Protein AF-A0A1G4BSP3-F1 (afdb_monomer_lite)

InterPro domains:
  IPR000192 Aminotransferase class V domain [PF00266] (167-347)
  IPR006056 RidA family [TIGR00004] (12-130)
  IPR006175 YjgF/YER057c/UK114 family [PF01042] (16-131)
  IPR015421 Pyridoxal phosphate-dependent transferase, major domain [G3DSA:3.40.640.10] (140-400)
  IPR015424 Pyridoxal phosphate-dependent transferase [SSF53383] (133-501)
  IPR035959 RutC-like superfamily [G3DSA:3.30.1330.40] (10-131)
  IPR035959 RutC-like superfamily [SSF55298] (13-133)

Structure (mmCIF, N/CA/C/O backbone):
data_AF-A0A1G4BSP3-F1
#
_entry.id   AF-A0A1G4BSP3-F1
#
loop_
_atom_site.group_PDB
_atom_site.id
_atom_site.type_symbol
_atom_site.label_atom_id
_atom_site.label_alt_id
_atom_site.label_comp_id
_atom_site.label_asym_id
_atom_site.label_entity_id
_atom_site.label_seq_id
_atom_site.pdbx_PDB_ins_code
_atom_site.Cartn_x
_atom_site.Cartn_y
_atom_site.Cartn_z
_atom_site.occupancy
_atom_site.B_iso_or_equiv
_atom_site.auth_seq_id
_atom_site.auth_comp_id
_atom_site.auth_asym_id
_atom_site.auth_atom_id
_atom_site.pdbx_PDB_model_num
ATOM 1 N N . MET A 1 1 ? -30.339 3.180 -25.507 1.00 31.62 1 MET A N 1
ATOM 2 C CA . MET A 1 1 ? -29.549 4.124 -26.326 1.00 31.62 1 MET A CA 1
ATOM 3 C C . MET A 1 1 ? -28.110 4.012 -25.860 1.00 31.62 1 MET A C 1
ATOM 5 O O . MET A 1 1 ? -27.877 4.090 -24.665 1.00 31.62 1 MET A O 1
ATOM 9 N N . SER A 1 2 ? -27.196 3.690 -26.773 1.00 35.25 2 SER A N 1
ATOM 10 C CA . SER A 1 2 ? -25.768 3.478 -26.508 1.00 35.25 2 SER A CA 1
ATOM 11 C C . SER A 1 2 ? -25.107 4.800 -26.105 1.00 35.25 2 SER A C 1
ATOM 13 O O . SER A 1 2 ? -24.985 5.698 -26.933 1.00 35.25 2 SER A O 1
ATOM 15 N N . SER A 1 3 ? -24.715 4.939 -24.838 1.00 31.81 3 SER A N 1
ATOM 16 C CA . SER A 1 3 ? -23.840 6.019 -24.376 1.00 31.81 3 SER A CA 1
ATOM 17 C C . SER A 1 3 ? -22.397 5.524 -24.441 1.00 31.81 3 SER A C 1
ATOM 19 O O . SER A 1 3 ? -22.017 4.593 -23.731 1.00 31.81 3 SER A O 1
ATOM 21 N N . GLN A 1 4 ? -21.615 6.105 -25.348 1.00 25.50 4 GLN A N 1
ATOM 22 C CA . GLN A 1 4 ? -20.204 5.791 -25.549 1.00 25.50 4 GLN A CA 1
ATOM 23 C C . GLN A 1 4 ? -19.404 5.992 -24.256 1.00 25.50 4 GLN A C 1
ATOM 25 O O . GLN A 1 4 ? -19.393 7.077 -23.679 1.00 25.50 4 GLN A O 1
ATOM 30 N N . ILE A 1 5 ? -18.690 4.944 -23.849 1.00 29.88 5 ILE A N 1
ATOM 31 C CA . ILE A 1 5 ? -17.607 4.997 -22.868 1.00 29.88 5 ILE A CA 1
ATOM 32 C C . ILE A 1 5 ? -16.538 5.939 -23.433 1.00 29.88 5 ILE A C 1
ATOM 34 O O . ILE A 1 5 ? -15.794 5.569 -24.343 1.00 29.88 5 ILE A O 1
ATOM 38 N N . THR A 1 6 ? -16.444 7.170 -22.935 1.00 25.42 6 THR A N 1
ATOM 39 C CA . THR A 1 6 ? -15.288 8.019 -23.245 1.00 25.42 6 THR A CA 1
ATOM 40 C C . THR A 1 6 ? -14.100 7.575 -22.400 1.00 25.42 6 THR A C 1
ATOM 42 O O . THR A 1 6 ? -13.903 8.047 -21.283 1.00 25.42 6 THR A O 1
ATOM 45 N N . PHE A 1 7 ? -13.289 6.673 -22.954 1.00 32.94 7 PHE A N 1
ATOM 46 C CA . PHE A 1 7 ? -11.921 6.420 -22.506 1.00 32.94 7 PHE A CA 1
ATOM 47 C C . PHE A 1 7 ? -11.130 7.732 -22.615 1.00 32.94 7 PHE A C 1
ATOM 49 O O . PHE A 1 7 ? -10.755 8.143 -23.716 1.00 32.94 7 PHE A O 1
ATOM 56 N N . ARG A 1 8 ? -10.912 8.447 -21.506 1.00 39.94 8 ARG A N 1
ATOM 57 C CA . ARG A 1 8 ? -10.044 9.631 -21.535 1.00 39.94 8 ARG A CA 1
ATOM 58 C C . ARG A 1 8 ? -8.581 9.188 -21.615 1.00 39.94 8 ARG A C 1
ATOM 60 O O . ARG A 1 8 ? -8.177 8.205 -21.005 1.00 39.94 8 ARG A O 1
ATOM 67 N N . ARG A 1 9 ? -7.796 9.910 -22.418 1.00 48.62 9 ARG A N 1
ATOM 68 C CA . ARG A 1 9 ? -6.330 9.820 -22.424 1.00 48.62 9 ARG A CA 1
ATOM 69 C C . ARG A 1 9 ? -5.856 10.470 -21.121 1.00 48.62 9 ARG A C 1
ATOM 71 O O . ARG A 1 9 ? -6.012 11.679 -20.978 1.00 48.62 9 ARG A O 1
ATOM 78 N N . ASP A 1 10 ? -5.360 9.676 -20.173 1.00 54.16 10 ASP A N 1
ATOM 79 C CA . ASP A 1 10 ? -5.194 10.100 -18.772 1.00 54.16 10 ASP A CA 1
ATOM 80 C C . ASP A 1 10 ? -4.048 11.112 -18.567 1.00 54.16 10 ASP A C 1
ATOM 82 O O . ASP A 1 10 ? -4.076 11.868 -17.601 1.00 54.16 10 ASP A O 1
ATOM 86 N N . ALA A 1 11 ? -3.067 11.183 -19.478 1.00 66.56 11 ALA A N 1
ATOM 87 C CA . ALA A 1 11 ? -2.129 12.308 -19.606 1.00 66.56 11 ALA A CA 1
ATOM 88 C C . ALA A 1 11 ? -1.275 12.189 -20.880 1.00 66.56 11 ALA A C 1
ATOM 90 O O . ALA A 1 11 ? -0.820 11.093 -21.227 1.00 66.56 11 ALA A O 1
ATOM 91 N N . VAL A 1 12 ? -1.002 13.323 -21.533 1.00 83.56 12 VAL A N 1
ATOM 92 C CA . VAL A 1 12 ? 0.036 13.435 -22.571 1.00 83.56 12 VAL A CA 1
ATOM 93 C C . VAL A 1 12 ? 1.402 13.476 -21.893 1.00 83.56 12 VAL A C 1
ATOM 95 O O . VAL A 1 12 ? 1.604 14.257 -20.966 1.00 83.56 12 VAL A O 1
ATOM 98 N N . VAL A 1 13 ? 2.328 12.631 -22.340 1.00 85.62 13 VAL A N 1
ATOM 99 C CA . VAL A 1 13 ? 3.720 12.628 -21.879 1.00 85.62 13 VAL A CA 1
ATOM 100 C C . VAL A 1 13 ? 4.566 13.360 -22.909 1.00 85.62 13 VAL A C 1
ATOM 102 O O . VAL A 1 13 ? 4.458 13.094 -24.108 1.00 85.62 13 VAL A O 1
ATOM 105 N N . PHE A 1 14 ? 5.396 14.278 -22.424 1.00 93.19 14 PHE A N 1
ATOM 106 C CA . PHE A 1 14 ? 6.352 15.021 -23.228 1.00 93.19 14 PHE A CA 1
ATOM 107 C C . PHE A 1 14 ? 7.677 15.167 -22.476 1.00 93.19 14 PHE A C 1
ATOM 109 O O . PHE A 1 14 ? 7.691 15.450 -21.279 1.00 93.19 14 PHE A O 1
ATOM 116 N N . THR A 1 15 ? 8.785 15.014 -23.193 1.00 92.62 15 THR A N 1
ATOM 117 C CA . THR A 1 15 ? 10.140 15.303 -22.733 1.00 92.62 15 THR A CA 1
ATOM 118 C C . THR A 1 15 ? 10.965 15.892 -23.868 1.00 92.62 15 THR A C 1
ATOM 120 O O . THR A 1 15 ? 10.905 15.421 -25.004 1.00 92.62 15 THR A O 1
ATOM 123 N N . ALA A 1 16 ? 11.778 16.897 -23.543 1.00 93.06 16 ALA A N 1
ATOM 124 C CA . ALA A 1 16 ? 12.752 17.469 -24.471 1.00 93.06 16 ALA A CA 1
ATOM 125 C C . ALA A 1 16 ? 13.991 16.572 -24.662 1.00 93.06 16 ALA A C 1
ATOM 127 O O . ALA A 1 16 ? 14.776 16.799 -25.572 1.00 93.06 16 ALA A O 1
ATOM 128 N N . LYS A 1 17 ? 14.165 15.535 -23.827 1.00 91.75 17 LYS A N 1
ATOM 129 C CA . LYS A 1 17 ? 15.283 14.575 -23.918 1.00 91.75 17 LYS A CA 1
ATOM 130 C C . LYS A 1 17 ? 15.076 13.488 -24.986 1.00 91.75 17 LYS A C 1
ATOM 132 O O . LYS A 1 17 ? 15.841 12.533 -25.045 1.00 91.75 17 LYS A O 1
ATOM 137 N N . ALA A 1 18 ? 14.030 13.612 -25.796 1.00 95.25 18 ALA A N 1
ATOM 138 C CA . ALA A 1 18 ? 13.750 12.785 -26.962 1.00 95.25 18 ALA A CA 1
ATOM 139 C C . ALA A 1 18 ? 13.162 13.679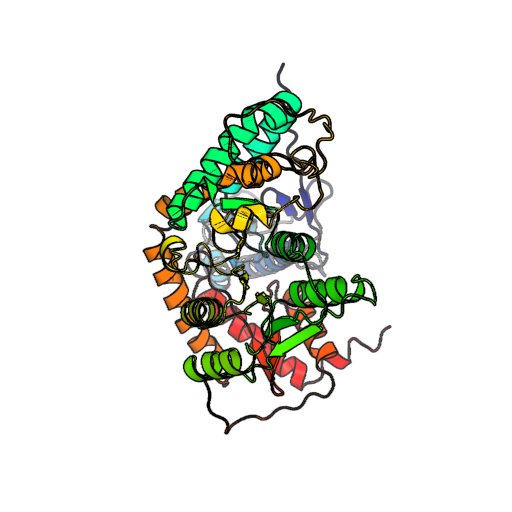 -28.071 1.00 95.25 18 ALA A C 1
ATOM 141 O O . ALA A 1 18 ? 12.626 14.745 -27.751 1.00 95.25 18 ALA A O 1
ATOM 142 N N . PRO A 1 19 ? 13.238 13.276 -29.355 1.00 93.62 19 PRO A N 1
ATOM 143 C CA . PRO A 1 19 ? 12.707 14.066 -30.459 1.00 93.62 19 PRO A CA 1
ATOM 144 C C . PRO A 1 19 ? 11.255 14.487 -30.222 1.00 93.62 19 PRO A C 1
ATOM 146 O O . PRO A 1 19 ? 10.412 13.684 -29.805 1.00 93.62 19 PRO A O 1
ATOM 149 N N . ALA A 1 20 ? 10.966 15.764 -30.472 1.00 90.25 20 ALA A N 1
ATOM 150 C CA . ALA A 1 20 ? 9.622 16.299 -30.321 1.00 90.25 20 ALA A CA 1
ATOM 151 C C . ALA A 1 20 ? 8.653 15.606 -31.300 1.00 90.25 20 ALA A C 1
ATOM 153 O O . ALA A 1 20 ? 9.023 15.340 -32.447 1.00 90.25 20 ALA A O 1
ATOM 154 N N . PRO A 1 21 ? 7.405 15.323 -30.885 1.00 90.69 21 PRO A N 1
ATOM 155 C CA . PRO A 1 21 ? 6.422 14.744 -31.786 1.00 90.69 21 PRO A CA 1
ATOM 156 C C . PRO A 1 21 ? 5.972 15.772 -32.833 1.00 90.69 21 PRO A C 1
ATOM 158 O O . PRO A 1 21 ? 5.990 16.981 -32.592 1.00 90.69 21 PRO A O 1
ATOM 161 N N . LEU A 1 22 ? 5.504 15.296 -33.988 1.00 86.62 22 LEU A N 1
ATOM 162 C CA . LEU A 1 22 ? 4.809 16.160 -34.944 1.00 86.62 22 LEU A CA 1
ATOM 163 C C . LEU A 1 22 ? 3.425 16.550 -34.393 1.00 86.62 22 LEU A C 1
ATOM 165 O O . LEU A 1 22 ? 2.841 15.773 -33.639 1.00 86.62 22 LEU A O 1
ATOM 169 N N . PRO A 1 23 ? 2.819 17.672 -34.833 1.00 86.75 23 PRO A N 1
ATOM 170 C CA . PRO A 1 23 ? 1.503 18.118 -34.347 1.00 86.75 23 PRO A CA 1
ATOM 171 C C . PRO A 1 23 ? 0.337 17.124 -34.528 1.00 86.75 23 PRO A C 1
ATOM 173 O O . PRO A 1 23 ? -0.760 17.367 -34.035 1.00 86.75 23 PRO A O 1
ATOM 176 N N . ILE A 1 24 ? 0.552 16.023 -35.251 1.00 89.75 24 ILE A N 1
ATOM 177 C CA . ILE A 1 24 ? -0.451 15.005 -35.584 1.00 89.75 24 ILE A CA 1
ATOM 178 C C . ILE A 1 24 ? -0.460 13.803 -34.620 1.00 89.75 24 ILE A C 1
ATOM 180 O O . ILE A 1 24 ? -1.374 12.983 -34.694 1.00 89.75 24 ILE A O 1
ATOM 184 N N . PHE A 1 25 ? 0.520 13.683 -33.716 1.00 91.12 25 PHE A N 1
ATOM 185 C CA . PHE A 1 25 ? 0.565 12.629 -32.694 1.00 91.12 25 PHE A CA 1
ATOM 186 C C . PHE A 1 25 ? 1.204 13.124 -31.388 1.00 91.12 25 PHE A C 1
ATOM 188 O O . PHE A 1 25 ? 1.858 14.157 -31.338 1.00 91.12 25 PHE A O 1
ATOM 195 N N . SER A 1 26 ? 0.996 12.392 -30.293 1.00 93.31 26 SER A N 1
ATOM 196 C CA . SER A 1 26 ? 1.657 12.660 -29.008 1.00 93.31 26 SER A CA 1
ATOM 197 C C . SER A 1 26 ? 2.945 11.851 -28.890 1.00 93.31 26 SER A C 1
ATOM 199 O O . SER A 1 26 ? 3.024 10.755 -29.436 1.00 93.31 26 SER A O 1
ATOM 201 N N . GLN A 1 27 ? 3.936 12.347 -28.147 1.00 94.69 27 GLN A N 1
ATOM 202 C CA . GLN A 1 27 ? 5.191 11.614 -27.928 1.00 94.69 27 GLN A CA 1
ATOM 203 C C . GLN A 1 27 ? 4.933 10.295 -27.179 1.00 94.69 27 GLN A C 1
ATOM 205 O O . GLN A 1 27 ? 5.383 9.233 -27.604 1.00 94.69 27 GLN A O 1
ATOM 210 N N . ALA A 1 28 ? 4.118 10.357 -26.123 1.00 95.50 28 ALA A N 1
ATOM 211 C CA . ALA A 1 28 ? 3.489 9.197 -25.505 1.00 95.50 28 ALA A CA 1
ATOM 212 C C . ALA A 1 28 ? 2.168 9.573 -24.812 1.00 95.50 28 ALA A C 1
ATOM 214 O O . ALA A 1 28 ? 1.910 10.741 -24.505 1.00 95.50 28 ALA A O 1
ATOM 215 N N . ILE A 1 29 ? 1.328 8.572 -24.552 1.00 89.88 29 ILE A N 1
ATOM 216 C CA . ILE A 1 29 ? 0.090 8.690 -23.771 1.00 89.88 29 ILE A CA 1
ATOM 217 C C . ILE A 1 29 ? 0.116 7.672 -22.634 1.00 89.88 29 ILE A C 1
ATOM 219 O O . ILE A 1 29 ? 0.429 6.501 -22.845 1.00 89.88 29 ILE A O 1
ATOM 223 N N . LYS A 1 30 ? -0.292 8.099 -21.437 1.00 83.00 30 LYS A N 1
ATOM 224 C CA . LYS A 1 30 ? -0.622 7.185 -20.337 1.00 83.00 30 LYS A CA 1
ATOM 225 C C . LYS A 1 30 ? -2.094 6.809 -20.409 1.00 83.00 30 LYS A C 1
ATOM 227 O O . LYS A 1 30 ? -2.953 7.688 -20.476 1.00 83.00 30 LYS A O 1
ATOM 232 N N . ALA A 1 31 ? -2.376 5.512 -20.379 1.00 69.44 31 ALA A N 1
ATOM 233 C CA . ALA A 1 31 ? -3.731 4.997 -20.240 1.00 69.44 31 ALA A CA 1
ATOM 234 C C . ALA A 1 31 ? -3.702 3.615 -19.578 1.00 69.44 31 ALA A C 1
ATOM 236 O O . ALA A 1 31 ? -2.968 2.725 -20.001 1.00 69.44 31 ALA A O 1
ATOM 237 N N . ASN A 1 32 ? -4.543 3.404 -18.563 1.00 61.53 32 ASN A N 1
ATOM 238 C CA . ASN A 1 32 ? -4.742 2.089 -17.937 1.00 61.53 32 ASN A CA 1
ATOM 239 C C . ASN A 1 32 ? -3.437 1.410 -17.445 1.00 61.53 32 ASN A C 1
ATOM 241 O O . ASN A 1 32 ? -3.210 0.231 -17.726 1.00 61.53 32 ASN A O 1
ATOM 245 N N . ASN A 1 33 ? -2.593 2.127 -16.691 1.00 67.81 33 ASN A N 1
ATOM 246 C CA . ASN A 1 33 ? -1.273 1.674 -16.195 1.00 67.81 33 ASN A CA 1
ATOM 247 C C . ASN A 1 33 ? -0.286 1.223 -17.285 1.00 67.81 33 ASN A C 1
ATOM 249 O O . ASN A 1 33 ? 0.715 0.583 -16.970 1.00 67.81 33 ASN A O 1
ATOM 253 N N . ILE A 1 34 ? -0.562 1.567 -18.542 1.00 79.12 34 ILE A N 1
ATOM 254 C CA . ILE A 1 34 ? 0.327 1.345 -19.672 1.00 79.12 34 ILE A CA 1
ATOM 255 C C . ILE A 1 34 ? 0.709 2.710 -20.246 1.00 79.12 34 ILE A C 1
ATOM 257 O O . ILE A 1 34 ? -0.125 3.612 -20.386 1.00 79.12 34 ILE A O 1
ATOM 261 N N . VAL A 1 35 ? 1.985 2.865 -20.562 1.00 87.94 35 VAL A N 1
ATOM 262 C CA . VAL A 1 35 ? 2.512 3.957 -21.372 1.00 87.94 35 VAL A CA 1
ATOM 263 C C . VAL A 1 35 ? 2.553 3.471 -22.810 1.00 87.94 35 VAL A C 1
ATOM 265 O O . VAL A 1 35 ? 3.171 2.448 -23.085 1.00 87.94 35 VAL A O 1
ATOM 268 N N . TYR A 1 36 ? 1.901 4.195 -23.711 1.00 93.94 36 TYR A N 1
ATOM 269 C CA . TYR A 1 36 ? 1.962 3.963 -25.150 1.00 93.94 36 TYR A CA 1
ATOM 270 C C . TYR A 1 36 ? 2.895 5.004 -25.752 1.00 93.94 36 TYR A C 1
ATOM 272 O O . TYR A 1 36 ? 2.581 6.197 -25.706 1.00 93.94 36 TYR A O 1
ATOM 280 N N . VAL A 1 37 ? 4.036 4.563 -26.275 1.00 96.81 37 VAL A N 1
ATOM 281 C CA . VAL A 1 37 ? 5.038 5.436 -26.894 1.00 96.81 37 VAL A CA 1
ATOM 282 C C . VAL A 1 37 ? 4.889 5.372 -28.405 1.00 96.81 37 VAL A C 1
ATOM 284 O O . VAL A 1 37 ? 4.824 4.278 -28.955 1.00 96.81 37 VAL A O 1
ATOM 287 N N . SER A 1 38 ? 4.828 6.530 -29.064 1.00 96.12 38 SER A N 1
ATOM 288 C CA . SER A 1 38 ? 4.745 6.603 -30.528 1.00 96.12 38 SER A CA 1
ATOM 289 C C . SER A 1 38 ? 6.040 6.129 -31.196 1.00 96.12 38 SER A C 1
ATOM 291 O O . SER A 1 38 ? 7.094 6.059 -30.559 1.00 96.12 38 SER A O 1
ATOM 293 N N . GLY A 1 39 ? 5.963 5.844 -32.497 1.00 95.81 39 GLY A N 1
ATOM 294 C CA . GLY A 1 39 ? 7.116 5.487 -33.320 1.00 95.81 39 GLY A CA 1
ATOM 295 C C . GLY A 1 39 ? 8.270 6.482 -33.183 1.00 95.81 39 GLY A C 1
ATOM 296 O O . GLY A 1 39 ? 8.093 7.700 -33.252 1.00 95.81 39 GLY A O 1
ATOM 297 N N . ASN A 1 40 ? 9.456 5.946 -32.918 1.00 95.94 40 ASN A N 1
ATOM 298 C CA . ASN A 1 40 ? 10.703 6.685 -32.819 1.00 95.94 40 ASN A CA 1
ATOM 299 C C . ASN A 1 40 ? 11.642 6.215 -33.924 1.00 95.94 40 ASN A C 1
ATOM 301 O O . ASN A 1 40 ? 11.932 5.025 -34.033 1.00 95.94 40 ASN A O 1
ATOM 305 N N . VAL A 1 41 ? 12.158 7.168 -34.695 1.00 95.88 41 VAL A N 1
ATOM 306 C CA . VAL A 1 41 ? 13.329 6.974 -35.557 1.00 95.88 41 VAL A CA 1
ATOM 307 C C . VAL A 1 41 ? 14.594 7.322 -34.772 1.00 95.88 41 VAL A C 1
ATOM 309 O O . VAL A 1 41 ? 14.524 8.045 -33.774 1.00 95.88 41 VAL A O 1
ATOM 312 N N . GLY A 1 42 ? 15.751 6.806 -35.196 1.00 95.12 42 GLY A N 1
ATOM 313 C CA . GLY A 1 42 ? 17.047 6.974 -34.519 1.00 95.12 42 GLY A CA 1
ATOM 314 C C . GLY A 1 42 ? 17.630 8.377 -34.619 1.00 95.12 42 GLY A C 1
ATOM 315 O O . GLY A 1 42 ? 18.753 8.544 -35.076 1.00 95.12 42 GLY A O 1
ATOM 316 N N . MET A 1 43 ? 16.843 9.377 -34.240 1.00 96.38 43 MET A N 1
ATOM 317 C CA . MET A 1 43 ? 17.151 10.794 -34.305 1.00 96.38 43 MET A CA 1
ATOM 318 C C . MET A 1 43 ? 17.663 11.288 -32.955 1.00 96.38 43 MET A C 1
ATOM 320 O O . MET A 1 43 ? 17.094 10.968 -31.909 1.00 96.38 43 MET A O 1
ATOM 324 N N . GLU A 1 44 ? 18.726 12.079 -32.976 1.00 94.56 44 GLU A N 1
ATOM 325 C CA . GLU A 1 44 ? 19.254 12.734 -31.784 1.00 94.56 44 GLU A CA 1
ATOM 326 C C . GLU A 1 44 ? 18.390 13.953 -31.412 1.00 94.56 44 GLU A C 1
ATOM 328 O O . GLU A 1 44 ? 18.112 14.784 -32.282 1.00 94.56 44 GLU A O 1
ATOM 333 N N . PRO A 1 45 ? 17.973 14.100 -30.140 1.00 91.81 45 PRO A N 1
ATOM 334 C CA . PRO A 1 45 ? 17.055 15.163 -29.724 1.00 91.81 45 PRO A CA 1
ATOM 335 C C . PRO A 1 45 ? 17.635 16.575 -29.891 1.00 91.81 45 PRO A C 1
ATOM 337 O O . PRO A 1 45 ? 16.902 17.482 -30.277 1.00 91.81 45 PRO A O 1
ATOM 340 N N . ASP A 1 46 ? 18.938 16.754 -29.658 1.00 88.88 46 ASP A N 1
ATOM 341 C CA . ASP A 1 46 ? 19.580 18.076 -29.694 1.00 88.88 46 ASP A CA 1
ATOM 342 C C . ASP A 1 46 ? 19.849 18.565 -31.123 1.00 88.88 46 ASP A C 1
ATOM 344 O O . ASP A 1 46 ? 19.782 19.762 -31.406 1.00 88.88 46 ASP A O 1
ATOM 348 N N . THR A 1 47 ? 20.172 17.646 -32.040 1.00 92.12 47 THR A N 1
ATOM 349 C CA . THR A 1 47 ? 20.579 17.988 -33.412 1.00 92.12 47 THR A CA 1
ATOM 350 C C . THR A 1 47 ? 19.462 17.802 -34.434 1.00 92.12 47 THR A C 1
ATOM 352 O O . THR A 1 47 ? 19.537 18.367 -35.527 1.00 92.12 47 THR A O 1
ATOM 355 N N . GLY A 1 48 ? 18.445 16.993 -34.117 1.00 90.56 48 GLY A N 1
ATOM 356 C CA . GLY A 1 48 ? 17.395 16.596 -35.054 1.00 90.56 48 GLY A CA 1
ATOM 357 C C . GLY A 1 48 ? 17.902 15.738 -36.219 1.00 90.56 48 GLY A C 1
ATOM 358 O O . GLY A 1 48 ? 17.198 15.578 -37.216 1.00 90.56 48 GLY A O 1
ATOM 359 N N . LYS A 1 49 ? 19.128 15.203 -36.137 1.00 95.81 49 LYS A N 1
ATOM 360 C CA . LYS A 1 49 ? 19.729 14.368 -37.186 1.00 95.81 49 LYS A CA 1
ATOM 361 C C . LYS A 1 49 ? 19.570 12.892 -36.861 1.00 95.81 49 LYS A C 1
ATOM 363 O O . LYS A 1 49 ? 19.619 12.495 -35.700 1.00 95.81 49 LYS A O 1
ATOM 368 N N . LEU A 1 50 ? 19.395 12.079 -37.902 1.00 97.19 50 LEU A N 1
ATOM 369 C CA . LEU A 1 50 ? 19.468 10.628 -37.771 1.00 97.19 50 LEU A CA 1
ATOM 370 C C . LEU A 1 50 ? 20.905 10.208 -37.462 1.00 97.19 50 LEU A C 1
ATOM 372 O O . LEU A 1 50 ? 21.843 10.699 -38.092 1.00 97.19 50 LEU A O 1
ATOM 376 N N . ALA A 1 51 ? 21.050 9.270 -36.533 1.00 96.38 51 ALA A N 1
ATOM 377 C CA . ALA A 1 51 ? 22.295 8.558 -36.318 1.00 96.38 51 ALA A CA 1
ATOM 378 C C . ALA A 1 51 ? 22.700 7.792 -37.593 1.00 96.38 51 ALA A C 1
ATOM 380 O O . ALA A 1 51 ? 21.852 7.403 -38.410 1.00 96.38 51 ALA A O 1
ATOM 381 N N . ASP A 1 52 ? 24.003 7.595 -37.774 1.00 95.50 52 ASP A N 1
ATOM 382 C CA . ASP A 1 52 ? 24.550 7.009 -38.996 1.00 95.50 52 ASP A CA 1
ATOM 383 C C . ASP A 1 52 ? 24.542 5.474 -38.946 1.00 95.50 52 ASP A C 1
ATOM 385 O O . ASP A 1 52 ? 25.152 4.860 -38.072 1.00 95.50 52 ASP A O 1
ATOM 389 N N . GLY A 1 53 ? 23.845 4.846 -39.893 1.00 95.44 53 GLY A N 1
ATOM 390 C CA . GLY A 1 53 ? 23.694 3.390 -39.956 1.00 95.44 53 GLY A CA 1
ATOM 391 C C . GLY A 1 53 ? 22.552 2.814 -39.105 1.00 95.44 53 GLY A C 1
ATOM 392 O O . GLY A 1 53 ? 21.976 3.469 -38.237 1.00 95.44 53 GLY A O 1
ATOM 393 N N . LEU A 1 54 ? 22.199 1.556 -39.381 1.00 96.25 54 LEU A N 1
ATOM 394 C CA . LEU A 1 54 ? 21.055 0.874 -38.767 1.00 96.25 54 LEU A CA 1
ATOM 395 C C . LEU A 1 54 ? 21.290 0.588 -37.276 1.00 96.25 54 LEU A C 1
ATOM 397 O O . LEU A 1 54 ? 20.407 0.862 -36.457 1.00 96.25 54 LEU A O 1
ATOM 401 N N . ALA A 1 55 ? 22.472 0.082 -36.913 1.00 95.25 55 ALA A N 1
ATOM 402 C CA . ALA A 1 55 ? 22.833 -0.156 -35.515 1.00 95.25 55 ALA A CA 1
ATOM 403 C C . ALA A 1 55 ? 22.766 1.127 -34.669 1.00 95.25 55 ALA A C 1
ATOM 405 O O . ALA A 1 55 ? 22.091 1.156 -33.640 1.00 95.25 55 ALA A O 1
ATOM 406 N N . ALA A 1 56 ? 23.391 2.219 -35.128 1.00 96.44 56 ALA A N 1
ATOM 407 C CA . ALA A 1 56 ? 23.413 3.475 -34.378 1.00 96.44 56 ALA A CA 1
ATOM 408 C C . ALA A 1 56 ? 22.010 4.081 -34.233 1.00 96.44 56 ALA A C 1
ATOM 410 O O . ALA A 1 56 ? 21.655 4.567 -33.157 1.00 96.44 56 ALA A O 1
ATOM 411 N N . GLN A 1 57 ? 21.181 3.994 -35.282 1.00 98.00 57 GLN A N 1
ATOM 412 C CA . GLN A 1 57 ? 19.777 4.398 -35.199 1.00 98.00 57 GLN A CA 1
ATOM 413 C C . GLN A 1 57 ? 19.010 3.562 -34.180 1.00 98.00 57 GLN A C 1
ATOM 415 O O . GLN A 1 57 ? 18.281 4.129 -33.372 1.00 98.00 57 GLN A O 1
ATOM 420 N N . THR A 1 58 ? 19.210 2.243 -34.159 1.00 97.56 58 THR A N 1
ATOM 421 C CA . THR A 1 58 ? 18.580 1.346 -33.179 1.00 97.56 58 THR A CA 1
ATOM 422 C C . THR A 1 58 ? 18.946 1.742 -31.749 1.00 97.56 58 THR A C 1
ATOM 424 O O . THR A 1 58 ? 18.065 1.947 -30.915 1.00 97.56 58 THR A O 1
ATOM 427 N N . THR A 1 59 ? 20.235 1.943 -31.468 1.00 95.94 59 THR A N 1
ATOM 428 C CA . THR A 1 59 ? 20.700 2.395 -30.150 1.00 95.94 59 THR A CA 1
ATOM 429 C C . THR A 1 59 ? 20.112 3.756 -29.772 1.00 95.94 59 THR A C 1
ATOM 431 O O . THR A 1 59 ? 19.700 3.956 -28.627 1.00 95.94 59 THR A O 1
ATOM 434 N N . GLN A 1 60 ? 20.035 4.697 -30.717 1.00 97.44 60 GLN A N 1
ATOM 435 C CA . GLN A 1 60 ? 19.454 6.014 -30.457 1.00 97.44 60 GLN A CA 1
ATOM 436 C C . GLN A 1 60 ? 17.942 5.940 -30.198 1.00 97.44 60 GLN A C 1
ATOM 438 O O . GLN A 1 60 ? 17.451 6.626 -29.303 1.00 97.44 60 GLN A O 1
ATOM 443 N N . ILE A 1 61 ? 17.207 5.075 -30.906 1.00 97.88 61 ILE A N 1
ATOM 444 C CA . ILE A 1 61 ? 15.783 4.822 -30.639 1.00 97.88 61 ILE A CA 1
ATOM 445 C C . ILE A 1 61 ? 15.594 4.336 -29.208 1.00 97.88 61 ILE A C 1
ATOM 447 O O . ILE A 1 61 ? 14.755 4.872 -28.494 1.00 97.88 61 ILE A O 1
ATOM 451 N N . LEU A 1 62 ? 16.384 3.361 -28.763 1.00 96.31 62 LEU A N 1
ATOM 452 C CA . LEU A 1 62 ? 16.255 2.794 -27.420 1.00 96.31 62 LEU A CA 1
ATOM 453 C C . LEU A 1 62 ? 16.538 3.839 -26.331 1.00 96.31 62 LEU A C 1
ATOM 455 O O . LEU A 1 62 ? 15.807 3.901 -25.343 1.00 96.31 62 LEU A O 1
ATOM 459 N N . LYS A 1 63 ? 17.510 4.737 -26.551 1.00 96.12 63 LYS A N 1
ATOM 460 C CA . LYS A 1 63 ? 17.735 5.914 -25.691 1.00 96.12 63 LYS A CA 1
ATOM 461 C C . LYS A 1 63 ? 16.519 6.843 -25.656 1.00 96.12 63 LYS A C 1
ATOM 463 O O . LYS A 1 63 ? 16.098 7.251 -24.575 1.00 96.12 63 LYS A O 1
ATOM 468 N N . ASN A 1 64 ? 15.936 7.149 -26.816 1.00 97.19 64 ASN A N 1
ATOM 469 C CA . ASN A 1 64 ? 14.762 8.018 -26.922 1.00 97.19 64 ASN A CA 1
ATOM 470 C C . ASN A 1 64 ? 13.536 7.396 -26.234 1.00 97.19 64 ASN A C 1
ATOM 472 O O . ASN A 1 64 ? 12.882 8.059 -25.431 1.00 97.19 64 ASN A O 1
ATOM 476 N N . LEU A 1 65 ? 13.255 6.112 -26.486 1.00 96.50 65 LEU A N 1
ATOM 477 C CA . LEU A 1 65 ? 12.193 5.360 -25.814 1.00 96.50 65 LEU A CA 1
ATOM 478 C C . LEU A 1 65 ? 12.413 5.354 -24.301 1.00 96.50 65 LEU A C 1
ATOM 480 O O . LEU A 1 65 ? 11.481 5.642 -23.555 1.00 96.50 65 LEU A O 1
ATOM 484 N N . GLY A 1 66 ? 13.646 5.114 -23.848 1.00 93.31 66 GLY A N 1
ATOM 485 C CA . GLY A 1 66 ? 14.020 5.213 -22.441 1.00 93.31 66 GLY A CA 1
ATOM 486 C C . GLY A 1 66 ? 13.704 6.585 -21.849 1.00 93.31 66 GLY A C 1
ATOM 487 O O . GLY A 1 66 ? 13.042 6.657 -20.820 1.00 93.31 66 GLY A O 1
ATOM 488 N N . ALA A 1 67 ? 14.081 7.675 -22.523 1.00 93.44 67 ALA A N 1
ATOM 489 C CA . ALA A 1 67 ? 13.795 9.036 -22.070 1.00 93.44 67 ALA A CA 1
ATOM 490 C C . ALA A 1 67 ? 12.286 9.352 -22.012 1.00 93.44 67 ALA A C 1
ATOM 492 O O . ALA A 1 67 ? 11.832 10.023 -21.082 1.00 93.44 67 ALA A O 1
ATOM 493 N N . ILE A 1 68 ? 11.498 8.862 -22.974 1.00 95.38 68 ILE A N 1
ATOM 494 C CA . ILE A 1 68 ? 10.040 9.059 -23.005 1.00 95.38 68 ILE A CA 1
ATOM 495 C C . ILE A 1 68 ? 9.354 8.240 -21.906 1.00 95.38 68 ILE A C 1
ATOM 497 O O . ILE A 1 68 ? 8.511 8.766 -21.179 1.00 95.38 68 ILE A O 1
ATOM 501 N N . LEU A 1 69 ? 9.724 6.967 -21.755 1.00 89.62 69 LEU A N 1
ATOM 502 C CA . LEU A 1 69 ? 9.209 6.090 -20.701 1.00 89.62 69 LEU A CA 1
ATOM 503 C C . LEU A 1 69 ? 9.570 6.614 -19.314 1.00 89.62 69 LEU A C 1
ATOM 505 O O . LEU A 1 69 ? 8.725 6.611 -18.421 1.00 89.62 69 LEU A O 1
ATOM 509 N N . PHE A 1 70 ? 10.780 7.141 -19.161 1.00 79.88 70 PHE A N 1
ATOM 510 C CA . PHE A 1 70 ? 11.224 7.817 -17.952 1.00 79.88 70 PHE A CA 1
ATOM 511 C C . PHE A 1 70 ? 10.331 9.014 -17.614 1.00 79.88 70 PHE A C 1
ATOM 513 O O . PHE A 1 70 ? 9.786 9.090 -16.517 1.00 79.88 70 PHE A O 1
ATOM 520 N N . ALA A 1 71 ? 10.077 9.902 -18.582 1.00 82.25 71 ALA A N 1
ATOM 521 C CA . ALA A 1 71 ? 9.161 11.031 -18.401 1.00 82.25 71 ALA A CA 1
ATOM 522 C C . ALA A 1 71 ? 7.709 10.596 -18.125 1.00 82.25 71 ALA A C 1
ATOM 524 O O . ALA A 1 71 ? 6.915 11.355 -17.565 1.00 82.25 71 ALA A O 1
ATOM 525 N N . ALA A 1 72 ? 7.346 9.367 -18.499 1.00 75.50 72 ALA A N 1
ATOM 526 C CA . ALA A 1 72 ? 6.050 8.787 -18.191 1.00 75.50 72 ALA A CA 1
ATOM 527 C C . ALA A 1 72 ? 5.954 8.209 -16.765 1.00 75.50 72 ALA A C 1
ATOM 529 O O . ALA A 1 72 ? 4.831 7.975 -16.319 1.00 75.50 72 ALA A O 1
ATOM 530 N N . GLY A 1 73 ? 7.061 8.007 -16.041 1.00 68.44 73 GLY A N 1
ATOM 531 C CA . GLY A 1 73 ? 7.098 7.271 -14.766 1.00 68.44 73 GLY A CA 1
ATOM 532 C C . GLY A 1 73 ? 7.207 5.747 -14.941 1.00 68.44 73 GLY A C 1
ATOM 533 O O . GLY A 1 73 ? 6.695 4.974 -14.129 1.00 68.44 73 GLY A O 1
ATOM 534 N N . SER A 1 74 ? 7.807 5.312 -16.050 1.00 82.88 74 SER A N 1
ATOM 535 C CA . SER A 1 74 ? 8.070 3.921 -16.429 1.00 82.88 74 SER A CA 1
ATOM 536 C C . SER A 1 74 ? 9.566 3.743 -16.751 1.00 82.88 74 SER A C 1
ATOM 538 O O . SER A 1 74 ? 10.385 4.594 -16.413 1.00 82.88 74 SER A O 1
ATOM 540 N N . GLY A 1 75 ? 9.946 2.640 -17.392 1.00 85.19 75 GLY A N 1
ATOM 541 C CA . GLY A 1 75 ? 11.321 2.371 -17.807 1.00 85.19 75 GLY A CA 1
ATOM 542 C C . GLY A 1 75 ? 11.396 1.251 -18.841 1.00 85.19 75 GLY A C 1
ATOM 543 O O . GLY A 1 75 ? 10.417 0.538 -19.057 1.00 85.19 75 GLY A O 1
ATOM 544 N N . LEU A 1 76 ? 12.563 1.089 -19.474 1.00 88.06 76 LEU A N 1
ATOM 545 C CA . LEU A 1 76 ? 12.781 0.064 -20.506 1.00 88.06 76 LEU A CA 1
ATOM 546 C C . LEU A 1 76 ? 12.577 -1.361 -19.970 1.00 88.06 76 LEU A C 1
ATOM 548 O O . LEU A 1 76 ? 11.965 -2.170 -20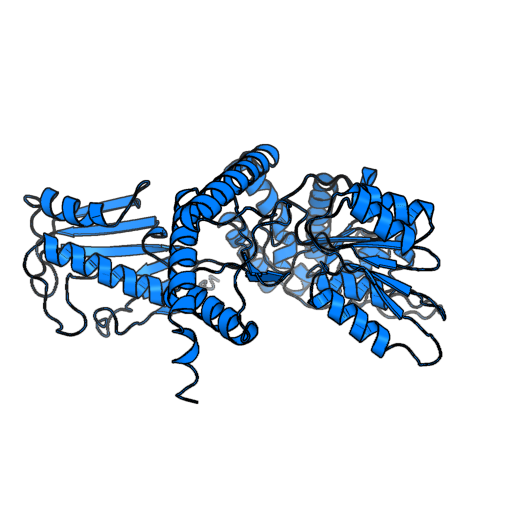.656 1.00 88.06 76 LEU A O 1
ATOM 552 N N . GLY A 1 77 ? 12.959 -1.636 -18.717 1.00 84.25 77 GLY A N 1
ATOM 553 C CA . GLY A 1 77 ? 12.691 -2.928 -18.062 1.00 84.25 77 GLY A CA 1
ATOM 554 C C . GLY A 1 77 ? 11.203 -3.222 -17.833 1.00 84.25 77 GLY A C 1
ATOM 555 O O . GLY A 1 77 ? 10.816 -4.354 -17.588 1.00 84.25 77 GLY A O 1
ATOM 556 N N . LYS A 1 78 ? 10.331 -2.214 -17.957 1.00 82.19 78 LYS A N 1
ATOM 557 C CA . LYS A 1 78 ? 8.873 -2.371 -17.844 1.00 82.19 78 LYS A CA 1
ATOM 558 C C . LYS A 1 78 ? 8.192 -2.468 -19.204 1.00 82.19 78 LYS A C 1
ATOM 560 O O . LYS A 1 78 ? 6.959 -2.460 -19.255 1.00 82.19 78 LYS A O 1
ATOM 565 N N . VAL A 1 79 ? 8.959 -2.502 -20.296 1.00 91.81 79 VAL A N 1
ATOM 566 C CA . VAL A 1 79 ? 8.428 -2.646 -21.651 1.00 91.81 79 VAL A CA 1
ATOM 567 C C . VAL A 1 79 ? 7.899 -4.059 -21.819 1.00 91.81 79 VAL A C 1
ATOM 569 O O . VAL A 1 79 ? 8.623 -5.037 -21.711 1.00 91.81 79 VAL A O 1
ATOM 572 N N . ILE A 1 80 ? 6.612 -4.162 -22.113 1.00 91.19 80 ILE A N 1
ATOM 573 C CA . ILE A 1 80 ? 5.929 -5.442 -22.303 1.00 91.19 80 ILE A CA 1
ATOM 574 C C . ILE A 1 80 ? 5.807 -5.810 -23.779 1.00 91.19 80 ILE A C 1
ATOM 576 O O . ILE A 1 80 ? 5.646 -6.983 -24.102 1.00 91.19 80 ILE A O 1
ATOM 580 N N . LYS A 1 81 ? 5.882 -4.823 -24.684 1.00 96.00 81 LYS A N 1
ATOM 581 C CA . LYS A 1 81 ? 5.767 -5.025 -26.132 1.00 96.00 81 LYS A CA 1
ATOM 582 C C . LYS A 1 81 ? 6.603 -4.021 -26.916 1.00 96.00 81 LYS A C 1
ATOM 584 O O . LYS A 1 81 ? 6.561 -2.830 -26.607 1.00 96.00 81 LYS A O 1
ATOM 589 N N . VAL A 1 82 ? 7.244 -4.495 -27.987 1.00 97.38 82 VAL A N 1
ATOM 590 C CA . VAL A 1 82 ? 7.911 -3.660 -28.998 1.00 97.38 82 VAL A CA 1
ATOM 591 C C . VAL A 1 82 ? 7.441 -4.033 -30.406 1.00 97.38 82 VAL A C 1
ATOM 593 O O . VAL A 1 82 ? 7.401 -5.210 -30.769 1.00 97.38 82 VAL A O 1
ATOM 596 N N . ASN A 1 83 ? 7.121 -3.032 -31.224 1.00 97.94 83 ASN A N 1
ATOM 597 C CA . ASN A 1 83 ? 6.994 -3.205 -32.671 1.00 97.94 83 ASN A CA 1
ATOM 598 C C . ASN A 1 83 ? 8.204 -2.560 -33.352 1.00 97.94 83 ASN A C 1
ATOM 600 O O . ASN A 1 83 ? 8.569 -1.433 -33.022 1.00 97.94 83 ASN A O 1
ATOM 604 N N . VAL A 1 84 ? 8.810 -3.282 -34.293 1.00 97.75 84 VAL A N 1
ATOM 605 C CA . VAL A 1 84 ? 10.001 -2.863 -35.035 1.00 97.75 84 VAL A CA 1
ATOM 606 C C . VAL A 1 84 ? 9.696 -2.844 -36.529 1.00 97.75 84 VAL A C 1
ATOM 608 O O . VAL A 1 84 ? 9.165 -3.810 -37.082 1.00 97.75 84 VAL A O 1
ATOM 611 N N . PHE A 1 85 ? 10.080 -1.759 -37.190 1.00 98.19 85 PHE A N 1
ATOM 612 C CA . PHE A 1 85 ? 9.966 -1.588 -38.632 1.00 98.19 85 PHE A CA 1
ATOM 613 C C . PHE A 1 85 ? 11.357 -1.329 -39.202 1.00 98.19 85 PHE A C 1
ATOM 615 O O . PHE A 1 85 ? 12.048 -0.432 -38.728 1.00 98.19 85 PHE A O 1
ATOM 622 N N . VAL A 1 86 ? 11.776 -2.103 -40.203 1.00 97.81 86 VAL A N 1
ATOM 623 C CA . VAL A 1 86 ? 13.076 -1.943 -40.881 1.00 97.81 86 VAL A CA 1
ATOM 624 C C . VAL A 1 86 ? 12.885 -1.783 -42.384 1.00 97.81 86 VAL A C 1
ATOM 626 O O . VAL A 1 86 ? 11.933 -2.319 -42.946 1.00 97.81 86 VAL A O 1
ATOM 629 N N . THR A 1 87 ? 13.781 -1.073 -43.067 1.00 97.88 87 THR A N 1
ATOM 630 C CA . THR A 1 87 ? 13.714 -0.946 -44.539 1.00 97.88 87 THR A CA 1
ATOM 631 C C . THR A 1 87 ? 14.380 -2.108 -45.279 1.00 97.88 87 THR A C 1
ATOM 633 O O . THR A 1 87 ? 14.038 -2.378 -46.428 1.00 97.88 87 THR A O 1
ATOM 636 N N . ASP A 1 88 ? 15.283 -2.833 -44.614 1.00 96.06 88 ASP A N 1
ATOM 637 C CA . ASP A 1 88 ? 16.023 -3.963 -45.179 1.00 96.06 88 ASP A CA 1
ATOM 638 C C . ASP A 1 88 ? 16.151 -5.107 -44.161 1.00 96.06 88 ASP A C 1
ATOM 640 O O . ASP A 1 88 ? 16.925 -5.044 -43.204 1.00 96.06 88 ASP A O 1
ATOM 644 N N . MET A 1 89 ? 15.394 -6.184 -44.375 1.00 96.50 89 MET A N 1
ATOM 645 C CA . MET A 1 89 ? 15.429 -7.391 -43.547 1.00 96.50 89 MET A CA 1
ATOM 646 C C . MET A 1 89 ? 16.746 -8.165 -43.707 1.00 96.50 89 MET A C 1
ATOM 648 O O . MET A 1 89 ? 17.101 -8.951 -42.831 1.00 96.50 89 MET A O 1
ATOM 652 N N . GLY A 1 90 ? 17.521 -7.913 -44.768 1.00 96.00 90 GLY A N 1
ATOM 653 C CA . GLY A 1 90 ? 18.878 -8.442 -44.913 1.00 96.00 90 GLY A CA 1
ATOM 654 C C . GLY A 1 90 ? 19.822 -7.985 -43.795 1.00 96.00 90 GLY A C 1
ATOM 655 O O . GLY A 1 90 ? 20.783 -8.686 -43.485 1.00 96.00 90 GLY A O 1
ATOM 656 N N . LYS A 1 91 ? 19.512 -6.866 -43.125 1.00 93.31 91 LYS A N 1
ATOM 657 C CA . LYS A 1 91 ? 20.267 -6.326 -41.982 1.00 93.31 91 LYS A CA 1
ATOM 658 C C . LYS A 1 91 ? 19.625 -6.612 -40.620 1.00 93.31 91 LYS A C 1
ATOM 660 O O . LYS A 1 91 ? 19.990 -6.014 -39.611 1.00 93.31 91 LYS A O 1
ATOM 665 N N . PHE A 1 92 ? 18.670 -7.540 -40.559 1.00 92.44 92 PHE A N 1
ATOM 666 C CA . PHE A 1 92 ? 17.948 -7.878 -39.329 1.00 92.44 92 PHE A CA 1
ATOM 667 C C . PHE A 1 92 ? 18.876 -8.262 -38.165 1.00 92.44 92 PHE A C 1
ATOM 669 O O . PHE A 1 92 ? 18.620 -7.880 -37.025 1.00 92.44 92 PHE A O 1
ATOM 676 N N . ALA A 1 93 ? 19.966 -8.981 -38.449 1.00 94.75 93 ALA A N 1
ATOM 677 C CA . ALA A 1 93 ? 20.950 -9.375 -37.442 1.00 94.75 93 ALA A CA 1
ATOM 678 C C . ALA A 1 93 ? 21.648 -8.167 -36.790 1.00 94.75 93 ALA A C 1
ATOM 680 O O . ALA A 1 93 ? 21.749 -8.124 -35.569 1.00 94.75 93 ALA A O 1
ATOM 681 N N . GLU A 1 94 ? 22.042 -7.169 -37.586 1.00 94.62 94 GLU A N 1
ATOM 682 C CA . GLU A 1 94 ? 22.694 -5.938 -37.112 1.00 94.62 94 GLU A CA 1
ATOM 683 C C . GLU A 1 94 ? 21.778 -5.152 -36.158 1.00 94.62 94 GLU A C 1
ATOM 685 O O . GLU A 1 94 ? 22.198 -4.731 -35.082 1.00 94.62 94 GLU A O 1
ATOM 690 N N . MET A 1 95 ? 20.496 -5.001 -36.512 1.00 95.12 95 MET A N 1
ATOM 691 C CA . MET A 1 95 ? 19.512 -4.363 -35.628 1.00 95.12 95 MET A CA 1
ATOM 692 C C . MET A 1 95 ? 19.319 -5.159 -34.332 1.00 95.12 95 MET A C 1
ATOM 694 O O . MET A 1 95 ? 19.266 -4.570 -33.253 1.00 95.12 95 MET A O 1
ATOM 698 N N . ASN A 1 96 ? 19.233 -6.493 -34.421 1.00 94.00 96 ASN A N 1
ATOM 699 C CA . ASN A 1 96 ? 19.056 -7.338 -33.242 1.00 94.00 96 ASN A CA 1
ATOM 700 C C . ASN A 1 96 ? 20.232 -7.227 -32.274 1.00 94.00 96 ASN A C 1
ATOM 702 O O . ASN A 1 96 ? 19.997 -7.177 -31.075 1.00 94.00 96 ASN A O 1
ATOM 706 N N . GLU A 1 97 ? 21.467 -7.159 -32.763 1.00 93.00 97 GLU A N 1
ATOM 707 C CA . GLU A 1 97 ? 22.643 -6.995 -31.905 1.00 93.00 97 GLU A CA 1
ATOM 708 C C . GLU A 1 97 ? 22.544 -5.710 -31.064 1.00 93.00 97 GLU A C 1
ATOM 710 O O . GLU A 1 97 ? 22.698 -5.749 -29.844 1.00 93.00 97 GLU A O 1
ATOM 715 N N . ALA A 1 98 ? 22.157 -4.592 -31.687 1.00 90.94 98 ALA A N 1
ATOM 716 C CA . ALA A 1 98 ? 21.928 -3.331 -30.982 1.00 90.94 98 ALA A CA 1
ATOM 717 C C . ALA A 1 98 ? 20.711 -3.375 -30.031 1.00 90.94 98 ALA A C 1
ATOM 719 O O . ALA A 1 98 ? 20.728 -2.738 -28.979 1.00 90.94 98 ALA A O 1
ATOM 720 N N . TYR A 1 99 ? 19.659 -4.121 -30.385 1.00 91.19 99 TYR A N 1
ATOM 721 C CA . TYR A 1 99 ? 18.452 -4.306 -29.570 1.00 91.19 99 TYR A CA 1
ATOM 722 C C . TYR A 1 99 ? 18.711 -5.139 -28.305 1.00 91.19 99 TYR A C 1
ATOM 724 O O . TYR A 1 99 ? 18.247 -4.794 -27.217 1.00 91.19 99 TYR A O 1
ATOM 732 N N . LEU A 1 100 ? 19.471 -6.227 -28.447 1.00 88.06 100 LEU A N 1
ATOM 733 C CA . LEU A 1 100 ? 19.816 -7.152 -27.366 1.00 88.06 100 LEU A CA 1
ATOM 734 C C . LEU A 1 100 ? 20.755 -6.526 -26.331 1.00 88.06 100 LEU A C 1
ATOM 736 O O . LEU A 1 100 ? 20.778 -6.968 -25.191 1.00 88.06 100 LEU A O 1
ATOM 740 N N . GLY A 1 101 ? 21.477 -5.462 -26.692 1.00 77.06 101 GLY A N 1
ATOM 741 C CA . GLY A 1 101 ? 22.281 -4.693 -25.742 1.00 77.06 101 GLY A CA 1
ATOM 742 C C . GLY A 1 101 ? 21.472 -3.879 -24.723 1.00 77.06 101 GLY A C 1
ATOM 743 O O . GLY A 1 101 ? 22.076 -3.232 -23.872 1.00 77.06 101 GLY A O 1
ATOM 744 N N . VAL A 1 102 ? 20.134 -3.856 -24.821 1.00 80.69 102 VAL A N 1
ATOM 745 C CA . VAL A 1 102 ? 19.261 -3.036 -23.960 1.00 80.69 102 VAL A CA 1
ATOM 746 C C . VAL A 1 102 ? 18.169 -3.842 -23.254 1.00 80.69 102 VAL A C 1
ATOM 748 O O . VAL A 1 102 ? 17.840 -3.522 -22.115 1.00 80.69 102 VAL A O 1
ATOM 751 N N . PHE A 1 103 ? 17.577 -4.846 -23.906 1.00 81.50 103 PHE A N 1
ATOM 752 C CA . PHE A 1 103 ? 16.524 -5.669 -23.302 1.00 81.50 103 PHE A CA 1
ATOM 753 C C . PHE A 1 103 ? 17.079 -7.005 -22.804 1.00 81.50 103 PHE A C 1
ATOM 755 O O . PHE A 1 103 ? 17.500 -7.840 -23.605 1.00 81.50 103 PHE A O 1
ATOM 762 N N . GLU A 1 104 ? 17.027 -7.202 -21.488 1.00 73.00 104 GLU A N 1
ATOM 763 C CA . GLU A 1 104 ? 17.385 -8.452 -20.809 1.00 73.00 104 GLU A CA 1
ATOM 764 C C . GLU A 1 104 ? 16.231 -9.479 -20.875 1.00 73.00 104 GLU A C 1
ATOM 766 O O . GLU A 1 104 ? 15.122 -9.161 -21.319 1.00 73.00 104 GLU A O 1
ATOM 771 N N . GLU A 1 105 ? 16.494 -10.740 -20.513 1.00 62.72 105 GLU A N 1
ATOM 772 C CA . GLU A 1 105 ? 15.459 -11.783 -20.488 1.00 62.72 105 GLU A CA 1
ATOM 773 C C . GLU A 1 105 ? 14.577 -11.699 -19.221 1.00 62.72 105 GLU A C 1
ATOM 775 O O . GLU A 1 105 ? 15.113 -11.455 -18.146 1.00 62.72 105 GLU A O 1
ATOM 780 N N . PRO A 1 106 ? 13.251 -11.957 -19.312 1.00 76.62 106 PRO A N 1
ATOM 781 C CA . PRO A 1 106 ? 12.506 -12.242 -20.533 1.00 76.62 106 PRO A CA 1
ATOM 782 C C . PRO A 1 106 ? 12.279 -10.975 -21.367 1.00 76.62 106 PRO A C 1
ATOM 784 O O . PRO A 1 106 ? 11.772 -9.961 -20.892 1.00 76.62 106 PRO A O 1
ATOM 787 N N . GLN A 1 107 ? 12.597 -11.065 -22.659 1.00 85.50 107 GLN A N 1
ATOM 788 C CA . GLN A 1 107 ? 12.447 -9.932 -23.566 1.00 85.50 107 GLN A CA 1
ATOM 789 C C . GLN A 1 107 ? 10.972 -9.564 -23.777 1.00 85.50 107 GLN A C 1
ATOM 791 O O . GLN A 1 107 ? 10.104 -10.446 -23.767 1.00 85.50 107 GLN A O 1
ATOM 796 N N . PRO A 1 108 ? 10.674 -8.283 -24.072 1.00 90.50 108 PRO A N 1
ATOM 797 C CA . PRO A 1 108 ? 9.331 -7.872 -24.452 1.00 90.50 108 PRO A CA 1
ATOM 798 C C . PRO A 1 108 ? 8.824 -8.676 -25.649 1.00 90.50 108 PRO A C 1
ATOM 800 O O . PRO A 1 108 ? 9.588 -8.980 -26.574 1.00 90.50 108 PRO A O 1
ATOM 803 N N . VAL A 1 109 ? 7.515 -8.952 -25.704 1.00 90.69 109 VAL A N 1
ATOM 804 C CA . VAL A 1 109 ? 6.955 -9.583 -26.906 1.00 90.69 109 VAL A CA 1
ATOM 805 C C . VAL A 1 109 ? 7.172 -8.658 -28.101 1.00 90.69 109 VAL A C 1
ATOM 807 O O . VAL A 1 109 ? 6.934 -7.448 -28.024 1.00 90.69 109 VAL A O 1
ATOM 810 N N . ARG A 1 110 ? 7.638 -9.217 -29.219 1.00 95.12 110 ARG A N 1
ATOM 811 C CA . ARG A 1 110 ? 8.123 -8.413 -30.341 1.00 95.12 110 ARG A CA 1
ATOM 812 C C . ARG A 1 110 ? 7.510 -8.821 -31.667 1.00 95.12 110 ARG A C 1
ATOM 814 O O . ARG A 1 110 ? 7.380 -10.002 -31.969 1.00 95.12 110 ARG A O 1
ATOM 821 N N . THR A 1 111 ? 7.189 -7.827 -32.489 1.00 95.88 111 THR A N 1
ATOM 822 C CA . THR A 1 111 ? 6.911 -8.001 -33.922 1.00 95.88 111 THR A CA 1
ATOM 823 C C . THR A 1 111 ? 7.913 -7.174 -34.721 1.00 95.88 111 THR A C 1
ATOM 825 O O . THR A 1 111 ? 8.111 -6.006 -34.406 1.00 95.88 111 THR A O 1
ATOM 828 N N . CYS A 1 112 ? 8.545 -7.765 -35.737 1.00 96.94 112 CYS A N 1
ATOM 829 C CA . CYS A 1 112 ? 9.436 -7.060 -36.661 1.00 96.94 112 CYS A CA 1
ATOM 830 C C . CYS A 1 112 ? 8.966 -7.278 -38.101 1.00 96.94 112 CYS A C 1
ATOM 832 O O . CYS A 1 112 ? 8.731 -8.421 -38.494 1.00 96.94 112 CYS A O 1
ATOM 834 N N . VAL A 1 113 ? 8.830 -6.204 -38.880 1.00 96.25 113 VAL A N 1
ATOM 835 C CA . VAL A 1 113 ? 8.412 -6.267 -40.288 1.00 96.25 113 VAL A CA 1
ATOM 836 C C . VAL A 1 113 ? 9.283 -5.374 -41.168 1.00 96.25 113 VAL A C 1
ATOM 838 O O . VAL A 1 113 ? 9.777 -4.336 -40.726 1.00 96.25 113 VAL A O 1
ATOM 841 N N . GLN A 1 114 ? 9.453 -5.771 -42.431 1.00 98.00 114 GLN A N 1
ATOM 842 C CA . GLN A 1 114 ? 10.081 -4.914 -43.433 1.00 98.00 114 GLN A CA 1
ATOM 843 C C . GLN A 1 114 ? 9.047 -3.959 -44.036 1.00 98.00 114 GLN A C 1
ATOM 845 O O . GLN A 1 114 ? 7.938 -4.379 -44.370 1.00 98.00 114 GLN A O 1
ATOM 850 N N . VAL A 1 115 ? 9.423 -2.696 -44.229 1.00 96.88 115 VAL A N 1
ATOM 851 C CA . VAL A 1 115 ? 8.606 -1.660 -44.877 1.00 96.88 115 VAL A CA 1
ATOM 852 C C . VAL A 1 115 ? 9.354 -1.029 -46.051 1.00 96.88 115 VAL A C 1
ATOM 854 O O . VAL A 1 115 ? 10.577 -1.078 -46.119 1.00 96.88 115 VAL A O 1
ATOM 857 N N . SER A 1 116 ? 8.629 -0.426 -46.997 1.00 97.00 116 SER A N 1
ATOM 858 C CA . SER A 1 116 ? 9.239 0.162 -48.199 1.00 97.00 116 SER A CA 1
ATOM 859 C C . SER A 1 116 ? 10.046 1.434 -47.923 1.00 97.00 116 SER A C 1
ATOM 861 O O . SER A 1 116 ? 10.963 1.744 -48.677 1.00 97.00 116 SER A O 1
ATOM 863 N N . ALA A 1 117 ? 9.676 2.193 -46.888 1.00 97.00 117 ALA A N 1
ATOM 864 C CA . ALA A 1 117 ? 10.345 3.422 -46.468 1.00 97.00 117 ALA A CA 1
ATOM 865 C C . ALA A 1 117 ? 9.911 3.812 -45.045 1.00 97.00 117 ALA A C 1
ATOM 867 O O . ALA A 1 117 ? 8.829 3.425 -44.603 1.00 97.00 117 ALA A O 1
ATOM 868 N N . LEU A 1 118 ? 10.731 4.621 -44.372 1.00 96.88 118 LEU A N 1
ATOM 869 C CA . LEU A 1 118 ? 10.459 5.215 -43.060 1.00 96.88 118 LEU A CA 1
ATOM 870 C C . LEU A 1 118 ? 10.652 6.742 -43.107 1.00 96.88 118 LEU A C 1
ATOM 872 O O . LEU A 1 118 ? 11.329 7.247 -44.015 1.00 96.88 118 LEU A O 1
ATOM 876 N N . PRO A 1 119 ? 10.084 7.502 -42.150 1.00 92.25 119 PRO A N 1
ATOM 877 C CA . PRO A 1 119 ? 10.263 8.949 -42.075 1.00 92.25 119 PRO A CA 1
ATOM 878 C C . PRO A 1 119 ? 11.738 9.368 -42.096 1.00 92.25 119 PRO A C 1
ATOM 880 O O . PRO A 1 119 ? 12.605 8.689 -41.548 1.00 92.25 119 PRO A O 1
ATOM 883 N N . PHE A 1 120 ? 12.023 10.505 -42.737 1.00 93.06 120 PHE A N 1
ATOM 884 C CA . PHE A 1 120 ? 13.367 11.098 -42.837 1.00 93.06 120 PHE A CA 1
ATOM 885 C C . PHE A 1 120 ? 14.438 10.211 -43.502 1.00 93.06 120 PHE A C 1
ATOM 887 O O . PHE A 1 120 ? 15.620 10.532 -43.432 1.00 93.06 120 PHE A O 1
ATOM 894 N N . GLY A 1 121 ? 14.043 9.115 -44.162 1.00 94.81 121 GLY A N 1
ATOM 895 C CA . GLY A 1 121 ? 14.988 8.148 -44.726 1.00 94.81 121 GLY A CA 1
ATOM 896 C C . GLY A 1 121 ? 15.645 7.255 -43.670 1.00 94.81 121 GLY A C 1
ATOM 897 O O . GLY A 1 121 ? 16.723 6.717 -43.918 1.00 94.81 121 GLY A O 1
ATOM 898 N N . ALA A 1 122 ? 15.024 7.108 -42.494 1.00 97.25 122 ALA A N 1
ATOM 899 C CA . ALA A 1 122 ? 15.496 6.198 -41.458 1.00 97.25 122 ALA A CA 1
ATOM 900 C C . ALA A 1 122 ? 15.544 4.741 -41.954 1.00 97.25 122 ALA A C 1
ATOM 902 O O . ALA A 1 122 ? 14.803 4.333 -42.850 1.00 97.25 122 ALA A O 1
ATOM 903 N N . GLN A 1 123 ? 16.429 3.949 -41.354 1.00 98.06 123 GLN A N 1
ATOM 904 C CA . GLN A 1 123 ? 16.566 2.517 -41.631 1.00 98.06 123 GLN A CA 1
ATOM 905 C C . GLN A 1 123 ? 15.755 1.663 -40.646 1.00 98.06 123 GLN A C 1
ATOM 907 O O . GLN A 1 123 ? 15.431 0.517 -40.960 1.00 98.06 123 GLN A O 1
ATOM 912 N N . VAL A 1 124 ? 15.401 2.228 -39.485 1.00 98.19 124 VAL A N 1
ATOM 913 C CA . VAL A 1 124 ? 14.600 1.582 -38.440 1.00 98.19 124 VAL A CA 1
ATOM 914 C C . VAL A 1 124 ? 13.693 2.577 -37.714 1.00 98.19 124 VAL A C 1
ATOM 916 O O . VAL A 1 124 ? 14.054 3.739 -37.512 1.00 98.19 124 VAL A O 1
ATOM 919 N N . GLU A 1 125 ? 12.519 2.101 -37.312 1.00 98.12 125 GLU A N 1
ATOM 920 C CA . GLU A 1 125 ? 11.579 2.780 -36.422 1.00 98.12 125 GLU A CA 1
ATOM 921 C C . GLU A 1 125 ? 11.061 1.779 -35.380 1.00 98.12 125 GLU A C 1
ATOM 923 O O . GLU A 1 125 ? 10.818 0.612 -35.707 1.00 98.12 125 GLU A O 1
ATOM 928 N N . MET A 1 126 ? 10.896 2.210 -34.124 1.00 98.12 126 MET A N 1
ATOM 929 C CA . MET A 1 126 ? 10.292 1.372 -33.080 1.00 98.12 126 MET A CA 1
ATOM 930 C C . MET A 1 126 ? 9.275 2.129 -32.233 1.00 98.12 126 MET A C 1
ATOM 932 O O . MET A 1 126 ? 9.454 3.305 -31.922 1.00 98.12 126 MET A O 1
ATOM 936 N N . GLU A 1 127 ? 8.247 1.413 -31.791 1.00 97.38 127 GLU A N 1
ATOM 937 C CA . GLU A 1 127 ? 7.292 1.856 -30.772 1.00 97.38 127 GLU A CA 1
ATOM 938 C C . GLU A 1 127 ? 7.185 0.811 -29.656 1.00 97.38 127 GLU A C 1
ATOM 940 O O . GLU A 1 127 ? 7.477 -0.372 -29.867 1.00 97.38 127 GLU A O 1
ATOM 945 N N . CYS A 1 128 ? 6.753 1.229 -28.462 1.00 97.06 128 CYS A N 1
ATOM 946 C CA . CYS A 1 128 ? 6.653 0.314 -27.328 1.00 97.06 128 CYS A CA 1
ATOM 947 C C . CYS A 1 128 ? 5.487 0.609 -26.378 1.00 97.06 128 CYS A C 1
ATOM 949 O O . CYS A 1 128 ? 4.905 1.699 -26.365 1.00 97.06 128 CYS A O 1
ATOM 951 N N . GLN A 1 129 ? 5.161 -0.401 -25.570 1.00 95.06 129 GLN A N 1
ATOM 952 C CA . GLN A 1 129 ? 4.209 -0.316 -24.463 1.00 95.06 129 GLN A CA 1
ATOM 953 C C . GLN A 1 129 ? 4.894 -0.730 -23.163 1.00 95.06 129 GLN A C 1
ATOM 955 O O . GLN A 1 129 ? 5.574 -1.756 -23.158 1.00 95.06 129 GLN A O 1
ATOM 960 N N . ALA A 1 130 ? 4.692 0.012 -22.069 1.00 88.31 130 ALA A N 1
ATOM 961 C CA . ALA A 1 130 ? 5.348 -0.271 -20.785 1.00 88.31 130 ALA A CA 1
ATOM 962 C C . ALA A 1 130 ? 4.460 -0.039 -19.550 1.00 88.31 130 ALA A C 1
ATOM 964 O O . ALA A 1 130 ? 3.520 0.749 -19.609 1.00 88.31 130 ALA A O 1
ATOM 965 N N . LEU A 1 131 ? 4.758 -0.698 -18.424 1.00 79.50 131 LEU A N 1
ATOM 966 C CA . LEU A 1 131 ? 3.988 -0.611 -17.167 1.00 79.50 131 LEU A CA 1
ATOM 967 C C . LEU A 1 131 ? 4.380 0.588 -16.267 1.00 79.50 131 LEU A C 1
ATOM 969 O O . LEU A 1 131 ? 5.527 1.029 -16.269 1.00 79.50 131 LEU A O 1
ATOM 973 N N . LEU A 1 132 ? 3.445 1.083 -15.441 1.00 68.44 132 LEU A N 1
ATOM 974 C CA . LEU A 1 132 ? 3.609 2.167 -14.436 1.00 68.44 132 LEU A CA 1
ATOM 975 C C . LEU A 1 132 ? 3.523 1.623 -12.983 1.00 68.44 132 LEU A C 1
ATOM 977 O O . LEU A 1 132 ? 2.658 0.780 -12.743 1.00 68.44 132 LEU A O 1
ATOM 981 N N . GLY A 1 133 ? 4.298 2.115 -11.985 1.00 53.22 133 GLY A N 1
ATOM 982 C CA . GLY A 1 133 ? 4.064 1.711 -10.569 1.00 53.22 133 GLY A CA 1
ATOM 983 C C . GLY A 1 133 ? 4.770 2.457 -9.405 1.00 53.22 133 GLY A C 1
ATOM 984 O O . GLY A 1 133 ? 5.942 2.788 -9.525 1.00 53.22 133 GLY A O 1
ATOM 985 N N . SER A 1 134 ? 4.033 2.671 -8.285 1.00 50.97 134 SER A N 1
ATOM 986 C CA . SER A 1 134 ? 4.348 2.474 -6.829 1.00 50.97 134 SER A CA 1
ATOM 987 C C . SER A 1 134 ? 3.146 2.915 -5.925 1.00 50.97 134 SER A C 1
ATOM 989 O O . SER A 1 134 ? 2.278 3.634 -6.417 1.00 50.97 134 SER A O 1
ATOM 991 N N . PHE A 1 135 ? 3.103 2.487 -4.638 1.00 48.53 135 PHE A N 1
ATOM 992 C CA . PHE A 1 135 ? 2.020 2.462 -3.592 1.00 48.53 135 PHE A CA 1
ATOM 993 C C . PHE A 1 135 ? 1.207 1.161 -3.405 1.00 48.53 135 PHE A C 1
ATOM 995 O O . PHE A 1 135 ? 0.100 1.191 -2.870 1.00 48.53 135 PHE A O 1
ATOM 1002 N N . GLY A 1 136 ? 1.742 0.009 -3.803 1.00 54.56 136 GLY A N 1
ATOM 1003 C CA . GLY A 1 136 ? 0.927 -1.201 -3.907 1.00 54.56 136 GLY A CA 1
ATOM 1004 C C . GLY A 1 136 ? 0.068 -1.128 -5.168 1.00 54.56 136 GLY A C 1
ATOM 1005 O O . GLY A 1 136 ? -0.592 -0.128 -5.474 1.00 54.56 136 GLY A O 1
ATOM 1006 N N . GLY A 1 137 ? 0.171 -2.175 -5.975 1.00 63.50 137 GLY A N 1
ATOM 1007 C CA . GLY A 1 137 ? -0.604 -2.331 -7.192 1.00 63.50 137 GLY A CA 1
ATOM 1008 C C . GLY A 1 137 ? -1.695 -3.362 -6.973 1.00 63.50 137 GLY A C 1
ATOM 1009 O O . GLY A 1 137 ? -1.482 -4.375 -6.310 1.00 63.50 137 GLY A O 1
ATOM 1010 N N . TYR A 1 138 ? -2.852 -3.129 -7.575 1.00 82.44 138 TYR A N 1
ATOM 1011 C CA . TYR A 1 138 ? -3.812 -4.193 -7.814 1.00 82.44 138 TYR A CA 1
ATOM 1012 C C . TYR A 1 138 ? -3.675 -4.681 -9.265 1.00 82.44 138 TYR A C 1
ATOM 1014 O O . TYR A 1 138 ? -3.421 -3.871 -10.167 1.00 82.44 138 TYR A O 1
ATOM 1022 N N . PRO A 1 139 ? -3.817 -5.991 -9.523 1.00 80.31 139 PRO A N 1
ATOM 1023 C CA . PRO A 1 139 ? -3.635 -6.572 -10.845 1.00 80.31 139 PRO A CA 1
ATOM 1024 C C . PRO A 1 139 ? -4.762 -6.147 -11.795 1.00 80.31 139 PRO A C 1
ATOM 1026 O O . PRO A 1 139 ? -5.821 -5.658 -11.386 1.00 80.31 139 PRO A O 1
ATOM 1029 N N . SER A 1 140 ? -4.556 -6.358 -13.097 1.00 77.94 140 SER A N 1
ATOM 1030 C CA . SER A 1 140 ? -5.522 -5.959 -14.128 1.00 77.94 140 SER A CA 1
ATOM 1031 C C . SER A 1 140 ? -6.941 -6.530 -13.943 1.00 77.94 140 SER A C 1
ATOM 1033 O O . SER A 1 140 ? -7.884 -5.781 -14.231 1.00 77.94 140 SER A O 1
ATOM 1035 N N . PRO A 1 141 ? -7.164 -7.757 -13.411 1.00 80.00 141 PRO A N 1
ATOM 1036 C CA . PRO A 1 141 ? -8.518 -8.235 -13.134 1.00 80.00 141 PRO A CA 1
ATOM 1037 C C . PRO A 1 141 ? -9.201 -7.416 -12.035 1.00 80.00 141 PRO A C 1
ATOM 1039 O O . PRO A 1 141 ? -10.351 -7.017 -12.195 1.00 80.00 141 PRO A O 1
ATOM 1042 N N . VAL A 1 142 ? -8.471 -7.065 -10.971 1.00 92.38 142 VAL A N 1
ATOM 1043 C CA . VAL A 1 142 ? -8.992 -6.240 -9.870 1.00 92.38 142 VAL A CA 1
ATOM 1044 C C . VAL A 1 142 ? -9.316 -4.827 -10.347 1.00 92.38 142 VAL A C 1
ATOM 1046 O O . VAL A 1 142 ? -10.362 -4.290 -9.999 1.00 92.38 142 VAL A O 1
ATOM 1049 N N . ARG A 1 143 ? -8.485 -4.239 -11.218 1.00 89.31 143 ARG A N 1
ATOM 1050 C CA . ARG A 1 143 ? -8.805 -2.952 -11.862 1.00 89.31 143 ARG A CA 1
ATOM 1051 C C . ARG A 1 143 ? -10.107 -3.018 -12.656 1.00 89.31 143 ARG A C 1
ATOM 1053 O O . ARG A 1 143 ? -10.879 -2.064 -12.655 1.00 89.31 143 ARG A O 1
ATOM 1060 N N . THR A 1 144 ? -10.302 -4.111 -13.387 1.00 81.19 144 THR A N 1
ATOM 1061 C CA . THR A 1 144 ? -11.489 -4.307 -14.223 1.00 81.19 144 THR A CA 1
ATOM 1062 C C . THR A 1 144 ? -12.734 -4.405 -13.349 1.00 81.19 144 THR A C 1
ATOM 1064 O O . THR A 1 144 ? -13.694 -3.685 -13.605 1.00 81.19 144 THR A O 1
ATOM 1067 N N . ALA A 1 145 ? -12.677 -5.195 -12.273 1.00 94.25 145 ALA A N 1
ATOM 1068 C CA . ALA A 1 145 ? -13.751 -5.282 -11.286 1.00 94.25 145 ALA A CA 1
ATOM 1069 C C . ALA A 1 145 ? -14.042 -3.922 -10.632 1.00 94.25 145 ALA A C 1
ATOM 1071 O O . ALA A 1 145 ? -15.197 -3.514 -10.562 1.00 94.25 145 ALA A O 1
ATOM 1072 N N . LEU A 1 146 ? -13.002 -3.180 -10.232 1.00 97.06 146 LEU A N 1
ATOM 1073 C CA . LEU A 1 146 ? -13.146 -1.843 -9.649 1.00 97.06 146 LEU A CA 1
ATOM 1074 C C . LEU A 1 146 ? -13.948 -0.919 -10.568 1.00 97.06 146 LEU A C 1
ATOM 1076 O O . LEU A 1 146 ? -14.943 -0.345 -10.136 1.00 97.06 146 LEU A O 1
ATOM 1080 N N . ARG A 1 147 ? -13.554 -0.817 -11.844 1.00 93.00 147 ARG A N 1
ATOM 1081 C CA . ARG A 1 147 ? -14.259 0.042 -12.806 1.00 93.00 147 ARG A CA 1
ATOM 1082 C C . ARG A 1 147 ? -15.681 -0.435 -13.082 1.00 93.00 147 ARG A C 1
ATOM 1084 O O . ARG A 1 147 ? -16.572 0.392 -13.188 1.00 93.00 147 ARG A O 1
ATOM 1091 N N . GLN A 1 148 ? -15.917 -1.745 -13.121 1.00 92.19 148 GLN A N 1
ATOM 1092 C CA . GLN A 1 148 ? -17.270 -2.286 -13.265 1.00 92.19 148 GLN A CA 1
ATOM 1093 C C . GLN A 1 148 ? -18.171 -1.907 -12.086 1.00 92.19 148 GLN A C 1
ATOM 1095 O O . GLN A 1 148 ? -19.318 -1.525 -12.299 1.00 92.19 148 GLN A O 1
ATOM 1100 N N . TYR A 1 149 ? -17.672 -1.972 -10.850 1.00 97.38 149 TYR A N 1
ATOM 1101 C CA . TYR A 1 149 ? -18.449 -1.548 -9.685 1.00 97.38 149 TYR A CA 1
ATOM 1102 C C . TYR A 1 149 ? -18.695 -0.039 -9.665 1.00 97.38 149 TYR A C 1
ATOM 1104 O O . TYR A 1 149 ? -19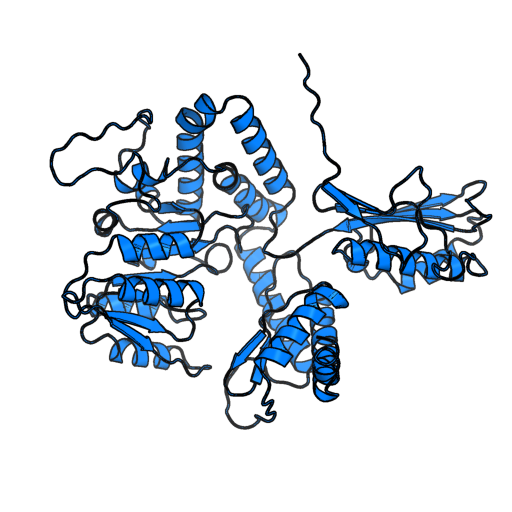.794 0.372 -9.302 1.00 97.38 149 TYR A O 1
ATOM 1112 N N . GLN A 1 150 ? -17.728 0.768 -10.109 1.00 97.06 150 GLN A N 1
ATOM 1113 C CA . GLN A 1 150 ? -17.924 2.208 -10.309 1.00 97.06 150 GLN A CA 1
ATOM 1114 C C . GLN A 1 150 ? -19.010 2.472 -11.365 1.00 97.06 150 GLN A C 1
ATOM 1116 O O . GLN A 1 150 ? -19.956 3.202 -11.095 1.00 97.06 150 GLN A O 1
ATOM 1121 N N . ASP A 1 151 ? -18.954 1.806 -12.522 1.00 91.19 151 ASP A N 1
ATOM 1122 C CA . ASP A 1 151 ? -19.963 1.948 -13.580 1.00 91.19 151 ASP A CA 1
ATOM 1123 C C . ASP A 1 151 ? -21.366 1.534 -13.096 1.00 91.19 151 ASP A C 1
ATOM 1125 O O . ASP A 1 151 ? -22.357 2.197 -13.404 1.00 91.19 151 ASP A O 1
ATOM 1129 N N . VAL A 1 152 ? -21.476 0.457 -12.307 1.00 90.94 152 VAL A N 1
ATOM 1130 C CA . VAL A 1 152 ? -22.751 0.012 -11.715 1.00 90.94 152 VAL A CA 1
ATOM 1131 C C . VAL A 1 152 ? -23.267 1.006 -10.673 1.00 90.94 152 VAL A C 1
ATOM 1133 O O . VAL A 1 152 ? -24.477 1.246 -10.621 1.00 90.94 152 VAL A O 1
ATOM 1136 N N . ALA A 1 153 ? -22.377 1.582 -9.860 1.00 92.19 153 ALA A N 1
ATOM 1137 C CA . ALA A 1 153 ? -22.733 2.613 -8.894 1.00 92.19 153 ALA A CA 1
ATOM 1138 C C . ALA A 1 153 ? -23.295 3.851 -9.603 1.00 92.19 153 ALA A C 1
ATOM 1140 O O . ALA A 1 153 ? -24.384 4.300 -9.261 1.00 92.19 153 ALA A O 1
ATOM 1141 N N . GLU A 1 154 ? -22.629 4.335 -10.651 1.00 96.38 154 GLU A N 1
ATOM 1142 C CA . GLU A 1 154 ? -23.058 5.529 -11.389 1.00 96.38 154 GLU A CA 1
ATOM 1143 C C . GLU A 1 154 ? -24.285 5.288 -12.280 1.00 96.38 154 GLU A C 1
ATOM 1145 O O . GLU A 1 154 ? -25.080 6.198 -12.514 1.00 96.38 154 GLU A O 1
ATOM 1150 N N . ALA A 1 155 ? -24.503 4.055 -12.747 1.00 91.19 155 ALA A N 1
ATOM 1151 C CA . ALA A 1 155 ? -25.692 3.713 -13.523 1.00 91.19 155 ALA A CA 1
ATOM 1152 C C . ALA A 1 155 ? -26.990 3.815 -12.700 1.00 91.19 155 ALA A C 1
ATOM 1154 O O . ALA A 1 155 ? -28.049 4.113 -13.258 1.00 91.19 155 ALA A O 1
ATOM 1155 N N . ALA A 1 156 ? -26.932 3.543 -11.391 1.00 93.19 156 ALA A N 1
ATOM 1156 C CA . ALA A 1 156 ? -28.074 3.675 -10.485 1.00 93.19 156 ALA A CA 1
ATOM 1157 C C . ALA A 1 156 ? -27.624 3.902 -9.020 1.00 93.19 156 ALA A C 1
ATOM 1159 O O . ALA A 1 156 ? -27.701 2.963 -8.217 1.00 93.19 156 ALA A O 1
ATOM 1160 N N . PRO A 1 157 ? -27.224 5.134 -8.639 1.00 94.44 157 PRO A N 1
ATOM 1161 C CA . PRO A 1 157 ? -26.560 5.409 -7.358 1.00 94.44 157 PRO A CA 1
ATOM 1162 C C . PRO A 1 157 ? -27.359 4.994 -6.125 1.00 94.44 157 PRO A C 1
ATOM 1164 O O . PRO A 1 157 ? -26.870 4.215 -5.308 1.00 94.44 157 PRO A O 1
ATOM 1167 N N . ASP A 1 158 ? -28.619 5.428 -6.010 1.00 95.06 158 ASP A N 1
ATOM 1168 C CA . ASP A 1 158 ? -29.471 5.065 -4.870 1.00 95.06 158 ASP A CA 1
ATOM 1169 C C . ASP A 1 158 ? -29.703 3.557 -4.783 1.00 95.06 158 ASP A C 1
ATOM 1171 O O . ASP A 1 158 ? -29.690 2.988 -3.692 1.00 95.06 158 ASP A O 1
ATOM 1175 N N . ARG A 1 159 ? -29.888 2.890 -5.930 1.00 95.25 159 ARG A N 1
ATOM 1176 C CA . ARG A 1 159 ? -30.060 1.436 -5.965 1.00 95.25 159 ARG A CA 1
ATOM 1177 C C . ARG A 1 159 ? -28.799 0.744 -5.464 1.00 95.25 159 ARG A C 1
ATOM 1179 O O . ARG A 1 159 ? -28.892 -0.149 -4.624 1.00 95.25 159 ARG A O 1
ATOM 1186 N N . PHE A 1 160 ? -27.641 1.148 -5.981 1.00 95.69 160 PHE A N 1
ATOM 1187 C CA . PHE A 1 160 ? -26.376 0.529 -5.633 1.00 95.69 160 PHE A CA 1
ATOM 1188 C C . PHE A 1 160 ? -26.032 0.757 -4.161 1.00 95.69 160 PHE A C 1
ATOM 1190 O O . PHE A 1 160 ? -25.934 -0.208 -3.410 1.00 95.69 160 PHE A O 1
ATOM 1197 N N . ILE A 1 161 ? -25.936 2.018 -3.734 1.00 94.56 161 ILE A N 1
ATOM 1198 C CA . ILE A 1 161 ? -25.491 2.400 -2.388 1.00 94.56 161 ILE A CA 1
ATOM 1199 C C . ILE A 1 161 ? -26.410 1.820 -1.310 1.00 94.56 161 ILE A C 1
ATOM 1201 O O . ILE A 1 161 ? -25.931 1.330 -0.291 1.00 94.56 161 ILE A O 1
ATOM 1205 N N . ARG A 1 162 ? -27.731 1.872 -1.516 1.00 94.38 162 ARG A N 1
ATOM 1206 C CA . ARG A 1 162 ? -28.695 1.551 -0.454 1.00 94.38 162 ARG A CA 1
ATOM 1207 C C . ARG A 1 162 ? -29.076 0.075 -0.400 1.00 94.38 162 ARG A C 1
ATOM 1209 O O . ARG A 1 162 ? -29.383 -0.407 0.684 1.00 94.38 162 ARG A O 1
ATOM 1216 N N . TYR A 1 163 ? -29.090 -0.625 -1.536 1.00 94.00 163 TYR A N 1
ATOM 1217 C CA . TYR A 1 163 ? -29.682 -1.968 -1.614 1.00 94.00 163 TYR A CA 1
ATOM 1218 C C . TYR A 1 163 ? -28.746 -3.046 -2.154 1.00 94.00 163 TYR A C 1
ATOM 1220 O O . TYR A 1 163 ? -28.930 -4.205 -1.814 1.00 94.00 163 TYR A O 1
ATOM 1228 N N . VAL A 1 164 ? -27.763 -2.702 -2.989 1.00 95.38 164 VAL A N 1
ATOM 1229 C CA . VAL A 1 164 ? -26.851 -3.698 -3.584 1.00 95.38 164 VAL A CA 1
ATOM 1230 C C . VAL A 1 164 ? -25.553 -3.794 -2.787 1.00 95.38 164 VAL A C 1
ATOM 1232 O O . VAL A 1 164 ? -25.084 -4.886 -2.477 1.00 95.38 164 VAL A O 1
ATOM 1235 N N . PHE A 1 165 ? -24.977 -2.646 -2.434 1.00 96.56 165 PHE A N 1
ATOM 1236 C CA . PHE A 1 165 ? -23.698 -2.566 -1.748 1.00 96.56 165 PHE A CA 1
ATOM 1237 C C . PHE A 1 165 ? -23.677 -3.297 -0.394 1.00 96.56 165 PHE A C 1
ATOM 1239 O O . PHE A 1 165 ? -22.716 -4.030 -0.179 1.00 96.56 165 PHE A O 1
ATOM 1246 N N . PRO A 1 166 ? -24.698 -3.212 0.490 1.00 95.75 166 PRO A N 1
ATOM 1247 C CA . PRO A 1 166 ? -24.670 -3.932 1.768 1.00 95.75 166 PRO A CA 1
ATOM 1248 C C . PRO A 1 166 ? -24.502 -5.455 1.631 1.00 95.75 166 PRO A C 1
ATOM 1250 O O . PRO A 1 166 ? -23.816 -6.079 2.444 1.00 95.75 166 PRO A O 1
ATOM 1253 N N . ASP A 1 167 ? -25.079 -6.058 0.589 1.00 95.38 167 ASP A N 1
ATOM 1254 C CA . ASP A 1 167 ? -24.961 -7.499 0.344 1.00 95.38 167 ASP A CA 1
ATOM 1255 C C . ASP A 1 167 ? -23.574 -7.868 -0.198 1.00 95.38 167 ASP A C 1
ATOM 1257 O O . ASP A 1 167 ? -22.959 -8.822 0.286 1.00 95.38 167 ASP A O 1
ATOM 1261 N N . ILE A 1 168 ? -23.029 -7.067 -1.122 1.00 97.25 168 ILE A N 1
ATOM 1262 C CA . ILE A 1 168 ? -21.649 -7.234 -1.609 1.00 97.25 168 ILE A CA 1
ATOM 1263 C C . ILE A 1 168 ? -20.648 -7.031 -0.463 1.00 97.25 168 ILE A C 1
ATOM 1265 O O . ILE A 1 168 ? -19.710 -7.810 -0.308 1.00 97.25 168 ILE A O 1
ATOM 1269 N N . LEU A 1 169 ? -20.863 -6.027 0.389 1.00 97.69 169 LEU A N 1
ATOM 1270 C CA . LEU A 1 169 ? -20.033 -5.764 1.561 1.00 97.69 169 LEU A CA 1
ATOM 1271 C C . LEU A 1 169 ? -20.034 -6.959 2.523 1.00 97.69 169 LEU A C 1
ATOM 1273 O O . LEU A 1 169 ? -18.976 -7.338 3.028 1.00 97.69 169 LEU A O 1
ATOM 1277 N N . ARG A 1 170 ? -21.194 -7.590 2.757 1.00 97.31 170 ARG A N 1
ATOM 1278 C CA . ARG A 1 170 ? -21.285 -8.821 3.560 1.00 97.31 170 ARG A CA 1
ATOM 1279 C C . ARG A 1 170 ? -20.503 -9.969 2.922 1.00 97.31 170 ARG A C 1
ATOM 1281 O O . ARG A 1 170 ? -19.807 -10.681 3.646 1.00 97.31 170 ARG A O 1
ATOM 1288 N N . GLN A 1 171 ? -20.578 -10.142 1.602 1.00 97.88 171 GLN A N 1
ATOM 1289 C CA . GLN A 1 171 ? -19.788 -11.151 0.889 1.00 97.88 171 GLN A CA 1
ATOM 1290 C C . GLN A 1 171 ? -18.283 -10.893 1.057 1.00 97.88 171 GLN A C 1
ATOM 1292 O O . GLN A 1 171 ? -17.557 -11.784 1.494 1.00 97.88 171 GLN A O 1
ATOM 1297 N N . SER A 1 172 ? -17.821 -9.664 0.807 1.00 98.44 172 SER A N 1
ATOM 1298 C CA . SER A 1 172 ? -16.420 -9.266 0.992 1.00 98.44 172 SER A CA 1
ATOM 1299 C C . SER A 1 172 ? -15.928 -9.500 2.420 1.00 98.44 172 SER A C 1
ATOM 1301 O O . SER A 1 172 ? -14.842 -10.044 2.621 1.00 98.44 172 SER A O 1
ATOM 1303 N N . ARG A 1 173 ? -16.739 -9.151 3.425 1.00 98.25 173 ARG A N 1
ATOM 1304 C CA . ARG A 1 173 ? -16.428 -9.422 4.835 1.00 98.25 173 ARG A CA 1
ATOM 1305 C C . ARG A 1 173 ? -16.368 -10.912 5.138 1.00 98.25 173 ARG A C 1
ATOM 1307 O O . ARG A 1 173 ? -15.476 -11.325 5.861 1.00 98.25 173 ARG A O 1
ATOM 1314 N N . SER A 1 174 ? -17.279 -11.711 4.586 1.00 98.50 174 SER A N 1
ATOM 1315 C CA . SER A 1 174 ? -17.296 -13.166 4.798 1.00 98.50 174 SER A CA 1
ATOM 1316 C C . SER A 1 174 ? -16.028 -13.818 4.248 1.00 98.50 174 SER A C 1
ATOM 1318 O O . SER A 1 174 ? -15.401 -14.612 4.941 1.00 98.50 174 SER A O 1
ATOM 1320 N N . LEU A 1 175 ? -15.604 -13.414 3.047 1.00 98.62 175 LEU A N 1
ATOM 1321 C CA . LEU A 1 175 ? -14.368 -13.890 2.425 1.00 98.62 175 LEU A CA 1
ATOM 1322 C C . LEU A 1 175 ? -13.125 -13.512 3.242 1.00 98.62 175 LEU A C 1
ATOM 1324 O O . LEU A 1 175 ? -12.239 -14.340 3.438 1.00 98.62 175 LEU A O 1
ATOM 1328 N N . LEU A 1 176 ? -13.055 -12.276 3.749 1.00 98.31 176 LEU A N 1
ATOM 1329 C CA . LEU A 1 176 ? -11.945 -11.854 4.610 1.00 98.31 176 LEU A CA 1
ATOM 1330 C C . LEU A 1 176 ? -11.977 -12.535 5.977 1.00 98.31 176 LEU A C 1
ATOM 1332 O O . LEU A 1 176 ? -10.925 -12.892 6.494 1.00 98.31 176 LEU A O 1
ATOM 1336 N N . ALA A 1 177 ? -13.158 -12.746 6.552 1.00 98.31 177 ALA A N 1
ATOM 1337 C CA . ALA A 1 177 ? -13.316 -13.428 7.828 1.00 98.31 177 ALA A CA 1
ATOM 1338 C C . ALA A 1 177 ? -12.867 -14.894 7.737 1.00 98.31 177 ALA A C 1
ATOM 1340 O O . ALA A 1 177 ? -12.136 -15.365 8.605 1.00 98.31 177 ALA A O 1
ATOM 1341 N N . GLU A 1 178 ? -13.202 -15.587 6.643 1.00 98.12 178 GLU A N 1
ATOM 1342 C CA . GLU A 1 178 ? -12.660 -16.917 6.341 1.00 98.12 178 GLU A CA 1
ATOM 1343 C C . GLU A 1 178 ? -11.132 -16.872 6.192 1.00 98.12 178 GLU A C 1
ATOM 1345 O O . GLU A 1 178 ? -10.421 -17.650 6.830 1.00 98.12 178 GLU A O 1
ATOM 1350 N N . PHE A 1 179 ? -10.616 -15.916 5.412 1.00 97.69 179 PHE A N 1
ATOM 1351 C CA . PHE A 1 179 ? -9.180 -15.749 5.174 1.00 97.69 179 PHE A CA 1
ATOM 1352 C C . PHE A 1 179 ? -8.383 -15.490 6.465 1.00 97.69 179 PHE A C 1
ATOM 1354 O O . PHE A 1 179 ? -7.281 -16.010 6.630 1.00 97.69 179 PHE A O 1
ATOM 1361 N N . MET A 1 180 ? -8.939 -14.698 7.384 1.00 97.31 180 MET A N 1
ATOM 1362 C CA . MET A 1 180 ? -8.330 -14.319 8.667 1.00 97.31 180 MET A CA 1
ATOM 1363 C C . MET A 1 180 ? -8.705 -15.258 9.824 1.00 97.31 180 MET A C 1
ATOM 1365 O O . MET A 1 180 ? -8.228 -15.065 10.947 1.00 97.31 180 MET A O 1
ATOM 1369 N N . ARG A 1 181 ? -9.556 -16.258 9.557 1.00 97.94 181 ARG A N 1
ATOM 1370 C CA . ARG A 1 181 ? -10.092 -17.230 10.522 1.00 97.94 181 ARG A CA 1
ATOM 1371 C C . ARG A 1 181 ? -10.748 -16.563 11.732 1.00 97.94 181 ARG A C 1
ATOM 1373 O O . ARG A 1 181 ? -10.402 -16.835 12.882 1.00 97.94 181 ARG A O 1
ATOM 1380 N N . CYS A 1 182 ? -11.710 -15.686 11.469 1.00 97.69 182 CYS A N 1
ATOM 1381 C CA . CYS A 1 182 ? -12.569 -15.085 12.486 1.00 97.69 182 CYS A CA 1
ATOM 1382 C C . CYS A 1 182 ? -14.054 -15.152 12.099 1.00 97.69 182 CYS A C 1
ATOM 1384 O O . CYS A 1 182 ? -14.392 -15.388 10.938 1.00 97.69 182 CYS A O 1
ATOM 1386 N N . PRO A 1 183 ? -14.970 -14.953 13.060 1.00 97.69 183 PRO A N 1
ATOM 1387 C CA . PRO A 1 183 ? -16.383 -14.761 12.761 1.00 97.69 183 PRO A CA 1
ATOM 1388 C C . PRO A 1 183 ? -16.623 -13.504 11.914 1.00 97.69 183 PRO A C 1
ATOM 1390 O O . PRO A 1 183 ? -16.070 -12.437 12.180 1.00 97.69 183 PRO A O 1
ATOM 1393 N N . VAL A 1 184 ? -17.506 -13.602 10.916 1.00 97.31 184 VAL A N 1
ATOM 1394 C CA . VAL A 1 184 ? -17.834 -12.471 10.028 1.00 97.31 184 VAL A CA 1
ATOM 1395 C C . VAL A 1 184 ? -18.393 -11.268 10.786 1.00 97.31 184 VAL A C 1
ATOM 1397 O O . VAL A 1 184 ? -18.094 -10.124 10.452 1.00 97.31 184 VAL A O 1
ATOM 1400 N N . ASP A 1 185 ? -19.173 -11.506 11.836 1.00 97.19 185 ASP A N 1
ATOM 1401 C CA . ASP A 1 185 ? -19.785 -10.477 12.673 1.00 97.19 185 ASP A CA 1
ATOM 1402 C C . ASP A 1 185 ? -18.801 -9.799 13.634 1.00 97.19 185 ASP A C 1
ATOM 1404 O O . ASP A 1 185 ? -19.188 -8.858 14.322 1.00 97.19 185 ASP A O 1
ATOM 1408 N N . GLU A 1 186 ? -17.535 -10.217 13.636 1.00 98.06 186 GLU A N 1
ATOM 1409 C CA . GLU A 1 186 ? -16.420 -9.577 14.341 1.00 98.06 186 GLU A CA 1
ATOM 1410 C C . GLU A 1 186 ? -15.502 -8.781 13.411 1.00 98.06 186 GLU A C 1
ATOM 1412 O O . GLU A 1 186 ? -14.544 -8.174 13.874 1.00 98.06 186 GLU A O 1
ATOM 1417 N N . LEU A 1 187 ? -15.800 -8.739 12.111 1.00 98.25 187 LEU A N 1
ATOM 1418 C CA . LEU A 1 187 ? -15.004 -8.036 11.112 1.00 98.25 187 LEU A CA 1
ATOM 1419 C C . LEU A 1 187 ? -15.835 -6.951 10.426 1.00 98.25 187 LEU A C 1
ATOM 1421 O O . LEU A 1 187 ? -16.933 -7.230 9.949 1.00 98.25 187 LEU A O 1
ATOM 1425 N N . VAL A 1 188 ? -15.306 -5.736 10.306 1.00 98.56 188 VAL A N 1
ATOM 1426 C CA . VAL A 1 188 ? -15.859 -4.644 9.485 1.00 98.56 188 VAL A CA 1
ATOM 1427 C C . VAL A 1 188 ? -14.797 -4.114 8.524 1.00 98.56 188 VAL A C 1
ATOM 1429 O O . VAL A 1 188 ? -13.617 -4.432 8.667 1.00 98.56 188 VAL A O 1
ATOM 1432 N N . LEU A 1 189 ? -15.209 -3.329 7.525 1.00 98.44 189 LEU A N 1
ATOM 1433 C CA . LEU A 1 189 ? -14.283 -2.654 6.614 1.00 98.44 189 LEU A CA 1
ATOM 1434 C C . LEU A 1 189 ? -14.248 -1.156 6.891 1.00 98.44 189 LEU A C 1
ATOM 1436 O O . LEU A 1 189 ? -15.277 -0.546 7.174 1.00 98.44 189 LEU A O 1
ATOM 1440 N N . CYS A 1 190 ? -13.061 -0.571 6.786 1.00 97.56 190 CYS A N 1
ATOM 1441 C CA . CYS A 1 190 ? -12.836 0.864 6.896 1.00 97.56 190 CYS A CA 1
ATOM 1442 C C . CYS A 1 190 ? -11.795 1.321 5.859 1.00 97.56 190 CYS A C 1
ATOM 1444 O O . CYS A 1 190 ? -11.178 0.484 5.192 1.00 97.56 190 CYS A O 1
ATOM 1446 N N . PRO A 1 191 ? -11.587 2.636 5.669 1.00 96.62 191 PRO A N 1
ATOM 1447 C CA . PRO A 1 191 ? -10.679 3.133 4.638 1.00 96.62 191 PRO A CA 1
ATOM 1448 C C . PRO A 1 191 ? -9.225 2.685 4.819 1.00 96.62 191 PRO A C 1
ATOM 1450 O O . PRO A 1 191 ? -8.557 2.358 3.849 1.00 96.62 191 PRO A O 1
ATOM 1453 N N . ASN A 1 192 ? -8.693 2.690 6.036 1.00 96.06 192 ASN A N 1
ATOM 1454 C CA . ASN A 1 192 ? -7.310 2.300 6.310 1.00 96.06 192 ASN A CA 1
ATOM 1455 C C . ASN A 1 192 ? -7.106 2.088 7.818 1.00 96.06 192 ASN A C 1
ATOM 1457 O O . ASN A 1 192 ? -7.968 2.444 8.626 1.00 96.06 192 ASN A O 1
ATOM 1461 N N . VAL A 1 193 ? -5.950 1.530 8.183 1.00 93.50 193 VAL A N 1
ATOM 1462 C CA . VAL A 1 193 ? -5.506 1.368 9.576 1.00 93.50 193 VAL A CA 1
ATOM 1463 C C . VAL A 1 193 ? -5.556 2.674 10.363 1.00 93.50 193 VAL A C 1
ATOM 1465 O O . VAL A 1 193 ? -6.058 2.665 11.478 1.00 93.50 193 VAL A O 1
ATOM 1468 N N . THR A 1 194 ? -5.110 3.796 9.791 1.00 94.88 194 THR A N 1
ATOM 1469 C CA . THR A 1 194 ? -5.115 5.094 10.486 1.00 94.88 194 THR A CA 1
ATOM 1470 C C . THR A 1 194 ? -6.527 5.488 10.922 1.00 94.88 194 THR A C 1
ATOM 1472 O O . THR A 1 194 ? -6.742 5.798 12.088 1.00 94.88 194 THR A O 1
ATOM 1475 N N . THR A 1 195 ? -7.520 5.359 10.034 1.00 96.94 195 THR A N 1
ATOM 1476 C CA . THR A 1 195 ? -8.930 5.605 10.372 1.00 96.94 195 THR A CA 1
ATOM 1477 C C . THR A 1 195 ? -9.448 4.660 11.459 1.00 96.94 195 THR A C 1
ATOM 1479 O O . THR A 1 195 ? -10.227 5.085 12.311 1.00 96.94 195 THR A O 1
ATOM 1482 N N . ALA A 1 196 ? -9.042 3.387 11.462 1.00 97.38 196 ALA A N 1
ATOM 1483 C CA . ALA A 1 196 ? -9.447 2.451 12.512 1.00 97.38 196 ALA A CA 1
ATOM 1484 C C . ALA A 1 196 ? -8.811 2.785 13.867 1.00 97.38 196 ALA A C 1
ATOM 1486 O O . ALA A 1 196 ? -9.496 2.697 14.883 1.00 97.38 196 ALA A O 1
ATOM 1487 N N . THR A 1 197 ? -7.541 3.204 13.890 1.00 95.38 197 THR A N 1
ATOM 1488 C CA . THR A 1 197 ? -6.870 3.657 15.118 1.00 95.38 197 THR A CA 1
ATOM 1489 C C . THR A 1 197 ? -7.574 4.852 15.721 1.00 95.38 197 THR A C 1
ATOM 1491 O O . THR A 1 197 ? -7.951 4.798 16.890 1.00 95.38 197 THR A O 1
ATOM 1494 N N . ASP A 1 198 ? -7.864 5.871 14.916 1.00 96.62 198 ASP A N 1
ATOM 1495 C CA . ASP A 1 198 ? -8.632 7.023 15.387 1.00 96.62 198 ASP A CA 1
ATOM 1496 C C . ASP A 1 198 ? -10.034 6.601 15.847 1.00 96.62 198 ASP A C 1
ATOM 1498 O O . ASP A 1 198 ? -10.527 7.078 16.868 1.00 96.62 198 ASP A O 1
ATOM 1502 N N . THR A 1 199 ? -10.664 5.648 15.147 1.00 97.88 199 THR A N 1
ATOM 1503 C CA . THR A 1 199 ? -11.958 5.089 15.565 1.00 97.88 199 THR A CA 1
ATOM 1504 C C . THR A 1 199 ? -11.863 4.464 16.955 1.00 97.88 199 THR A C 1
ATOM 1506 O O . THR A 1 199 ? -12.744 4.714 17.769 1.00 97.88 199 THR A O 1
ATOM 1509 N N . VAL A 1 200 ? -10.824 3.687 17.268 1.00 97.12 200 VAL A N 1
ATOM 1510 C CA . VAL A 1 200 ? -10.649 3.096 18.606 1.00 97.12 200 VAL A CA 1
ATOM 1511 C C . VAL A 1 200 ? -10.391 4.182 19.649 1.00 97.12 200 VAL A C 1
ATOM 1513 O O . VAL A 1 200 ? -11.140 4.259 20.622 1.00 97.12 200 VAL A O 1
ATOM 1516 N N . LEU A 1 201 ? -9.395 5.047 19.432 1.00 94.94 201 LEU A N 1
ATOM 1517 C CA . LEU A 1 201 ? -9.001 6.088 20.391 1.00 94.94 201 LEU A CA 1
ATOM 1518 C C . LEU A 1 201 ? -10.185 6.982 20.787 1.00 94.94 201 LEU A C 1
ATOM 1520 O O . LEU A 1 201 ? -10.421 7.205 21.974 1.00 94.94 201 LEU A O 1
ATOM 1524 N N . LEU A 1 202 ? -10.977 7.420 19.802 1.00 94.69 202 LEU A N 1
ATOM 1525 C CA . LEU A 1 202 ? -12.121 8.314 20.006 1.00 94.69 202 LEU A CA 1
ATOM 1526 C C . LEU A 1 202 ? -13.358 7.625 20.602 1.00 94.69 202 LEU A C 1
ATOM 1528 O O . LEU A 1 202 ? -14.262 8.307 21.085 1.00 94.69 202 LEU A O 1
ATOM 1532 N N . ASN A 1 203 ? -13.439 6.294 20.544 1.00 96.00 203 ASN A N 1
ATOM 1533 C CA . ASN A 1 203 ? -14.569 5.538 21.086 1.00 96.00 203 ASN A CA 1
ATOM 1534 C C . ASN A 1 203 ? -14.314 4.982 22.490 1.00 96.00 203 ASN A C 1
ATOM 1536 O O . ASN A 1 203 ? -15.271 4.782 23.247 1.00 96.00 203 ASN A O 1
ATOM 1540 N N . LEU A 1 204 ? -13.052 4.723 22.844 1.00 94.06 204 LEU A N 1
ATOM 1541 C CA . LEU A 1 204 ? -12.701 4.292 24.189 1.00 94.06 204 LEU A CA 1
ATOM 1542 C C . LEU A 1 204 ? -13.102 5.364 25.209 1.00 94.06 204 LEU A C 1
ATOM 1544 O O . LEU A 1 204 ? -12.989 6.566 24.981 1.00 94.06 204 LEU A O 1
ATOM 1548 N N . ARG A 1 205 ? -13.617 4.909 26.352 1.00 90.31 205 ARG A N 1
ATOM 1549 C CA . ARG A 1 205 ? -13.881 5.785 27.494 1.00 90.31 205 ARG A CA 1
ATOM 1550 C C . ARG A 1 205 ? -12.628 5.841 28.329 1.00 90.31 205 ARG A C 1
ATOM 1552 O O . ARG A 1 205 ? -12.231 4.795 28.827 1.00 90.31 205 ARG A O 1
ATOM 1559 N N . TRP A 1 206 ? -12.064 7.024 28.492 1.00 90.12 206 TRP A N 1
ATOM 1560 C CA . TRP A 1 206 ? -10.848 7.258 29.258 1.00 90.12 206 TRP A CA 1
ATOM 1561 C C . TRP A 1 206 ? -11.188 7.840 30.632 1.00 90.12 206 TRP A C 1
ATOM 1563 O O . TRP A 1 206 ? -12.166 8.574 30.784 1.00 90.12 206 TRP A O 1
ATOM 1573 N N . GLU A 1 207 ? -10.404 7.453 31.621 1.00 89.75 207 GLU A N 1
ATOM 1574 C CA . GLU A 1 207 ? -10.442 7.856 33.018 1.00 89.75 207 GLU A CA 1
ATOM 1575 C C . GLU A 1 207 ? -9.135 8.586 33.348 1.00 89.75 207 GLU A C 1
ATOM 1577 O O . GLU A 1 207 ? -8.139 8.487 32.627 1.00 89.75 207 GLU A O 1
ATOM 1582 N N . ASP A 1 208 ? -9.161 9.381 34.414 1.00 88.00 208 ASP A N 1
ATOM 1583 C CA . ASP A 1 208 ? -7.982 10.114 34.867 1.00 88.00 208 ASP A CA 1
ATOM 1584 C C . ASP A 1 208 ? -6.858 9.139 35.257 1.00 88.00 208 ASP A C 1
ATOM 1586 O O . ASP A 1 208 ? -7.091 8.196 36.014 1.00 88.00 208 ASP A O 1
ATOM 1590 N N . GLY A 1 209 ? -5.654 9.356 34.725 1.00 86.44 209 GLY A N 1
ATOM 1591 C CA . GLY A 1 209 ? -4.493 8.486 34.930 1.00 86.44 209 GLY A CA 1
ATOM 1592 C C . GLY A 1 209 ? -4.337 7.353 33.911 1.00 86.44 209 GLY A C 1
ATOM 1593 O O . GLY A 1 209 ? -3.311 6.671 33.925 1.00 86.44 209 GLY A O 1
ATOM 1594 N N . ASP A 1 210 ? -5.296 7.155 33.000 1.00 90.12 210 ASP A N 1
ATOM 1595 C CA . ASP A 1 210 ? -5.144 6.158 31.943 1.00 90.12 210 ASP A CA 1
ATOM 1596 C C . ASP A 1 210 ? -3.950 6.458 31.033 1.00 90.12 210 ASP A C 1
ATOM 1598 O O . ASP A 1 210 ? -3.642 7.604 30.701 1.00 90.12 210 ASP A O 1
ATOM 1602 N N . THR A 1 211 ? -3.310 5.396 30.555 1.00 89.94 211 THR A N 1
ATOM 1603 C CA . THR A 1 211 ? -2.104 5.516 29.737 1.00 89.94 211 THR A CA 1
ATOM 1604 C C . THR A 1 211 ? -2.190 4.675 28.468 1.00 89.94 211 THR A C 1
ATOM 1606 O O . THR A 1 211 ? -2.722 3.559 28.466 1.00 89.94 211 THR A O 1
ATOM 1609 N N . ILE A 1 212 ? -1.665 5.237 27.378 1.00 91.75 212 ILE A N 1
ATOM 1610 C CA . ILE A 1 212 ? -1.484 4.587 26.081 1.00 91.75 212 ILE A CA 1
ATOM 1611 C C . ILE A 1 212 ? -0.018 4.192 25.948 1.00 91.75 212 ILE A C 1
ATOM 1613 O O . ILE A 1 212 ? 0.855 5.049 25.827 1.00 91.75 212 ILE A O 1
ATOM 1617 N N . VAL A 1 213 ? 0.252 2.895 25.920 1.00 89.94 213 VAL A N 1
ATOM 1618 C CA . VAL A 1 213 ? 1.590 2.345 25.723 1.00 89.94 213 VAL A CA 1
ATOM 1619 C C . VAL A 1 213 ? 1.799 2.058 24.242 1.00 89.94 213 VAL A C 1
ATOM 1621 O O . VAL A 1 213 ? 0.988 1.401 23.590 1.00 89.94 213 VAL A O 1
ATOM 1624 N N . TYR A 1 214 ? 2.906 2.527 23.687 1.00 89.50 214 TYR A N 1
ATOM 1625 C CA . TYR A 1 214 ? 3.281 2.252 22.305 1.00 89.50 214 TYR A CA 1
ATOM 1626 C C . TYR A 1 214 ? 4.795 2.146 22.171 1.00 89.50 214 TYR A C 1
ATOM 1628 O O . TYR A 1 214 ? 5.541 2.477 23.084 1.00 89.50 214 TYR A O 1
ATOM 1636 N N . THR A 1 215 ? 5.277 1.645 21.039 1.00 84.75 215 THR A N 1
ATOM 1637 C CA . THR A 1 215 ? 6.721 1.439 20.823 1.00 84.75 215 THR A CA 1
ATOM 1638 C C . THR A 1 215 ? 7.307 2.462 19.864 1.00 84.75 215 THR A C 1
ATOM 1640 O O . THR A 1 215 ? 6.594 2.981 19.009 1.00 84.75 215 THR A O 1
ATOM 1643 N N . SER A 1 216 ? 8.619 2.704 19.924 1.00 80.75 216 SER A N 1
ATOM 1644 C CA . SER A 1 216 ? 9.312 3.585 18.970 1.00 80.75 216 SER A CA 1
ATOM 1645 C C . SER A 1 216 ? 9.230 3.146 17.502 1.00 80.75 216 SER A C 1
ATOM 1647 O O . SER A 1 216 ? 9.504 3.959 16.624 1.00 80.75 216 SER A O 1
ATOM 1649 N N . GLY A 1 217 ? 8.811 1.905 17.230 1.00 72.75 217 GLY A N 1
ATOM 1650 C CA . GLY A 1 217 ? 8.532 1.384 15.888 1.00 72.75 217 GLY A CA 1
ATOM 1651 C C . GLY A 1 217 ? 7.101 1.613 15.378 1.00 72.75 217 GLY A C 1
ATOM 1652 O O . GLY A 1 217 ? 6.740 1.053 14.339 1.00 72.75 217 GLY A O 1
ATOM 1653 N N . ILE A 1 218 ? 6.263 2.364 16.103 1.00 83.44 218 ILE A N 1
ATOM 1654 C CA . ILE A 1 218 ? 4.902 2.713 15.670 1.00 83.44 218 ILE A CA 1
ATOM 1655 C C . ILE A 1 218 ? 4.924 3.526 14.364 1.00 83.44 218 ILE A C 1
ATOM 1657 O O . ILE A 1 218 ? 5.861 4.274 14.080 1.00 83.44 218 ILE A O 1
ATOM 1661 N N . TYR A 1 219 ? 3.874 3.409 13.548 1.00 83.50 219 TYR A N 1
ATOM 1662 C CA . TYR A 1 219 ? 3.737 4.258 12.370 1.00 83.50 219 TYR A CA 1
ATOM 1663 C C . TYR A 1 219 ? 3.537 5.724 12.777 1.00 83.50 219 TYR A C 1
ATOM 1665 O O . TYR A 1 219 ? 2.663 6.037 13.581 1.00 83.50 219 TYR A O 1
ATOM 1673 N N . GLY A 1 220 ? 4.290 6.645 12.169 1.00 81.94 220 GLY A N 1
ATOM 1674 C CA . GLY A 1 220 ? 4.294 8.053 12.587 1.00 81.94 220 GLY A CA 1
ATOM 1675 C C . GLY A 1 220 ? 2.933 8.759 12.525 1.00 81.94 220 GLY A C 1
ATOM 1676 O O . GLY A 1 220 ? 2.715 9.708 13.270 1.00 81.94 220 GLY A O 1
ATOM 1677 N N . ALA A 1 221 ? 1.994 8.317 11.677 1.00 87.31 221 ALA A N 1
ATOM 1678 C CA . ALA A 1 221 ? 0.633 8.862 11.716 1.00 87.31 221 ALA A CA 1
ATOM 1679 C C . ALA A 1 221 ? -0.134 8.408 12.966 1.00 87.31 221 ALA A C 1
ATOM 1681 O O . ALA A 1 221 ? -0.864 9.209 13.527 1.00 87.31 221 ALA A O 1
ATOM 1682 N N . LEU A 1 222 ? 0.065 7.167 13.423 1.00 91.25 222 LEU A N 1
ATOM 1683 C CA . LEU A 1 222 ? -0.566 6.653 14.640 1.00 91.25 222 LEU A CA 1
ATOM 1684 C C . LEU A 1 222 ? 0.043 7.294 15.892 1.00 91.25 222 LEU A C 1
ATOM 1686 O O . LEU A 1 222 ? -0.696 7.618 16.813 1.00 91.25 222 LEU A O 1
ATOM 1690 N N . GLU A 1 223 ? 1.357 7.541 15.906 1.00 91.50 223 GLU A N 1
ATOM 1691 C CA . GLU A 1 223 ? 1.991 8.334 16.972 1.00 91.50 223 GLU A CA 1
ATOM 1692 C C . GLU A 1 223 ? 1.366 9.732 17.051 1.00 91.50 223 GLU A C 1
ATOM 1694 O O . GLU A 1 223 ? 0.938 10.166 18.114 1.00 91.50 223 GLU A O 1
ATOM 1699 N N . LYS A 1 224 ? 1.199 10.404 15.906 1.00 93.06 224 LYS A N 1
ATOM 1700 C CA . LYS A 1 224 ? 0.505 11.698 15.852 1.00 93.06 224 LYS A CA 1
ATOM 1701 C C . LYS A 1 224 ? -0.966 11.610 16.259 1.00 93.06 224 LYS A C 1
ATOM 1703 O O . LYS A 1 224 ? -1.454 12.553 16.868 1.00 93.06 224 LYS A O 1
ATOM 1708 N N . SER A 1 225 ? -1.664 10.520 15.943 1.00 93.31 225 SER A N 1
ATOM 1709 C CA . SER A 1 225 ? -3.035 10.287 16.411 1.00 93.31 225 SER A CA 1
ATOM 1710 C C . SER A 1 225 ? -3.103 10.188 17.934 1.00 93.31 225 SER A C 1
ATOM 1712 O O . SER A 1 225 ? -4.014 10.755 18.527 1.00 93.31 225 SER A O 1
ATOM 1714 N N . ILE A 1 226 ? -2.138 9.511 18.569 1.00 93.00 226 ILE A N 1
ATOM 1715 C CA . ILE A 1 226 ? -2.036 9.428 20.033 1.00 93.00 226 ILE A CA 1
ATOM 1716 C C . ILE A 1 226 ? -1.809 10.821 20.629 1.00 93.00 226 ILE A C 1
ATOM 1718 O O . ILE A 1 226 ? -2.568 11.233 21.501 1.00 93.00 226 ILE A O 1
ATOM 1722 N N . GLU A 1 227 ? -0.824 11.568 20.125 1.00 94.12 227 GLU A N 1
ATOM 1723 C CA . GLU A 1 227 ? -0.517 12.918 20.621 1.00 94.12 227 GLU A CA 1
ATOM 1724 C C . GLU A 1 227 ? -1.699 13.881 20.434 1.00 94.12 227 GLU A C 1
ATOM 1726 O O . GLU A 1 227 ? -2.099 14.567 21.372 1.00 94.12 227 GLU A O 1
ATOM 1731 N N . ALA A 1 228 ? -2.329 13.881 19.255 1.00 93.62 228 ALA A N 1
ATOM 1732 C CA . ALA A 1 228 ? -3.502 14.711 18.985 1.00 93.62 228 ALA A CA 1
ATOM 1733 C C . ALA A 1 228 ? -4.703 14.321 19.862 1.00 93.62 228 ALA A C 1
ATOM 1735 O O . ALA A 1 228 ? -5.473 15.182 20.288 1.00 93.62 228 ALA A O 1
ATOM 1736 N N . PHE A 1 229 ? -4.873 13.025 20.141 1.00 93.56 229 PHE A N 1
ATOM 1737 C CA . PHE A 1 229 ? -5.912 12.536 21.039 1.00 93.56 229 PHE A CA 1
ATOM 1738 C C . PHE A 1 229 ? -5.685 13.011 22.481 1.00 93.56 229 PHE A C 1
ATOM 1740 O O . PHE A 1 229 ? -6.639 13.474 23.110 1.00 93.56 229 PHE A O 1
ATOM 1747 N N . ILE A 1 230 ? -4.446 12.917 22.979 1.00 91.81 230 ILE A N 1
ATOM 1748 C CA . ILE A 1 230 ? -4.047 13.383 24.316 1.00 91.81 230 ILE A CA 1
ATOM 1749 C C . ILE A 1 230 ? -4.254 14.897 24.431 1.00 91.81 230 ILE A C 1
ATOM 1751 O O . ILE A 1 230 ? -4.888 15.348 25.381 1.00 91.81 230 ILE A O 1
ATOM 1755 N N . GLU A 1 231 ? -3.802 15.677 23.442 1.00 91.69 231 GLU A N 1
ATOM 1756 C CA . GLU A 1 231 ? -3.978 17.138 23.407 1.00 91.69 231 GLU A CA 1
ATOM 1757 C C . GLU A 1 231 ? -5.461 17.546 23.453 1.00 91.69 231 GLU A C 1
ATOM 1759 O O . GLU A 1 231 ? -5.821 18.545 24.075 1.00 91.69 231 GLU A O 1
ATOM 1764 N N . ALA A 1 232 ? -6.337 16.761 22.821 1.00 89.94 232 ALA A N 1
ATOM 1765 C CA . ALA A 1 232 ? -7.771 17.022 22.790 1.00 89.94 232 ALA A CA 1
ATOM 1766 C C . ALA A 1 232 ? -8.509 16.644 24.089 1.00 89.94 232 ALA A C 1
ATOM 1768 O O . ALA A 1 232 ? -9.688 16.996 24.228 1.00 89.94 232 ALA A O 1
ATOM 1769 N N . GLN A 1 233 ? -7.875 15.924 25.025 1.00 86.56 233 GLN A N 1
ATOM 1770 C CA . GLN A 1 233 ? -8.538 15.543 26.271 1.00 86.56 233 GLN A CA 1
ATOM 1771 C C . GLN A 1 233 ? -8.760 16.758 27.183 1.00 86.56 233 GLN A C 1
ATOM 1773 O O . GLN A 1 233 ? -7.905 17.641 27.286 1.00 86.56 233 GLN A O 1
ATOM 1778 N N . PRO A 1 234 ? -9.905 16.828 27.889 1.00 80.31 234 PRO A N 1
ATOM 1779 C CA . PRO A 1 234 ? -10.108 17.842 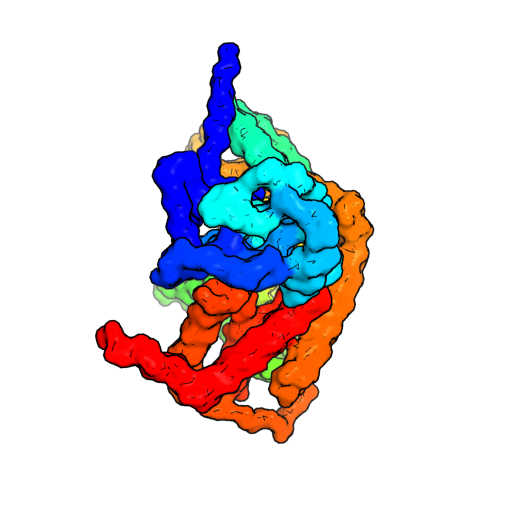28.913 1.00 80.31 234 PRO A CA 1
ATOM 1780 C C . PRO A 1 234 ? -9.001 17.771 29.969 1.00 80.31 234 PRO A C 1
ATOM 1782 O O . PRO A 1 234 ? -8.638 16.683 30.401 1.00 80.31 234 PRO A O 1
ATOM 1785 N N . SER A 1 235 ? -8.558 18.916 30.492 1.00 72.12 235 SER A N 1
ATOM 1786 C CA . SER A 1 235 ? -7.504 18.991 31.522 1.00 72.12 235 SER A CA 1
ATOM 1787 C C . SER A 1 235 ? -7.811 18.252 32.837 1.00 72.12 235 SER A C 1
ATOM 1789 O O . SER A 1 235 ? -6.939 18.144 33.692 1.00 72.12 235 SER A O 1
ATOM 1791 N N . VAL A 1 236 ? -9.046 17.774 33.014 1.00 60.16 236 VAL A N 1
ATOM 1792 C CA . VAL A 1 236 ? -9.505 16.974 34.162 1.00 60.16 236 VAL A CA 1
ATOM 1793 C C . VAL A 1 236 ? -9.378 15.461 33.946 1.00 60.16 236 VAL A C 1
ATOM 1795 O O . VAL A 1 236 ? -9.660 14.710 34.873 1.00 60.16 236 VAL A O 1
ATOM 1798 N N . ILE A 1 237 ? -9.014 15.017 32.739 1.00 72.12 237 ILE A N 1
ATOM 1799 C CA . ILE A 1 237 ? -8.695 13.622 32.420 1.00 72.12 237 ILE A CA 1
ATOM 1800 C C . ILE A 1 237 ? -7.232 13.597 31.972 1.00 72.12 237 ILE A C 1
ATOM 1802 O O . ILE A 1 237 ? -6.920 13.898 30.820 1.00 72.12 237 ILE A O 1
ATOM 1806 N N . GLY A 1 238 ? -6.324 13.270 32.886 1.00 78.25 238 GLY A N 1
ATOM 1807 C CA . GLY A 1 238 ? -4.905 13.108 32.599 1.00 78.25 238 GLY A CA 1
ATOM 1808 C C . GLY A 1 238 ? -4.632 11.797 31.872 1.00 78.25 238 GLY A C 1
ATOM 1809 O O . GLY A 1 238 ? -4.183 10.843 32.499 1.00 78.25 238 GLY A O 1
ATOM 1810 N N . VAL A 1 239 ? -4.905 11.745 30.564 1.00 84.19 239 VAL A N 1
ATOM 1811 C CA . VAL A 1 239 ? -4.437 10.642 29.711 1.00 84.19 239 VAL A CA 1
ATOM 1812 C C . VAL A 1 239 ? -2.997 10.910 29.294 1.00 84.19 239 VAL A C 1
ATOM 1814 O O . VAL A 1 239 ? -2.674 12.020 28.872 1.00 84.19 239 VAL A O 1
ATOM 1817 N N . SER A 1 240 ? -2.133 9.901 29.384 1.00 86.69 240 SER A N 1
ATOM 1818 C CA . SER A 1 240 ? -0.727 10.023 28.986 1.00 86.69 240 SER A CA 1
ATOM 1819 C C . SER A 1 240 ? -0.312 8.995 27.931 1.00 86.69 240 SER A C 1
ATOM 1821 O O . SER A 1 240 ? -0.968 7.970 27.737 1.00 86.69 240 SER A O 1
ATOM 1823 N N . GLY A 1 241 ? 0.777 9.285 27.218 1.00 86.44 241 GLY A N 1
ATOM 1824 C CA . GLY A 1 241 ? 1.414 8.369 26.278 1.00 86.44 241 GLY A CA 1
ATOM 1825 C C . GLY A 1 241 ? 2.757 7.890 26.825 1.00 86.44 241 GLY A C 1
ATOM 1826 O O . GLY A 1 241 ? 3.608 8.707 27.169 1.00 86.44 241 GLY A O 1
ATOM 1827 N N . VAL A 1 242 ? 2.969 6.575 26.870 1.00 88.75 242 VAL A N 1
ATOM 1828 C CA . VAL A 1 242 ? 4.247 5.957 27.244 1.00 88.75 242 VAL A CA 1
ATOM 1829 C C . VAL A 1 242 ? 4.855 5.294 26.017 1.00 88.75 242 VAL A C 1
ATOM 1831 O O . VAL A 1 242 ? 4.403 4.250 25.542 1.00 88.75 242 VAL A O 1
ATOM 1834 N N . LYS A 1 243 ? 5.919 5.915 25.504 1.00 90.06 243 LYS A N 1
ATOM 1835 C CA . LYS A 1 243 ? 6.702 5.392 24.388 1.00 90.06 243 LYS A CA 1
ATOM 1836 C C . LYS A 1 243 ? 7.816 4.482 24.901 1.00 90.06 243 LYS A C 1
ATOM 1838 O O . LYS A 1 243 ? 8.815 4.953 25.439 1.00 90.06 243 LYS A O 1
ATOM 1843 N N . ILE A 1 244 ? 7.684 3.181 24.669 1.00 87.62 244 ILE A N 1
ATOM 1844 C CA . ILE A 1 244 ? 8.754 2.205 24.876 1.00 87.62 244 ILE A CA 1
ATOM 1845 C C . ILE A 1 244 ? 9.786 2.394 23.766 1.00 87.62 244 ILE A C 1
ATOM 1847 O O . ILE A 1 244 ? 9.546 2.080 22.595 1.00 87.62 244 ILE A O 1
ATOM 1851 N N . GLN A 1 245 ? 10.952 2.910 24.137 1.00 85.75 245 GLN A N 1
ATOM 1852 C CA . GLN A 1 245 ? 12.064 3.082 23.217 1.00 85.75 245 GLN A CA 1
ATOM 1853 C C . GLN A 1 245 ? 12.707 1.721 22.910 1.00 85.75 245 GLN A C 1
ATOM 1855 O O . GLN A 1 245 ? 13.388 1.136 23.747 1.00 85.75 245 GLN A O 1
ATOM 1860 N N . LEU A 1 246 ? 12.483 1.210 21.699 1.00 77.81 246 LEU A N 1
ATOM 1861 C CA . LEU A 1 246 ? 13.119 -0.003 21.192 1.00 77.81 246 LEU A CA 1
ATOM 1862 C C . LEU A 1 246 ? 14.412 0.356 20.467 1.00 77.81 246 LEU A C 1
ATOM 1864 O O . LEU A 1 246 ? 14.402 0.833 19.328 1.00 77.81 246 LEU A O 1
ATOM 1868 N N . ASP A 1 247 ? 15.542 0.083 21.107 1.00 77.44 247 ASP A N 1
ATOM 1869 C CA . ASP A 1 247 ? 16.846 0.274 20.488 1.00 77.44 247 ASP A CA 1
ATOM 1870 C C . ASP A 1 247 ? 17.238 -0.958 19.666 1.00 77.44 247 ASP A C 1
ATOM 1872 O O . ASP A 1 247 ? 18.106 -1.746 20.040 1.00 77.44 247 ASP A O 1
ATOM 1876 N N . LEU A 1 248 ? 16.555 -1.109 18.529 1.00 71.62 248 LEU A N 1
ATOM 1877 C CA . LEU A 1 248 ? 16.700 -2.244 17.623 1.00 71.62 248 LEU A CA 1
ATOM 1878 C C . LEU A 1 248 ? 18.125 -2.380 17.044 1.00 71.62 248 LEU A C 1
ATOM 1880 O O . LEU A 1 248 ? 18.808 -1.362 16.853 1.00 71.62 248 LEU A O 1
ATOM 1884 N N . PRO A 1 249 ? 18.564 -3.608 16.716 1.00 69.50 249 PRO A N 1
ATOM 1885 C CA . PRO A 1 249 ? 17.781 -4.843 16.840 1.00 69.50 249 PRO A CA 1
ATOM 1886 C C . PRO A 1 249 ? 17.758 -5.384 18.284 1.00 69.50 249 PRO A C 1
ATOM 1888 O O . PRO A 1 249 ? 18.621 -5.045 19.095 1.00 69.50 249 PRO A O 1
ATOM 1891 N N . LEU A 1 250 ? 16.720 -6.153 18.627 1.00 72.19 250 LEU A N 1
ATOM 1892 C CA . LEU A 1 250 ? 16.495 -6.752 19.949 1.00 72.19 250 LEU A CA 1
ATOM 1893 C C . LEU A 1 250 ? 15.856 -8.136 19.786 1.00 72.19 250 LEU A C 1
ATOM 1895 O O . LEU A 1 250 ? 14.998 -8.309 18.923 1.00 72.19 250 LEU A O 1
ATOM 1899 N N . GLU A 1 251 ? 16.223 -9.076 20.657 1.00 78.56 251 GLU A N 1
ATOM 1900 C CA . GLU A 1 251 ? 15.559 -10.381 20.749 1.00 78.56 251 GLU A CA 1
ATOM 1901 C C . GLU A 1 251 ? 14.107 -10.243 21.221 1.00 78.56 251 GLU A C 1
ATOM 1903 O O . GLU A 1 251 ? 13.777 -9.367 22.033 1.00 78.56 251 GLU A O 1
ATOM 1908 N N . SER A 1 252 ? 13.246 -11.150 20.755 1.00 78.19 252 SER A N 1
ATOM 1909 C CA . SER A 1 252 ? 11.810 -11.136 21.059 1.00 78.19 252 SER A CA 1
ATOM 1910 C C . SER A 1 252 ? 11.541 -11.183 22.565 1.00 78.19 252 SER A C 1
ATOM 1912 O O . SER A 1 252 ? 10.718 -10.421 23.069 1.00 78.19 252 SER A O 1
ATOM 1914 N N . GLU A 1 253 ? 12.285 -11.999 23.314 1.00 84.94 253 GLU A N 1
ATOM 1915 C CA . GLU A 1 253 ? 12.156 -12.130 24.768 1.00 84.94 253 GLU A CA 1
ATOM 1916 C C . GLU A 1 253 ? 12.448 -10.809 25.482 1.00 84.94 253 GLU A C 1
ATOM 1918 O O . GLU A 1 253 ? 11.769 -10.457 26.448 1.00 84.94 253 GLU A O 1
ATOM 1923 N N . LYS A 1 254 ? 13.432 -10.045 24.990 1.00 84.94 254 LYS A N 1
ATOM 1924 C CA . LYS A 1 254 ? 13.780 -8.740 25.557 1.00 84.94 254 LYS A CA 1
ATOM 1925 C C . LYS A 1 254 ? 12.702 -7.703 25.259 1.00 84.94 254 LYS A C 1
ATOM 1927 O O . LYS A 1 254 ? 12.360 -6.929 26.148 1.00 84.94 254 LYS A O 1
ATOM 1932 N N . ILE A 1 255 ? 12.136 -7.716 24.052 1.00 82.00 255 ILE A N 1
ATOM 1933 C CA . ILE A 1 255 ? 11.004 -6.851 23.691 1.00 82.00 255 ILE A CA 1
ATOM 1934 C C . ILE A 1 255 ? 9.800 -7.144 24.598 1.00 82.00 255 ILE A C 1
ATOM 1936 O O . ILE A 1 255 ? 9.210 -6.215 25.146 1.00 82.00 255 ILE A O 1
ATOM 1940 N N . VAL A 1 256 ? 9.468 -8.422 24.809 1.00 84.31 256 VAL A N 1
ATOM 1941 C CA . VAL A 1 256 ? 8.375 -8.834 25.707 1.00 84.31 256 VAL A CA 1
ATOM 1942 C C . VAL A 1 256 ? 8.658 -8.429 27.154 1.00 84.31 256 VAL A C 1
ATOM 1944 O O . VAL A 1 256 ? 7.749 -7.967 27.836 1.00 84.31 256 VAL A O 1
ATOM 1947 N N . ALA A 1 257 ? 9.899 -8.558 27.631 1.00 86.62 257 ALA A N 1
ATOM 1948 C CA . ALA A 1 257 ? 10.268 -8.148 28.986 1.00 86.62 257 ALA A CA 1
ATOM 1949 C C . ALA A 1 257 ? 10.118 -6.631 29.195 1.00 86.62 257 ALA A C 1
ATOM 1951 O O . ALA A 1 257 ? 9.463 -6.217 30.148 1.00 86.62 257 ALA A O 1
ATOM 1952 N N . MET A 1 258 ? 10.650 -5.817 28.274 1.00 86.25 258 MET A N 1
ATOM 1953 C CA . MET A 1 258 ? 10.495 -4.354 28.299 1.00 86.25 258 MET A CA 1
ATOM 1954 C C . MET A 1 258 ? 9.023 -3.943 28.242 1.00 86.25 258 MET A C 1
ATOM 1956 O O . MET A 1 258 ? 8.606 -2.989 28.890 1.00 86.25 258 MET A O 1
ATOM 1960 N N . PHE A 1 259 ? 8.230 -4.679 27.467 1.00 83.75 259 PHE A N 1
ATOM 1961 C CA . PHE A 1 259 ? 6.798 -4.469 27.386 1.00 83.75 259 PHE A CA 1
ATOM 1962 C C . PHE A 1 259 ? 6.084 -4.776 28.705 1.00 83.75 259 PHE A C 1
ATOM 1964 O O . PHE A 1 259 ? 5.336 -3.935 29.184 1.00 83.75 259 PHE A O 1
ATOM 1971 N N . LYS A 1 260 ? 6.340 -5.937 29.318 1.00 83.50 260 LYS A N 1
ATOM 1972 C CA . LYS A 1 260 ? 5.734 -6.317 30.603 1.00 83.50 260 LYS A CA 1
ATOM 1973 C C . LYS A 1 260 ? 6.106 -5.357 31.737 1.00 83.50 260 LYS A C 1
ATOM 1975 O O . LYS A 1 260 ? 5.288 -5.115 32.613 1.00 83.50 260 LYS A O 1
ATOM 1980 N N . GLU A 1 261 ? 7.313 -4.793 31.715 1.00 84.88 261 GLU A N 1
ATOM 1981 C CA . GLU A 1 261 ? 7.725 -3.755 32.668 1.00 84.88 261 GLU A CA 1
ATOM 1982 C C . GLU A 1 261 ? 6.907 -2.462 32.508 1.00 84.88 261 GLU A C 1
ATOM 1984 O O . GLU A 1 261 ? 6.547 -1.837 33.501 1.00 84.88 261 GLU A O 1
ATOM 1989 N N . ALA A 1 262 ? 6.559 -2.106 31.270 1.00 80.69 262 ALA A N 1
ATOM 1990 C CA . ALA A 1 262 ? 5.770 -0.925 30.924 1.00 80.69 262 ALA A CA 1
ATOM 1991 C C . ALA A 1 262 ? 4.244 -1.158 30.917 1.00 80.69 262 ALA A C 1
ATOM 1993 O O . ALA A 1 262 ? 3.525 -0.323 30.380 1.00 80.69 262 ALA A O 1
ATOM 1994 N N . LEU A 1 263 ? 3.765 -2.304 31.422 1.00 76.94 263 LEU A N 1
ATOM 1995 C CA . LEU A 1 263 ? 2.339 -2.639 31.569 1.00 76.94 263 LEU A CA 1
ATOM 1996 C C . LEU A 1 263 ? 1.824 -2.483 33.018 1.00 76.94 263 LEU A C 1
ATOM 1998 O O . LEU A 1 263 ? 0.720 -2.927 33.351 1.00 76.94 263 LEU A O 1
ATOM 2002 N N . GLN A 1 264 ? 2.586 -1.821 33.893 1.00 67.31 264 GLN A N 1
ATOM 2003 C CA . GLN A 1 264 ? 2.105 -1.502 35.232 1.00 67.31 264 GLN A CA 1
ATOM 2004 C C . GLN A 1 264 ? 1.239 -0.229 35.240 1.00 67.31 264 GLN A C 1
ATOM 2006 O O . GLN A 1 264 ? 1.755 0.866 35.462 1.00 67.31 264 GLN A O 1
ATOM 2011 N N . SER A 1 265 ? -0.094 -0.405 35.216 1.00 57.25 265 SER A N 1
ATOM 2012 C CA . SER A 1 265 ? -1.163 0.618 35.398 1.00 57.25 265 SER A CA 1
ATOM 2013 C C . SER A 1 265 ? -1.762 1.252 34.126 1.00 57.25 265 SER A C 1
ATOM 2015 O O . SER A 1 265 ? -2.357 2.327 34.205 1.00 57.25 265 SER A O 1
ATOM 2017 N N . GLU A 1 266 ? -1.652 0.620 32.958 1.00 70.12 266 GLU A N 1
ATOM 2018 C CA . GLU A 1 266 ? -2.024 1.222 31.670 1.00 70.12 266 GLU A CA 1
ATOM 2019 C C . GLU A 1 266 ? -3.261 0.588 31.022 1.00 70.12 266 GLU A C 1
ATOM 2021 O O . GLU A 1 266 ? -3.719 -0.498 31.372 1.00 70.12 266 GLU A O 1
ATOM 2026 N N . LYS A 1 267 ? -3.842 1.298 30.049 1.00 69.50 267 LYS A N 1
ATOM 2027 C CA . LYS A 1 267 ? -5.158 0.963 29.491 1.00 69.50 267 LYS A CA 1
ATOM 2028 C C . LYS A 1 267 ? -5.118 0.387 28.089 1.00 69.50 267 LYS A C 1
ATOM 2030 O O . LYS A 1 267 ? -5.930 -0.484 27.773 1.00 69.50 267 LYS A O 1
ATOM 2035 N N . LEU A 1 268 ? -4.222 0.877 27.234 1.00 66.12 268 LEU A N 1
ATOM 2036 C CA . LEU A 1 268 ? -4.169 0.503 25.821 1.00 66.12 268 LEU A CA 1
ATOM 2037 C C . LEU A 1 268 ? -2.731 0.295 25.362 1.00 66.12 268 LEU A C 1
ATOM 2039 O O . LEU A 1 268 ? -1.882 1.141 25.618 1.00 66.12 268 LEU A O 1
ATOM 2043 N N . TYR A 1 269 ? -2.498 -0.770 24.598 1.00 67.94 269 TYR A N 1
ATOM 2044 C CA . TYR A 1 269 ? -1.232 -1.018 23.919 1.00 67.94 269 TYR A CA 1
ATOM 2045 C C . TYR A 1 269 ? -1.358 -1.017 22.389 1.00 67.94 269 TYR A C 1
ATOM 2047 O O . TYR A 1 269 ? -2.258 -1.663 21.844 1.00 67.94 269 TYR A O 1
ATOM 2055 N N . LEU A 1 270 ? -0.416 -0.343 21.716 1.00 53.88 270 LEU A N 1
ATOM 2056 C CA . LEU A 1 270 ? -0.275 -0.236 20.257 1.00 53.88 270 LEU A CA 1
ATOM 2057 C C . LEU A 1 270 ? 1.144 -0.667 19.807 1.00 53.88 270 LEU A C 1
ATOM 2059 O O . LEU A 1 270 ? 2.080 0.142 19.861 1.00 53.88 270 LEU A O 1
ATOM 2063 N N . PRO A 1 271 ? 1.351 -1.923 19.360 1.00 46.34 271 PRO A N 1
ATOM 2064 C CA . PRO A 1 271 ? 2.652 -2.383 18.883 1.00 46.34 271 PRO A CA 1
ATOM 2065 C C . PRO A 1 271 ? 3.019 -1.777 17.521 1.00 46.34 271 PRO A C 1
ATOM 2067 O O . PRO A 1 271 ? 2.158 -1.526 16.679 1.00 46.34 271 PRO A O 1
ATOM 2070 N N . GLY A 1 272 ? 4.324 -1.576 17.306 1.00 37.12 272 GLY A N 1
ATOM 2071 C CA . GLY A 1 272 ? 4.922 -1.198 16.022 1.00 37.12 272 GLY A CA 1
ATOM 2072 C C . GLY A 1 272 ? 5.345 -2.394 15.154 1.00 37.12 272 GLY A C 1
ATOM 2073 O O . GLY A 1 272 ? 5.008 -3.540 15.439 1.00 37.12 272 GLY A O 1
ATOM 2074 N N . LEU A 1 273 ? 6.083 -2.128 14.070 1.00 42.16 273 LEU A N 1
ATOM 2075 C CA . LEU A 1 273 ? 6.520 -3.138 13.088 1.00 42.16 273 LEU A CA 1
ATOM 2076 C C . LEU A 1 273 ? 7.462 -4.207 13.701 1.00 42.16 273 LEU A C 1
ATOM 2078 O O . LEU A 1 273 ? 8.343 -3.853 14.475 1.00 42.16 273 LEU A O 1
ATOM 2082 N N . LEU A 1 274 ? 7.333 -5.475 13.262 1.00 52.09 274 LEU A N 1
ATOM 2083 C CA . LEU A 1 274 ? 8.206 -6.624 13.606 1.00 52.09 274 LEU A CA 1
ATOM 2084 C C . LEU A 1 274 ? 8.321 -6.884 15.115 1.00 52.09 274 LEU A C 1
ATOM 2086 O O . LEU A 1 274 ? 9.372 -6.727 15.726 1.00 52.09 274 LEU A O 1
ATOM 2090 N N . MET A 1 275 ? 7.208 -7.314 15.702 1.00 67.75 275 MET A N 1
ATOM 2091 C CA . MET A 1 275 ? 7.083 -7.562 17.135 1.00 67.75 275 MET A CA 1
ATOM 2092 C C . MET A 1 275 ? 6.629 -9.005 17.391 1.00 67.75 275 MET A C 1
ATOM 2094 O O . MET A 1 275 ? 5.896 -9.547 16.556 1.00 67.75 275 MET A O 1
ATOM 2098 N N . PRO A 1 276 ? 6.980 -9.611 18.541 1.00 77.88 276 PRO A N 1
ATOM 2099 C CA . PRO A 1 276 ? 6.396 -10.869 19.020 1.00 77.88 276 PRO A CA 1
ATOM 2100 C C . PRO A 1 276 ? 4.929 -10.649 19.438 1.00 77.88 276 PRO A C 1
ATOM 2102 O O . PRO A 1 276 ? 4.562 -10.657 20.610 1.00 77.88 276 PRO A O 1
ATOM 2105 N N . PHE A 1 277 ? 4.077 -10.301 18.469 1.00 80.75 277 PHE A N 1
ATOM 2106 C CA . PHE A 1 277 ? 2.745 -9.752 18.721 1.00 80.75 277 PHE A CA 1
ATOM 2107 C C . PHE A 1 277 ? 1.813 -10.760 19.394 1.00 80.75 277 PHE A C 1
ATOM 2109 O O . PHE A 1 277 ? 0.906 -10.350 20.112 1.00 80.75 277 PHE A O 1
ATOM 2116 N N . GLN A 1 278 ? 2.036 -12.062 19.204 1.00 85.75 278 GLN A N 1
ATOM 2117 C CA . GLN A 1 278 ? 1.309 -13.113 19.907 1.00 85.75 278 GLN A CA 1
ATOM 2118 C C . GLN A 1 278 ? 1.570 -13.038 21.417 1.00 85.75 278 GLN A C 1
ATOM 2120 O O . GLN A 1 278 ? 0.627 -13.006 22.207 1.00 85.75 278 GLN A O 1
ATOM 2125 N N . GLU A 1 279 ? 2.839 -12.955 21.808 1.00 87.31 279 GLU A N 1
ATOM 2126 C CA . GLU A 1 279 ? 3.291 -12.861 23.193 1.00 87.31 279 GLU A CA 1
ATOM 2127 C C . GLU A 1 279 ? 2.867 -11.534 23.829 1.00 87.31 279 GLU A C 1
ATOM 2129 O O . GLU A 1 279 ? 2.470 -11.503 24.992 1.00 87.31 279 GLU A O 1
ATOM 2134 N N . LEU A 1 280 ? 2.886 -10.439 23.064 1.00 86.94 280 LEU A N 1
ATOM 2135 C CA . LEU A 1 280 ? 2.444 -9.124 23.538 1.00 86.94 280 LEU A CA 1
ATOM 2136 C C . LEU A 1 280 ? 0.925 -9.078 23.756 1.00 86.94 280 LEU A C 1
ATOM 2138 O O . LEU A 1 280 ? 0.472 -8.575 24.781 1.00 86.94 280 LEU A O 1
ATOM 2142 N N . VAL A 1 281 ? 0.127 -9.654 22.846 1.00 89.12 281 VAL A N 1
ATOM 2143 C CA . VAL A 1 281 ? -1.331 -9.792 23.035 1.00 89.12 281 VAL A CA 1
ATOM 2144 C C . VAL A 1 281 ? -1.637 -10.647 24.261 1.00 89.12 281 VAL A C 1
ATOM 2146 O O . VAL A 1 281 ? -2.539 -10.313 25.032 1.00 89.12 281 VAL A O 1
ATOM 2149 N N . GLN A 1 282 ? -0.883 -11.730 24.463 1.00 88.88 282 GLN A N 1
ATOM 2150 C CA . GLN A 1 282 ? -1.001 -12.547 25.665 1.00 88.88 282 GLN A CA 1
ATOM 2151 C C . GLN A 1 282 ? -0.650 -11.742 26.926 1.00 88.88 282 GLN A C 1
ATOM 2153 O O . GLN A 1 282 ? -1.425 -11.769 27.878 1.00 88.88 282 GLN A O 1
ATOM 2158 N N . GLY A 1 283 ? 0.450 -10.984 26.915 1.00 87.56 283 GLY A N 1
ATOM 2159 C CA . GLY A 1 283 ? 0.855 -10.117 28.025 1.00 87.56 283 GLY A CA 1
ATOM 2160 C C . GLY A 1 283 ? -0.204 -9.070 28.378 1.00 87.56 283 GLY A C 1
ATOM 2161 O O . GLY A 1 283 ? -0.572 -8.952 29.539 1.00 87.56 283 GLY A O 1
ATOM 2162 N N . CYS A 1 284 ? -0.788 -8.392 27.381 1.00 89.75 284 CYS A N 1
ATOM 2163 C CA . CYS A 1 284 ? -1.929 -7.493 27.595 1.00 89.75 284 CYS A CA 1
ATOM 2164 C C . CYS A 1 284 ? -3.075 -8.184 28.339 1.00 89.75 284 CYS A C 1
ATOM 2166 O O . CYS A 1 284 ? -3.654 -7.620 29.260 1.00 89.75 284 CYS A O 1
ATOM 2168 N N . ARG A 1 285 ? -3.417 -9.413 27.934 1.00 88.25 285 ARG A N 1
ATOM 2169 C CA . ARG A 1 285 ? -4.518 -10.166 28.541 1.00 88.25 285 ARG A CA 1
ATOM 2170 C C . ARG A 1 285 ? -4.219 -10.547 29.991 1.00 88.25 285 ARG A C 1
ATOM 2172 O O . ARG A 1 285 ? -5.128 -10.480 30.813 1.00 88.25 285 ARG A O 1
ATOM 2179 N N . GLU A 1 286 ? -2.984 -10.954 30.281 1.00 89.25 286 GLU A N 1
ATOM 2180 C CA . GLU A 1 286 ? -2.516 -11.294 31.633 1.00 89.25 286 GLU A CA 1
ATOM 2181 C C . GLU A 1 286 ? -2.623 -10.089 32.583 1.00 89.25 286 GLU A C 1
ATOM 2183 O O . GLU A 1 286 ? -3.075 -10.253 33.713 1.00 89.25 286 GLU A O 1
ATOM 2188 N N . GLU A 1 287 ? -2.312 -8.888 32.091 1.00 87.31 287 GLU A N 1
ATOM 2189 C CA . GLU A 1 287 ? -2.327 -7.637 32.867 1.00 87.31 287 GLU A CA 1
ATOM 2190 C C . GLU A 1 287 ? -3.667 -6.872 32.796 1.00 87.31 287 GLU A C 1
ATOM 2192 O O . GLU A 1 287 ? -3.830 -5.817 33.404 1.00 87.31 287 GLU A O 1
ATOM 2197 N N . GLY A 1 288 ? -4.661 -7.378 32.057 1.00 87.12 288 GLY A N 1
ATOM 2198 C CA . GLY A 1 288 ? -5.966 -6.717 31.905 1.00 87.12 288 GLY A CA 1
ATOM 2199 C C . GLY A 1 288 ? -5.958 -5.452 31.030 1.00 87.12 288 GLY A C 1
ATOM 2200 O O . GLY A 1 288 ? -6.913 -4.676 31.071 1.00 87.12 288 GLY A O 1
ATOM 2201 N N . VAL A 1 289 ? -4.922 -5.264 30.211 1.00 90.06 289 VAL A N 1
ATOM 2202 C CA . VAL A 1 289 ? -4.735 -4.119 29.308 1.00 90.06 289 VAL A CA 1
ATOM 2203 C C . VAL A 1 289 ? -5.375 -4.393 27.943 1.00 90.06 289 VAL A C 1
ATOM 2205 O O . VAL A 1 289 ? -5.332 -5.510 27.421 1.00 90.06 289 VAL A O 1
ATOM 2208 N N . LEU A 1 290 ? -5.982 -3.377 27.321 1.00 93.38 290 LEU A N 1
ATOM 2209 C CA . LEU A 1 290 ? -6.562 -3.520 25.985 1.00 93.38 290 LEU A CA 1
ATOM 2210 C C . LEU A 1 290 ? -5.452 -3.590 24.927 1.00 93.38 290 LEU A C 1
ATOM 2212 O O . LEU A 1 290 ? -4.570 -2.737 24.878 1.00 93.38 290 LEU A O 1
ATOM 2216 N N . SER A 1 291 ? -5.519 -4.574 24.032 1.00 92.38 291 SER A N 1
ATOM 2217 C CA . SER A 1 291 ? -4.581 -4.712 22.914 1.00 92.38 291 SER A CA 1
ATOM 2218 C C . SER A 1 291 ? -5.186 -4.186 21.615 1.00 92.38 291 SER A C 1
ATOM 2220 O O . SER A 1 291 ? -6.185 -4.719 21.131 1.00 92.38 291 SER A O 1
ATOM 2222 N N . MET A 1 292 ? -4.569 -3.169 21.013 1.00 93.50 292 MET A N 1
ATOM 2223 C CA . MET A 1 292 ? -4.881 -2.745 19.652 1.00 93.50 292 MET A CA 1
ATOM 2224 C C . MET A 1 292 ? -3.699 -3.021 18.731 1.00 93.50 292 MET A C 1
ATOM 2226 O O . MET A 1 292 ? -2.658 -2.394 18.843 1.00 93.50 292 MET A O 1
ATOM 2230 N N . ILE A 1 293 ? -3.868 -3.934 17.781 1.00 92.00 293 ILE A N 1
ATOM 2231 C CA . ILE A 1 293 ? -2.791 -4.357 16.887 1.00 92.00 293 ILE A CA 1
ATOM 2232 C C . ILE A 1 293 ? -2.872 -3.598 15.560 1.00 92.00 293 ILE A C 1
ATOM 2234 O O . ILE A 1 293 ? -3.788 -3.828 14.764 1.00 92.00 293 ILE A O 1
ATOM 2238 N N . ASP A 1 294 ? -1.888 -2.726 15.313 1.00 89.31 294 ASP A N 1
ATOM 2239 C CA . ASP A 1 294 ? -1.588 -2.220 13.971 1.00 89.31 294 ASP A CA 1
ATOM 2240 C C . ASP A 1 294 ? -0.880 -3.319 13.175 1.00 89.31 294 ASP A C 1
ATOM 2242 O O . ASP A 1 294 ? 0.320 -3.560 13.301 1.00 89.31 294 ASP A O 1
ATOM 2246 N N . ALA A 1 295 ? -1.647 -3.985 12.320 1.00 88.44 295 ALA A N 1
ATOM 2247 C CA . ALA A 1 295 ? -1.148 -4.956 11.369 1.00 88.44 295 ALA A CA 1
ATOM 2248 C C . ALA A 1 295 ? -1.309 -4.445 9.934 1.00 88.44 295 ALA A C 1
ATOM 2250 O O . ALA A 1 295 ? -1.677 -5.212 9.041 1.00 88.44 295 ALA A O 1
ATOM 2251 N N . ALA A 1 296 ? -1.027 -3.165 9.654 1.00 84.75 296 ALA A N 1
ATOM 2252 C CA . ALA A 1 296 ? -1.095 -2.634 8.290 1.00 84.75 296 ALA A CA 1
ATOM 2253 C C . ALA A 1 296 ? -0.302 -3.494 7.292 1.00 84.75 296 ALA A C 1
ATOM 2255 O O . ALA A 1 296 ? -0.744 -3.694 6.167 1.00 84.75 296 ALA A O 1
ATOM 2256 N N . HIS A 1 297 ? 0.838 -4.044 7.718 1.00 81.00 297 HIS A N 1
ATOM 2257 C CA . HIS A 1 297 ? 1.650 -4.998 6.956 1.00 81.00 297 HIS A CA 1
ATOM 2258 C C . HIS A 1 297 ? 1.358 -6.470 7.331 1.00 81.00 297 HIS A C 1
ATOM 2260 O O . HIS A 1 297 ? 2.278 -7.272 7.443 1.00 81.00 297 HIS A O 1
ATOM 2266 N N . GLY A 1 298 ? 0.086 -6.818 7.549 1.00 84.69 298 GLY A N 1
ATOM 2267 C CA . GLY A 1 298 ? -0.356 -8.135 8.020 1.00 84.69 298 GLY A CA 1
ATOM 2268 C C . GLY A 1 298 ? -0.977 -9.017 6.932 1.00 84.69 298 GLY A C 1
ATOM 2269 O O . GLY A 1 298 ? -0.343 -9.948 6.433 1.00 84.69 298 GLY A O 1
ATOM 2270 N N . ILE A 1 299 ? -2.239 -8.750 6.581 1.00 91.94 299 ILE A N 1
ATOM 2271 C CA . ILE A 1 299 ? -3.043 -9.614 5.705 1.00 91.94 299 ILE A CA 1
ATOM 2272 C C . ILE A 1 299 ? -2.408 -9.794 4.326 1.00 91.94 299 ILE A C 1
ATOM 2274 O O . ILE A 1 299 ? -1.963 -8.835 3.707 1.00 91.94 299 ILE A O 1
ATOM 2278 N N . GLY A 1 300 ? -2.356 -11.034 3.839 1.00 86.56 300 GLY A N 1
ATOM 2279 C CA . GLY A 1 300 ? -1.724 -11.378 2.560 1.00 86.56 300 GLY A CA 1
ATOM 2280 C C . GLY A 1 300 ? -0.190 -11.424 2.593 1.00 86.56 300 GLY A C 1
ATOM 2281 O O . GLY A 1 300 ? 0.409 -11.840 1.600 1.00 86.56 300 GLY A O 1
ATOM 2282 N N . HIS A 1 301 ? 0.438 -11.041 3.713 1.00 81.25 301 HIS A N 1
ATOM 2283 C CA . HIS A 1 301 ? 1.885 -11.121 3.929 1.00 81.25 301 HIS A CA 1
ATOM 2284 C C . HIS A 1 301 ? 2.257 -12.213 4.941 1.00 81.25 301 HIS A C 1
ATOM 2286 O O . HIS A 1 301 ? 3.070 -13.083 4.636 1.00 81.25 301 HIS A O 1
ATOM 2292 N N . ILE A 1 302 ? 1.609 -12.225 6.109 1.00 81.25 302 ILE A N 1
ATOM 2293 C CA . ILE A 1 302 ? 1.800 -13.247 7.151 1.00 81.25 302 ILE A CA 1
ATOM 2294 C C . ILE A 1 302 ? 0.532 -14.095 7.327 1.00 81.25 302 ILE A C 1
ATOM 2296 O O . ILE A 1 302 ? -0.569 -13.620 7.027 1.00 81.25 302 ILE A O 1
ATOM 2300 N N . PRO A 1 303 ? 0.642 -15.353 7.796 1.00 85.19 303 PRO A N 1
ATOM 2301 C CA . PRO A 1 303 ? -0.534 -16.123 8.180 1.00 85.19 303 PRO A CA 1
ATOM 2302 C C . PRO A 1 303 ? -1.226 -15.461 9.376 1.00 85.19 303 PRO A C 1
ATOM 2304 O O . PRO A 1 303 ? -0.580 -15.123 10.367 1.00 85.19 303 PRO A O 1
ATOM 2307 N N . LEU A 1 304 ? -2.546 -15.300 9.287 1.00 88.69 304 LEU A N 1
ATOM 2308 C CA . LEU A 1 304 ? -3.372 -14.735 10.351 1.00 88.69 304 LEU A CA 1
ATOM 2309 C C . LEU A 1 304 ? -4.417 -15.756 10.797 1.00 88.69 304 LEU A C 1
ATOM 2311 O O . LEU A 1 304 ? -5.076 -16.391 9.976 1.00 88.69 304 LEU A O 1
ATOM 2315 N N . ASP A 1 305 ? -4.550 -15.896 12.111 1.00 94.81 305 ASP A N 1
ATOM 2316 C CA . ASP A 1 305 ? -5.586 -16.693 12.759 1.00 94.81 305 ASP A CA 1
ATOM 2317 C C . ASP A 1 305 ? -6.101 -15.897 13.957 1.00 94.81 305 ASP A C 1
ATOM 2319 O O . ASP A 1 305 ? -5.557 -15.969 15.062 1.00 94.81 305 ASP A O 1
ATOM 2323 N N . LEU A 1 306 ? -7.084 -15.033 13.702 1.00 95.44 306 LEU A N 1
ATOM 2324 C CA . LEU A 1 306 ? -7.578 -14.105 14.716 1.00 95.44 306 LEU A CA 1
ATOM 2325 C C . LEU A 1 306 ? -8.390 -14.808 15.804 1.00 95.44 306 LEU A C 1
ATOM 2327 O O . LEU A 1 306 ? -8.368 -14.351 16.944 1.00 95.44 306 LEU A O 1
ATOM 2331 N N . GLY A 1 307 ? -9.025 -15.943 15.489 1.00 91.69 307 GLY A N 1
ATOM 2332 C CA . GLY A 1 307 ? -9.658 -16.798 16.492 1.00 91.69 307 GLY A CA 1
ATOM 2333 C C . GLY A 1 307 ? -8.657 -17.349 17.513 1.00 91.69 307 GLY A C 1
ATOM 2334 O O . GLY A 1 307 ? -8.993 -17.470 18.689 1.00 91.69 307 GLY A O 1
ATOM 2335 N N . LYS A 1 308 ? -7.418 -17.637 17.090 1.00 93.25 308 LYS A N 1
ATOM 2336 C CA . LYS A 1 308 ? -6.333 -18.051 17.993 1.00 93.25 308 LYS A CA 1
ATOM 2337 C C . LYS A 1 308 ? -5.626 -16.874 18.675 1.00 93.25 308 LYS A C 1
ATOM 2339 O O . LYS A 1 308 ? -5.289 -16.984 19.851 1.00 93.25 308 LYS A O 1
ATOM 2344 N N . LEU A 1 309 ? -5.351 -15.788 17.946 1.00 91.69 309 LEU A N 1
ATOM 2345 C CA . LEU A 1 309 ? -4.643 -14.617 18.484 1.00 91.69 309 LEU A CA 1
ATOM 2346 C C . LEU A 1 309 ? -5.471 -13.913 19.569 1.00 91.69 309 LEU A C 1
ATOM 2348 O O . LEU A 1 309 ? -4.943 -13.542 20.616 1.00 91.69 309 LEU A O 1
ATOM 2352 N N . ASP A 1 310 ? -6.773 -13.766 19.317 1.00 91.62 310 ASP A N 1
ATOM 2353 C CA . ASP A 1 310 ? -7.762 -13.193 20.229 1.00 91.62 310 ASP A CA 1
ATOM 2354 C C . ASP A 1 310 ? -7.393 -11.795 20.809 1.00 91.62 310 ASP A C 1
ATOM 2356 O O . ASP A 1 310 ? -7.385 -11.607 22.034 1.00 91.62 310 ASP A O 1
ATOM 2360 N N . PRO A 1 311 ? -7.066 -10.794 19.958 1.00 93.62 311 PRO A N 1
ATOM 2361 C CA . PRO A 1 311 ? -6.806 -9.415 20.386 1.00 93.62 311 PRO A CA 1
ATOM 2362 C C . PRO A 1 311 ? -8.108 -8.657 20.709 1.00 93.62 311 PRO A C 1
ATOM 2364 O O . PRO A 1 311 ? -9.193 -9.076 20.302 1.00 93.62 311 PRO A O 1
ATOM 2367 N N . VAL A 1 312 ? -8.017 -7.512 21.399 1.00 96.12 312 VAL A N 1
ATOM 2368 C CA . VAL A 1 312 ? -9.186 -6.633 21.628 1.00 96.12 312 VAL A CA 1
ATOM 2369 C C . VAL A 1 312 ? -9.549 -5.863 20.357 1.00 96.12 312 VAL A C 1
ATOM 2371 O O . VAL A 1 312 ? -10.717 -5.792 19.988 1.00 96.12 312 VAL A O 1
ATOM 2374 N N . PHE A 1 313 ? -8.552 -5.312 19.671 1.00 97.88 313 PHE A N 1
ATOM 2375 C CA . PHE A 1 313 ? -8.700 -4.664 18.374 1.00 97.88 313 PHE A CA 1
ATOM 2376 C C . PHE A 1 313 ? -7.573 -5.129 17.456 1.00 97.88 313 PHE A C 1
ATOM 2378 O O . PHE A 1 313 ? -6.415 -5.212 17.864 1.00 97.88 313 PHE A O 1
ATOM 2385 N N . PHE A 1 314 ? -7.889 -5.413 16.198 1.00 97.38 314 PHE A N 1
ATOM 2386 C CA . PHE A 1 314 ? -6.884 -5.729 15.187 1.00 97.38 314 PHE A CA 1
ATOM 2387 C C . PHE A 1 314 ? -7.266 -5.064 13.880 1.00 97.38 314 PHE A C 1
ATOM 2389 O O . PHE A 1 314 ? -8.407 -5.179 13.438 1.00 97.38 314 PHE A O 1
ATOM 2396 N N . VAL A 1 315 ? -6.323 -4.386 13.238 1.00 97.25 315 VAL A N 1
ATOM 2397 C CA . VAL A 1 315 ? -6.581 -3.760 11.945 1.00 97.25 315 VAL A CA 1
ATOM 2398 C C . VAL A 1 315 ? -5.460 -4.033 10.961 1.00 97.25 315 VAL A C 1
ATOM 2400 O O . VAL A 1 315 ? -4.283 -4.010 11.302 1.00 97.25 315 VAL A O 1
ATOM 2403 N N . THR A 1 316 ? -5.827 -4.293 9.709 1.00 95.44 316 THR A N 1
ATOM 2404 C CA . THR A 1 316 ? -4.872 -4.587 8.644 1.00 95.44 316 THR A CA 1
ATOM 2405 C C . THR A 1 316 ? -5.311 -4.007 7.305 1.00 95.44 316 THR A C 1
ATOM 2407 O O . THR A 1 316 ? -6.497 -4.000 6.978 1.00 95.44 316 THR A O 1
ATOM 2410 N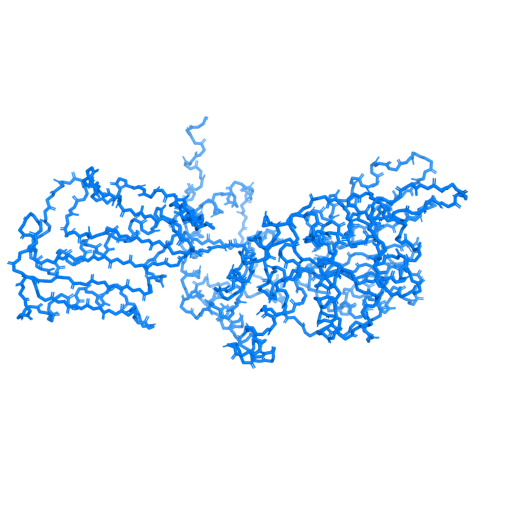 N . ASN A 1 317 ? -4.355 -3.513 6.517 1.00 94.56 317 ASN A N 1
ATOM 2411 C CA . ASN A 1 317 ? -4.620 -2.935 5.203 1.00 94.56 317 ASN A CA 1
ATOM 2412 C C . ASN A 1 317 ? -4.633 -4.034 4.134 1.00 94.56 317 ASN A C 1
ATOM 2414 O O . ASN A 1 317 ? -3.611 -4.668 3.866 1.00 94.56 317 ASN A O 1
ATOM 2418 N N . CYS A 1 318 ? -5.768 -4.205 3.462 1.00 96.19 318 CYS A N 1
ATOM 2419 C CA . CYS A 1 318 ? -5.885 -5.112 2.321 1.00 96.19 318 CYS A CA 1
ATOM 2420 C C . CYS A 1 318 ? -5.206 -4.525 1.070 1.00 96.19 318 CYS A C 1
ATOM 2422 O O . CYS A 1 318 ? -4.666 -5.254 0.235 1.00 96.19 318 CYS A O 1
ATOM 2424 N N . ASP A 1 319 ? -5.157 -3.197 0.968 1.00 89.44 319 ASP A N 1
ATOM 2425 C CA . ASP A 1 319 ? -4.626 -2.473 -0.188 1.00 89.44 319 ASP A CA 1
ATOM 2426 C C . ASP A 1 319 ? -3.095 -2.453 -0.296 1.00 89.44 319 ASP A C 1
ATOM 2428 O O . ASP A 1 319 ? -2.544 -1.907 -1.251 1.00 89.44 319 ASP A O 1
ATOM 2432 N N . LYS A 1 320 ? -2.401 -3.080 0.660 1.00 81.25 320 LYS A N 1
ATOM 2433 C CA . LYS A 1 320 ? -0.950 -3.279 0.615 1.00 81.25 320 LYS A CA 1
ATOM 2434 C C . LYS A 1 320 ? -0.598 -4.630 0.002 1.00 81.25 320 LYS A C 1
ATOM 2436 O O . LYS A 1 320 ? -0.124 -4.699 -1.128 1.00 81.25 320 LYS A O 1
ATOM 2441 N N . TRP A 1 321 ? -0.842 -5.708 0.743 1.00 84.25 321 TRP A N 1
ATOM 2442 C CA . TRP A 1 321 ? -0.328 -7.039 0.406 1.00 84.25 321 TRP A CA 1
ATOM 2443 C C . TRP A 1 321 ? -1.388 -8.004 -0.120 1.00 84.25 321 TRP A C 1
ATOM 2445 O O . TRP A 1 321 ? -1.026 -9.077 -0.593 1.00 84.25 321 TRP A O 1
ATOM 2455 N N . LEU A 1 322 ? -2.676 -7.639 -0.074 1.00 93.31 322 LEU A N 1
ATOM 2456 C CA . LEU A 1 322 ? -3.776 -8.466 -0.584 1.00 93.31 322 LEU A CA 1
ATOM 2457 C C . LEU A 1 322 ? -4.184 -8.099 -2.020 1.00 93.31 322 LEU A C 1
ATOM 2459 O O . LEU A 1 322 ? -5.051 -8.750 -2.591 1.00 93.31 322 LEU A O 1
ATOM 2463 N N . PHE A 1 323 ? -3.546 -7.090 -2.621 1.00 91.19 323 PHE A N 1
ATOM 2464 C CA . PHE A 1 323 ? -3.821 -6.602 -3.980 1.00 91.19 323 PHE A CA 1
ATOM 2465 C C . PHE A 1 323 ? -5.238 -6.060 -4.201 1.00 91.19 323 PHE A C 1
ATOM 2467 O O . PHE A 1 323 ? -5.751 -6.079 -5.323 1.00 91.19 323 PHE A O 1
ATOM 2474 N N . THR A 1 324 ? -5.882 -5.564 -3.147 1.00 94.88 324 THR A N 1
ATOM 2475 C CA . THR A 1 324 ? -7.153 -4.849 -3.285 1.00 94.88 324 THR A CA 1
ATOM 2476 C C . THR A 1 324 ? -6.896 -3.408 -3.731 1.00 94.88 324 THR A C 1
ATOM 2478 O O . THR A 1 324 ? -5.790 -2.891 -3.546 1.00 94.88 324 THR A O 1
ATOM 2481 N N . PRO A 1 325 ? -7.892 -2.714 -4.310 1.00 95.00 325 PRO A N 1
ATOM 2482 C CA . PRO A 1 325 ? -7.788 -1.280 -4.528 1.00 95.00 325 PRO A CA 1
ATOM 2483 C C . PRO A 1 325 ? -7.538 -0.531 -3.221 1.00 95.00 325 PRO A C 1
ATOM 2485 O O . PRO A 1 325 ? -7.866 -1.026 -2.142 1.00 95.00 325 PRO A O 1
ATOM 2488 N N . ARG A 1 326 ? -6.950 0.663 -3.346 1.00 91.69 326 ARG A N 1
ATOM 2489 C CA . ARG A 1 326 ? -6.681 1.560 -2.218 1.00 91.69 326 ARG A CA 1
ATOM 2490 C C . ARG A 1 326 ? -7.940 1.846 -1.411 1.00 91.69 326 ARG A C 1
ATOM 2492 O O . ARG A 1 326 ? -9.043 1.823 -1.953 1.00 91.69 326 ARG A O 1
ATOM 2499 N N . SER A 1 327 ? -7.721 2.172 -0.141 1.00 92.75 327 SER A N 1
ATOM 2500 C CA . SER A 1 327 ? -8.770 2.521 0.819 1.00 92.75 327 SER A CA 1
ATOM 2501 C C . SER A 1 327 ? -9.588 1.326 1.326 1.00 92.75 327 SER A C 1
ATOM 2503 O O . SER A 1 327 ? -10.798 1.436 1.524 1.00 92.75 327 SER A O 1
ATOM 2505 N N . VAL A 1 328 ? -8.922 0.187 1.564 1.00 96.75 328 VAL A N 1
ATOM 2506 C CA . VAL A 1 328 ? -9.536 -1.006 2.162 1.00 96.75 328 VAL A CA 1
ATOM 2507 C C . VAL A 1 328 ? -8.693 -1.551 3.309 1.00 96.75 328 VAL A C 1
ATOM 2509 O O . VAL A 1 328 ? -7.617 -2.109 3.095 1.00 96.75 328 VAL A O 1
ATOM 2512 N N . ALA A 1 329 ? -9.221 -1.457 4.526 1.00 98.00 329 ALA A N 1
ATOM 2513 C CA . ALA A 1 329 ? -8.713 -2.137 5.707 1.00 98.00 329 ALA A CA 1
ATOM 2514 C C . ALA A 1 329 ? -9.784 -3.029 6.333 1.00 98.00 329 ALA A C 1
ATOM 2516 O O . ALA A 1 329 ? -10.967 -2.688 6.347 1.00 98.00 329 ALA A O 1
ATOM 2517 N N . ALA A 1 330 ? -9.343 -4.166 6.859 1.00 98.38 330 ALA A N 1
ATOM 2518 C CA . ALA A 1 330 ? -10.158 -5.070 7.647 1.00 98.38 330 ALA A CA 1
ATOM 2519 C C . ALA A 1 330 ? -9.941 -4.741 9.129 1.00 98.38 330 ALA A C 1
ATOM 2521 O O . ALA A 1 330 ? -8.805 -4.769 9.609 1.00 98.38 330 ALA A O 1
ATOM 2522 N N . PHE A 1 331 ? -11.019 -4.395 9.828 1.00 98.62 331 PHE A N 1
ATOM 2523 C CA . PHE A 1 331 ? -11.012 -3.999 11.231 1.00 98.62 331 PHE A CA 1
ATOM 2524 C C . PHE A 1 331 ? -11.790 -5.027 12.051 1.00 98.62 331 PHE A C 1
ATOM 2526 O O . PHE A 1 331 ? -13.001 -5.185 11.903 1.00 98.62 331 PHE A O 1
ATOM 2533 N N . PHE A 1 332 ? -11.062 -5.769 12.876 1.00 98.56 332 PHE A N 1
ATOM 2534 C CA . PHE A 1 332 ? -11.577 -6.830 13.720 1.00 98.56 332 PHE A CA 1
ATOM 2535 C C . PHE A 1 332 ? -11.803 -6.337 15.150 1.00 98.56 332 PHE A C 1
ATOM 2537 O O . PHE A 1 332 ? -10.910 -5.741 15.761 1.00 98.56 332 PHE A O 1
ATOM 2544 N N . VAL A 1 333 ? -12.990 -6.640 15.676 1.00 98.50 333 VAL A N 1
ATOM 2545 C CA . VAL A 1 333 ? -13.400 -6.403 17.062 1.00 98.50 333 VAL A CA 1
ATOM 2546 C C . VAL A 1 333 ? -14.231 -7.605 17.536 1.00 98.50 333 VAL A C 1
ATOM 2548 O O . VAL A 1 333 ? -15.351 -7.809 17.039 1.00 98.50 333 VAL A O 1
ATOM 2551 N N . PRO A 1 334 ? -13.744 -8.395 18.510 1.00 97.69 334 PRO A N 1
ATOM 2552 C CA . PRO A 1 334 ? -14.463 -9.563 18.991 1.00 97.69 334 PRO A CA 1
ATOM 2553 C C . PRO A 1 334 ? -15.773 -9.136 19.655 1.00 97.69 334 PRO A C 1
ATOM 2555 O O . PRO A 1 334 ? -15.845 -8.067 20.269 1.00 97.69 334 PRO A O 1
ATOM 2558 N N . LYS A 1 335 ? -16.815 -9.976 19.592 1.00 97.44 335 LYS A N 1
ATOM 2559 C CA . LYS A 1 335 ? -18.179 -9.655 20.069 1.00 97.44 335 LYS A CA 1
ATOM 2560 C C . LYS A 1 335 ? -18.206 -9.034 21.458 1.00 97.44 335 LYS A C 1
ATOM 2562 O O . LYS A 1 335 ? -18.936 -8.074 21.701 1.00 97.44 335 LYS A O 1
ATOM 2567 N N . ARG A 1 336 ? -17.372 -9.557 22.359 1.00 96.62 336 ARG A N 1
ATOM 2568 C CA . ARG A 1 336 ? -17.257 -9.093 23.748 1.00 96.62 336 ARG A CA 1
ATOM 2569 C C . ARG A 1 336 ? -16.818 -7.624 23.867 1.00 96.62 336 ARG A C 1
ATOM 2571 O O . ARG A 1 336 ? -17.155 -6.994 24.859 1.00 96.62 336 ARG A O 1
ATOM 2578 N N . ASN A 1 337 ? -16.135 -7.062 22.867 1.00 97.38 337 ASN A N 1
ATOM 2579 C CA . ASN A 1 337 ? -15.598 -5.696 22.869 1.00 97.38 337 ASN A CA 1
ATOM 2580 C C . ASN A 1 337 ? -16.336 -4.729 21.926 1.00 97.38 337 ASN A C 1
ATOM 2582 O O . ASN A 1 337 ? -16.134 -3.524 22.021 1.00 97.38 337 ASN A O 1
ATOM 2586 N N . GLN A 1 338 ? -17.244 -5.200 21.067 1.00 97.88 338 GLN A N 1
ATOM 2587 C CA . GLN A 1 338 ? -17.926 -4.348 20.073 1.00 97.88 338 GLN A CA 1
ATOM 2588 C C . GLN A 1 338 ? -18.724 -3.190 20.680 1.00 97.88 338 GLN A C 1
ATOM 2590 O O . GLN A 1 338 ? -18.880 -2.146 20.054 1.00 97.88 338 GLN A O 1
ATOM 2595 N N . HIS A 1 339 ? -19.200 -3.345 21.918 1.00 95.88 339 HIS A N 1
ATOM 2596 C CA . HIS A 1 339 ? -19.895 -2.290 22.656 1.00 95.88 339 HIS A CA 1
ATOM 2597 C C . HIS A 1 339 ? -19.014 -1.054 22.927 1.00 95.88 339 HIS A C 1
ATOM 2599 O O . HIS A 1 339 ? -19.555 0.026 23.177 1.00 95.88 339 HIS A O 1
ATOM 2605 N N . MET A 1 340 ? -17.685 -1.208 22.872 1.00 96.94 340 MET A N 1
ATOM 2606 C CA . MET A 1 340 ? -16.720 -0.116 22.996 1.00 96.94 340 MET A CA 1
ATOM 2607 C C . MET A 1 340 ? -16.744 0.785 21.759 1.00 96.94 340 MET A C 1
ATOM 2609 O O . MET A 1 340 ? -16.555 1.984 21.901 1.00 96.94 340 MET A O 1
ATOM 2613 N N . ILE A 1 341 ? -17.065 0.255 20.572 1.00 97.75 341 ILE A N 1
ATOM 2614 C CA . ILE A 1 341 ? -17.210 1.038 19.337 1.00 97.75 341 ILE A CA 1
ATOM 2615 C C . ILE A 1 341 ? -18.633 1.601 19.264 1.00 97.75 341 ILE A C 1
ATOM 2617 O O . ILE A 1 341 ? -19.577 0.984 18.765 1.00 97.75 341 ILE A O 1
ATOM 2621 N N . ARG A 1 342 ? -18.803 2.799 19.820 1.00 95.50 342 ARG A N 1
ATOM 2622 C CA . ARG A 1 342 ? -20.083 3.508 19.890 1.00 95.50 342 ARG A CA 1
ATOM 2623 C C . ARG A 1 342 ? -20.472 4.178 18.581 1.00 95.50 342 ARG A C 1
ATOM 2625 O O . ARG A 1 342 ? -21.672 4.307 18.362 1.00 95.50 342 ARG A O 1
ATOM 2632 N N . THR A 1 343 ? -19.505 4.593 17.766 1.00 96.81 343 THR A N 1
ATOM 2633 C CA . THR A 1 343 ? -19.702 5.257 16.472 1.00 96.81 343 THR A CA 1
ATOM 2634 C C . THR A 1 343 ? -18.552 4.973 15.500 1.00 96.81 343 THR A C 1
ATOM 2636 O O . THR A 1 343 ? -17.443 4.639 15.916 1.00 96.81 343 THR A O 1
ATOM 2639 N N . THR A 1 344 ? -18.808 5.120 14.202 1.00 97.75 344 THR A N 1
ATOM 2640 C CA . THR A 1 344 ? -17.790 5.119 13.139 1.00 97.75 344 THR A CA 1
ATOM 2641 C C . THR A 1 344 ? -17.044 6.450 13.067 1.00 97.75 344 THR A C 1
ATOM 2643 O O . THR A 1 344 ? -17.443 7.432 13.697 1.00 97.75 344 THR A O 1
ATOM 2646 N N . LEU A 1 345 ? -15.996 6.508 12.240 1.00 96.38 345 LEU A N 1
ATOM 2647 C CA . LEU A 1 345 ? -15.327 7.751 11.867 1.00 96.38 345 LEU A CA 1
ATOM 2648 C C . LEU A 1 345 ? -15.473 8.012 10.350 1.00 96.38 345 LEU A C 1
ATOM 2650 O O . LEU A 1 345 ? -14.894 7.267 9.557 1.00 96.38 345 LEU A O 1
ATOM 2654 N N . PRO A 1 346 ? -16.222 9.052 9.930 1.00 97.31 346 PRO A N 1
ATOM 2655 C CA . PRO A 1 346 ? -17.048 9.929 10.763 1.00 97.31 346 PRO A CA 1
ATOM 2656 C C . PRO A 1 346 ? -18.296 9.220 11.318 1.00 97.31 346 PRO A C 1
ATOM 2658 O O . PRO A 1 346 ? -18.715 8.166 10.833 1.00 97.31 346 PRO A O 1
ATOM 2661 N N . THR A 1 347 ? -18.920 9.830 12.328 1.00 97.06 347 THR A N 1
ATOM 2662 C CA . THR A 1 347 ? -20.236 9.415 12.837 1.00 97.06 347 THR A CA 1
ATOM 2663 C C . THR A 1 347 ? -21.288 9.523 11.734 1.00 97.06 347 THR A C 1
ATOM 2665 O O . THR A 1 347 ? -21.339 10.526 11.023 1.00 97.06 347 THR A O 1
ATOM 2668 N N . SER A 1 348 ? -22.156 8.517 11.605 1.00 96.44 348 SER A N 1
ATOM 2669 C CA . SER A 1 348 ? -23.185 8.474 10.557 1.00 96.44 348 SER A CA 1
ATOM 2670 C C . SER A 1 348 ? -24.499 7.846 11.034 1.00 96.44 348 SER A C 1
ATOM 2672 O O . SER A 1 348 ? -24.730 7.701 12.233 1.00 96.44 348 SER A O 1
ATOM 2674 N N . HIS A 1 349 ? -25.384 7.497 10.097 1.00 93.62 349 HIS A N 1
ATOM 2675 C CA . HIS A 1 349 ? -26.775 7.116 10.352 1.00 93.62 349 HIS A CA 1
ATOM 2676 C C . HIS A 1 349 ? -26.953 5.880 11.239 1.00 93.62 349 HIS A C 1
ATOM 2678 O O . HIS A 1 349 ? -27.951 5.781 11.948 1.00 93.62 349 HIS A O 1
ATOM 2684 N N . GLY A 1 350 ? -25.974 4.972 11.266 1.00 91.75 350 GLY A N 1
ATOM 2685 C CA . GLY A 1 350 ? -26.022 3.805 12.143 1.00 91.75 350 GLY A CA 1
ATOM 2686 C C . GLY A 1 350 ? -25.824 4.120 13.634 1.00 91.75 350 GLY A C 1
ATOM 2687 O O . GLY A 1 350 ? -26.077 3.244 14.467 1.00 91.75 350 GLY A O 1
ATOM 2688 N N . PHE A 1 351 ? -25.359 5.324 13.994 1.00 94.25 351 PHE A N 1
ATOM 2689 C CA . PHE A 1 351 ? -25.117 5.701 15.386 1.00 94.25 351 PHE A CA 1
ATOM 2690 C C . PHE A 1 351 ? -26.412 5.686 16.202 1.00 94.25 351 PHE A C 1
ATOM 2692 O O . PHE A 1 351 ? -27.419 6.295 15.839 1.00 94.25 351 PHE A O 1
ATOM 2699 N N . ARG A 1 352 ? -26.368 5.036 17.368 1.00 90.06 352 ARG A N 1
ATOM 2700 C CA . ARG A 1 352 ? -27.506 4.959 18.293 1.00 90.06 352 ARG A CA 1
ATOM 2701 C C . ARG A 1 352 ? -27.162 5.656 19.603 1.00 90.06 352 ARG A C 1
ATOM 2703 O O . ARG A 1 352 ? -26.326 5.124 20.338 1.00 90.06 352 ARG A O 1
ATOM 2710 N N . PRO A 1 353 ? -27.788 6.798 19.941 1.00 91.06 353 PRO A N 1
ATOM 2711 C CA . PRO A 1 353 ? -27.577 7.452 21.229 1.00 91.06 353 PRO A CA 1
ATOM 2712 C C . PRO A 1 353 ? -27.901 6.529 22.412 1.00 91.06 353 PRO A C 1
ATOM 2714 O O . PRO A 1 353 ? -28.770 5.668 22.317 1.00 91.06 353 PRO A O 1
ATOM 2717 N N . LEU A 1 354 ? -27.205 6.718 23.540 1.00 88.94 354 LEU A N 1
ATOM 2718 C CA . LEU A 1 354 ? -27.483 5.966 24.776 1.00 88.94 354 LEU A CA 1
ATOM 2719 C C . LEU A 1 354 ? -28.776 6.422 25.456 1.00 88.94 354 LEU A C 1
ATOM 2721 O O . LEU A 1 354 ? -29.515 5.609 26.003 1.00 88.94 354 LEU A O 1
ATOM 2725 N N . ALA A 1 355 ? -29.053 7.726 25.425 1.00 85.06 355 ALA A N 1
ATOM 2726 C CA . ALA A 1 355 ? -30.372 8.223 25.784 1.00 85.06 355 ALA A CA 1
ATOM 2727 C C . ALA A 1 355 ? -31.386 7.633 24.796 1.00 85.06 355 ALA A C 1
ATOM 2729 O O . ALA A 1 355 ? -31.083 7.580 23.606 1.00 85.06 355 ALA A O 1
ATOM 2730 N N . ALA A 1 356 ? -32.577 7.243 25.264 1.00 75.56 356 ALA A N 1
ATOM 2731 C CA . ALA A 1 356 ? -33.668 6.684 24.453 1.00 75.56 356 ALA A CA 1
ATOM 2732 C C . ALA A 1 356 ? -34.295 7.719 23.486 1.00 75.56 356 ALA A C 1
ATOM 2734 O O . ALA A 1 356 ? -35.507 7.915 23.438 1.00 75.56 356 ALA A O 1
ATOM 2735 N N . ARG A 1 357 ? -33.451 8.436 22.741 1.00 80.88 357 ARG A N 1
ATOM 2736 C CA . ARG A 1 357 ? -33.788 9.395 21.700 1.00 80.88 357 ARG A CA 1
ATOM 2737 C C . ARG A 1 357 ? -33.731 8.667 20.369 1.00 80.88 357 ARG A C 1
ATOM 2739 O O . ARG A 1 357 ? -32.701 8.103 20.008 1.00 80.88 357 ARG A O 1
ATOM 2746 N N . GLN A 1 358 ? -34.832 8.711 19.636 1.00 79.12 358 GLN A N 1
ATOM 2747 C CA . GLN A 1 358 ? -34.869 8.201 18.278 1.00 79.12 358 GLN A CA 1
ATOM 2748 C C . GLN A 1 358 ? -34.188 9.213 17.351 1.00 79.12 358 GLN A C 1
ATOM 2750 O O . GLN A 1 358 ? -34.625 10.358 17.249 1.00 79.12 358 GLN A O 1
ATOM 2755 N N . VAL A 1 359 ? -33.105 8.794 16.699 1.00 87.19 359 VAL A N 1
ATOM 2756 C CA . VAL A 1 359 ? -32.472 9.540 15.605 1.00 87.19 359 VAL A CA 1
ATOM 2757 C C . VAL A 1 359 ? -32.906 8.882 14.304 1.00 87.19 359 VAL A C 1
ATOM 2759 O O . VAL A 1 359 ? -32.957 7.657 14.214 1.00 87.19 359 VAL A O 1
ATOM 2762 N N . PHE A 1 360 ? -33.285 9.697 13.325 1.00 88.25 360 PHE A N 1
ATOM 2763 C CA . PHE A 1 360 ? -33.736 9.206 12.031 1.00 88.25 360 PHE A CA 1
ATOM 2764 C C . PHE A 1 360 ? -32.567 8.603 11.237 1.00 88.25 360 PHE A C 1
ATOM 2766 O O . PHE A 1 360 ? -31.562 9.278 11.010 1.00 88.25 360 PHE A O 1
ATOM 2773 N N . ASP A 1 361 ? -32.730 7.354 10.801 1.00 89.88 361 ASP A N 1
ATOM 2774 C CA . ASP A 1 361 ? -31.835 6.660 9.874 1.00 89.88 361 ASP A CA 1
ATOM 2775 C C . ASP A 1 361 ? -32.510 6.606 8.486 1.00 89.88 361 ASP A C 1
ATOM 2777 O O . ASP A 1 361 ? -33.527 5.922 8.334 1.00 89.88 361 ASP A O 1
ATOM 2781 N N . PRO A 1 362 ? -32.009 7.348 7.478 1.00 90.00 362 PRO A N 1
ATOM 2782 C CA . PRO A 1 362 ? -32.541 7.324 6.120 1.00 90.00 362 PRO A CA 1
ATOM 2783 C C . PRO A 1 362 ? -32.110 6.085 5.324 1.00 90.00 362 PRO A C 1
ATOM 2785 O O . PRO A 1 362 ? -32.510 5.953 4.162 1.00 90.00 362 PRO A O 1
ATOM 2788 N N . MET A 1 363 ? -31.242 5.225 5.867 1.00 92.81 363 MET A N 1
ATOM 2789 C CA . MET A 1 363 ? -30.810 4.006 5.195 1.00 92.81 363 MET A CA 1
ATOM 2790 C C . MET A 1 363 ? -31.880 2.921 5.330 1.00 92.81 363 MET A C 1
ATOM 2792 O O . MET A 1 363 ? -32.510 2.783 6.380 1.00 92.81 363 MET A O 1
ATOM 2796 N N . PRO A 1 364 ? -32.119 2.126 4.274 1.00 91.06 364 PRO A N 1
ATOM 2797 C CA . PRO A 1 364 ? -33.041 1.011 4.381 1.00 91.06 364 PRO A CA 1
ATOM 2798 C C . PRO A 1 364 ? -32.513 -0.031 5.378 1.00 91.06 364 PRO A C 1
ATOM 2800 O O . PRO A 1 364 ? -31.307 -0.188 5.608 1.00 91.06 364 PRO A O 1
ATOM 2803 N N . SER A 1 365 ? -33.437 -0.804 5.944 1.00 86.12 365 SER A N 1
ATOM 2804 C CA . SER A 1 365 ? -33.088 -2.016 6.682 1.00 86.12 365 SER A CA 1
ATOM 2805 C C . SER A 1 365 ? -32.282 -2.961 5.786 1.00 86.12 365 SER A C 1
ATOM 2807 O O . SER A 1 365 ? -32.666 -3.196 4.641 1.00 86.12 365 SER A O 1
ATOM 2809 N N . SER A 1 366 ? -31.205 -3.531 6.323 1.00 87.31 366 SER A N 1
ATOM 2810 C CA . SER A 1 366 ? -30.439 -4.605 5.679 1.00 87.31 366 SER A CA 1
ATOM 2811 C C . SER A 1 366 ? -30.614 -5.893 6.485 1.00 87.31 366 SER A C 1
ATOM 2813 O O . SER A 1 366 ? -31.224 -5.882 7.555 1.00 87.31 366 SER A O 1
ATOM 2815 N N . GLN A 1 367 ? -30.056 -7.001 5.997 1.00 87.75 367 GLN A N 1
ATOM 2816 C CA . GLN A 1 367 ? -30.026 -8.264 6.743 1.00 87.75 367 GLN A CA 1
ATOM 2817 C C . GLN A 1 367 ? -29.072 -8.232 7.956 1.00 87.75 367 GLN A C 1
ATOM 2819 O O . GLN A 1 367 ? -28.992 -9.212 8.690 1.00 87.75 367 GLN A O 1
ATOM 2824 N N . GLU A 1 368 ? -28.325 -7.142 8.170 1.00 92.94 368 GLU A N 1
ATOM 2825 C CA . GLU A 1 368 ? -27.366 -7.042 9.267 1.00 92.94 368 GLU A CA 1
ATOM 2826 C C . GLU A 1 368 ? -28.061 -6.701 10.585 1.00 92.94 368 GLU A C 1
ATOM 2828 O O . GLU A 1 368 ? -28.675 -5.642 10.738 1.00 92.94 368 GLU A O 1
ATOM 2833 N N . THR A 1 369 ? -27.923 -7.597 11.560 1.00 91.94 369 THR A N 1
ATOM 2834 C CA . THR A 1 369 ? -28.492 -7.437 12.901 1.00 91.94 369 THR A CA 1
ATOM 2835 C C . THR A 1 369 ? -27.460 -7.002 13.933 1.00 91.94 369 THR A C 1
ATOM 2837 O O . THR A 1 369 ? -27.843 -6.521 15.000 1.00 91.94 369 THR A O 1
ATOM 2840 N N . ASN A 1 370 ? -26.162 -7.159 13.651 1.00 95.50 370 ASN A N 1
ATOM 2841 C CA . ASN A 1 370 ? -25.106 -6.727 14.554 1.00 95.50 370 ASN A CA 1
ATOM 2842 C C . ASN A 1 370 ? -25.013 -5.183 14.566 1.00 95.50 370 ASN A C 1
ATOM 2844 O O . ASN A 1 370 ? -24.736 -4.577 13.526 1.00 95.50 370 ASN A O 1
ATOM 2848 N N . PRO A 1 371 ? -25.207 -4.517 15.724 1.00 93.88 371 PRO A N 1
ATOM 2849 C CA . PRO A 1 371 ? -25.235 -3.056 15.790 1.00 93.88 371 PRO A CA 1
ATOM 2850 C C . PRO A 1 371 ? -23.919 -2.371 15.417 1.00 93.88 371 PRO A C 1
ATOM 2852 O O . PRO A 1 371 ? -23.961 -1.296 14.829 1.00 93.88 371 PRO A O 1
ATOM 2855 N N . MET A 1 372 ? -22.762 -2.948 15.757 1.00 96.12 372 MET A N 1
ATOM 2856 C CA . MET A 1 372 ? -21.471 -2.374 15.368 1.00 96.12 372 MET A CA 1
ATOM 2857 C C . MET A 1 372 ? -21.329 -2.457 13.855 1.00 96.12 372 MET A C 1
ATOM 2859 O O . MET A 1 372 ? -21.116 -1.450 13.194 1.00 96.12 372 MET A O 1
ATOM 2863 N N . VAL A 1 373 ? -21.524 -3.649 13.304 1.00 96.94 373 VAL A N 1
ATOM 2864 C CA . VAL A 1 373 ? -21.368 -3.898 11.875 1.00 96.94 373 VAL A CA 1
ATOM 2865 C C . VAL A 1 373 ? -22.297 -3.028 11.032 1.00 96.94 373 VAL A C 1
ATOM 2867 O O . VAL A 1 373 ? -21.857 -2.453 10.038 1.00 96.94 373 VAL A O 1
ATOM 2870 N N . LYS A 1 374 ? -23.561 -2.883 11.447 1.00 95.06 374 LYS A N 1
ATOM 2871 C CA . LYS A 1 374 ? -24.548 -2.051 10.751 1.00 95.06 374 LYS A CA 1
ATOM 2872 C C . LYS A 1 374 ? -24.071 -0.603 10.583 1.00 95.06 374 LYS A C 1
ATOM 2874 O O . LYS A 1 374 ? -24.367 0.010 9.563 1.00 95.06 374 LYS A O 1
ATOM 2879 N N . GLN A 1 375 ? -23.303 -0.069 11.538 1.00 95.44 375 GLN A N 1
ATOM 2880 C CA . GLN A 1 375 ? -22.733 1.282 11.440 1.00 95.44 375 GLN A CA 1
ATOM 2881 C C . GLN A 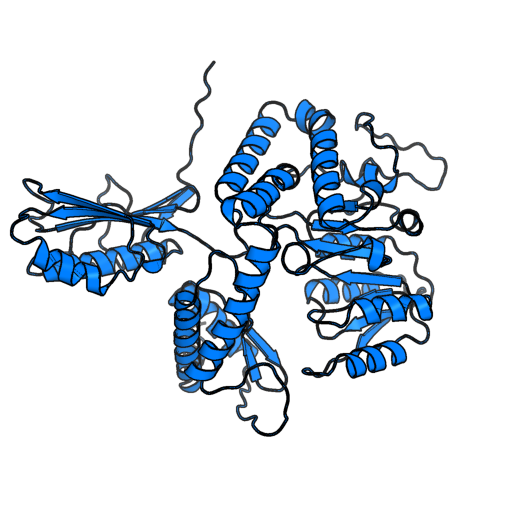1 375 ? -21.692 1.405 10.322 1.00 95.44 375 GLN A C 1
ATOM 2883 O O . GLN A 1 375 ? -21.600 2.453 9.693 1.00 95.44 375 GLN A O 1
ATOM 2888 N N . PHE A 1 376 ? -20.953 0.334 10.032 1.00 97.19 376 PHE A N 1
ATOM 2889 C CA . PHE A 1 376 ? -19.935 0.310 8.981 1.00 97.19 376 PHE A CA 1
ATOM 2890 C C . PHE A 1 376 ? -20.498 -0.025 7.586 1.00 97.19 376 PHE A C 1
ATOM 2892 O O . PHE A 1 376 ? -19.746 0.005 6.617 1.00 97.19 376 PHE A O 1
ATOM 2899 N N . GLU A 1 377 ? -21.802 -0.304 7.441 1.00 95.56 377 GLU A N 1
ATOM 2900 C CA . GLU A 1 377 ? -22.432 -0.406 6.110 1.00 95.56 377 GLU A CA 1
ATOM 2901 C C . GLU A 1 377 ? -22.517 0.957 5.409 1.00 95.56 377 GLU A C 1
ATOM 2903 O O . GLU A 1 377 ? -22.471 1.029 4.182 1.00 95.56 377 GLU A O 1
ATOM 2908 N N . TYR A 1 378 ? -22.658 2.037 6.182 1.00 95.75 378 TYR A N 1
ATOM 2909 C CA . TYR A 1 378 ? -22.717 3.395 5.663 1.00 95.75 378 TYR A CA 1
ATOM 2910 C C . TYR A 1 378 ? -22.218 4.387 6.712 1.00 95.75 378 TYR A C 1
ATOM 2912 O O . TYR A 1 378 ? -22.893 4.655 7.706 1.00 95.75 378 TYR A O 1
ATOM 2920 N N . PHE A 1 379 ? -21.051 4.975 6.452 1.00 95.00 379 PHE A N 1
ATOM 2921 C CA . PHE A 1 379 ? -20.426 5.982 7.313 1.00 95.00 379 PHE A CA 1
ATOM 2922 C C . PHE A 1 379 ? -20.081 7.271 6.554 1.00 95.00 379 PHE A C 1
ATOM 2924 O O . PHE A 1 379 ? -19.143 7.987 6.887 1.00 95.00 379 PHE A O 1
ATOM 2931 N N . GLY A 1 380 ? -20.882 7.579 5.531 1.00 94.06 380 GLY A N 1
ATOM 2932 C CA . GLY A 1 380 ? -20.684 8.706 4.624 1.00 94.06 380 GLY A CA 1
ATOM 2933 C C . GLY A 1 380 ? -20.570 8.253 3.171 1.00 94.06 380 GLY A C 1
ATOM 2934 O O . GLY A 1 380 ? -20.179 7.124 2.883 1.00 94.06 380 GLY A O 1
ATOM 2935 N N . THR A 1 381 ? -20.941 9.137 2.247 1.00 95.56 381 THR A N 1
ATOM 2936 C CA . THR A 1 381 ? -20.855 8.856 0.812 1.00 95.56 381 THR A CA 1
ATOM 2937 C C . THR A 1 381 ? -19.393 8.826 0.375 1.00 95.56 381 THR A C 1
ATOM 2939 O O . THR A 1 381 ? -18.714 9.850 0.408 1.00 95.56 381 THR A O 1
ATOM 2942 N N . ILE A 1 382 ? -18.930 7.655 -0.055 1.00 95.38 382 ILE A N 1
ATOM 2943 C CA . ILE A 1 382 ? -17.585 7.406 -0.587 1.00 95.38 382 ILE A CA 1
ATOM 2944 C C . ILE A 1 382 ? -17.677 6.504 -1.824 1.00 95.38 382 ILE A C 1
ATOM 2946 O O . ILE A 1 382 ? -18.726 5.909 -2.086 1.00 95.38 382 ILE A O 1
ATOM 2950 N N . ASP A 1 383 ? -16.576 6.367 -2.564 1.00 96.56 383 ASP A N 1
ATOM 2951 C CA . ASP A 1 383 ? -16.457 5.295 -3.553 1.00 96.56 383 ASP A CA 1
ATOM 2952 C C . ASP A 1 383 ? -16.298 3.948 -2.830 1.00 96.56 383 ASP A C 1
ATOM 2954 O O . ASP A 1 383 ? -15.255 3.654 -2.247 1.00 96.56 383 ASP A O 1
ATOM 2958 N N . ASN A 1 384 ? -17.359 3.142 -2.862 1.00 95.69 384 ASN A N 1
ATOM 2959 C CA . ASN A 1 384 ? -17.423 1.827 -2.228 1.00 95.69 384 ASN A CA 1
ATOM 2960 C C . ASN A 1 384 ? -16.898 0.689 -3.122 1.00 95.69 384 ASN A C 1
ATOM 2962 O O . ASN A 1 384 ? -16.760 -0.444 -2.657 1.00 95.69 384 ASN A O 1
ATOM 2966 N N . ALA A 1 385 ? -16.588 0.960 -4.394 1.00 97.38 385 ALA A N 1
ATOM 2967 C CA . ALA A 1 385 ? -16.110 -0.051 -5.333 1.00 97.38 385 ALA A CA 1
ATOM 2968 C C . ALA A 1 385 ? -14.839 -0.801 -4.866 1.00 97.38 385 ALA A C 1
ATOM 2970 O O . ALA A 1 385 ? -14.757 -2.010 -5.117 1.00 97.38 385 ALA A O 1
ATOM 2971 N N . PRO A 1 386 ? -13.878 -0.184 -4.140 1.00 97.75 386 PRO A N 1
ATOM 2972 C CA . PRO A 1 386 ? -12.759 -0.906 -3.535 1.00 97.75 386 PRO A CA 1
ATOM 2973 C C . PRO A 1 386 ? -13.184 -2.079 -2.641 1.00 97.75 386 PRO A C 1
ATOM 2975 O O . PRO A 1 386 ? -12.628 -3.173 -2.763 1.00 97.75 386 PRO A O 1
ATOM 2978 N N . TYR A 1 387 ? -14.210 -1.897 -1.800 1.00 98.06 387 TYR A N 1
ATOM 2979 C CA . TYR A 1 387 ? -14.722 -2.943 -0.907 1.00 98.06 387 TYR A CA 1
ATOM 2980 C C . TYR A 1 387 ? -15.348 -4.113 -1.667 1.00 98.06 387 TYR A C 1
ATOM 2982 O O . TYR A 1 387 ? -15.325 -5.242 -1.184 1.00 98.06 387 TYR A O 1
ATOM 2990 N N . CYS A 1 388 ? -15.854 -3.877 -2.875 1.00 98.25 388 CYS A N 1
ATOM 2991 C CA . CYS A 1 388 ? -16.435 -4.908 -3.732 1.00 98.25 388 CYS A CA 1
ATOM 2992 C C . CYS A 1 388 ? -15.376 -5.786 -4.431 1.00 98.25 388 CYS A C 1
ATOM 2994 O O . CYS A 1 388 ? -15.696 -6.831 -4.993 1.00 98.25 388 CYS A O 1
ATOM 2996 N N . CYS A 1 389 ? -14.102 -5.379 -4.415 1.00 98.38 389 CYS A N 1
ATOM 2997 C CA . CYS A 1 389 ? -13.037 -6.031 -5.182 1.00 98.38 389 CYS A CA 1
ATOM 2998 C C . CYS A 1 389 ? -12.312 -7.169 -4.443 1.00 98.38 389 CYS A C 1
ATOM 3000 O O . CYS A 1 389 ? -11.444 -7.812 -5.040 1.00 98.38 389 CYS A O 1
ATOM 3002 N N . ILE A 1 390 ? -12.652 -7.432 -3.175 1.00 98.38 390 ILE A N 1
ATOM 3003 C CA . ILE A 1 390 ? -12.007 -8.458 -2.334 1.00 98.38 390 ILE A CA 1
ATOM 3004 C C . ILE A 1 390 ? -11.993 -9.824 -3.019 1.00 98.38 390 ILE A C 1
ATOM 3006 O O . ILE A 1 390 ? -10.939 -10.444 -3.137 1.00 98.38 390 ILE A O 1
ATOM 3010 N N . GLU A 1 391 ? -13.144 -10.281 -3.512 1.00 98.38 391 GLU A N 1
ATOM 3011 C CA . GLU A 1 391 ? -13.263 -11.591 -4.156 1.00 98.38 391 GLU A CA 1
ATOM 3012 C C . GLU A 1 391 ? -12.337 -11.716 -5.370 1.00 98.38 391 GLU A C 1
ATOM 3014 O O . GLU A 1 391 ? -11.643 -12.717 -5.535 1.00 98.38 391 GLU A O 1
ATOM 3019 N N . THR A 1 392 ? -12.273 -10.672 -6.201 1.00 98.12 392 THR A N 1
ATOM 3020 C CA . THR A 1 392 ? -11.409 -10.669 -7.389 1.00 98.12 392 THR A CA 1
ATOM 3021 C C . THR A 1 392 ? -9.932 -10.711 -7.001 1.00 98.12 392 THR A C 1
ATOM 3023 O O . THR A 1 392 ? -9.151 -11.413 -7.644 1.00 98.12 392 THR A O 1
ATOM 3026 N N . ALA A 1 393 ? -9.544 -10.004 -5.936 1.00 97.12 393 ALA A N 1
ATOM 3027 C CA . ALA A 1 393 ? -8.174 -10.012 -5.435 1.00 97.12 393 ALA A CA 1
ATOM 3028 C C . ALA A 1 393 ? -7.781 -11.393 -4.885 1.00 97.12 393 ALA A C 1
ATOM 3030 O O . ALA A 1 393 ? -6.749 -11.940 -5.276 1.00 97.12 393 ALA A O 1
ATOM 3031 N N . LEU A 1 394 ? -8.637 -12.008 -4.062 1.00 98.06 394 LEU A N 1
ATOM 3032 C CA . LEU A 1 394 ? -8.418 -13.358 -3.532 1.00 98.06 394 LEU A CA 1
ATOM 3033 C C . LEU A 1 394 ? -8.375 -14.415 -4.645 1.00 98.06 394 LEU A C 1
ATOM 3035 O O . LEU A 1 394 ? -7.502 -15.283 -4.639 1.00 98.06 394 LEU A O 1
ATOM 3039 N N . ASN A 1 395 ? -9.258 -14.316 -5.642 1.00 96.88 395 ASN A N 1
ATOM 3040 C CA . ASN A 1 395 ? -9.257 -15.219 -6.793 1.00 96.88 395 ASN A CA 1
ATOM 3041 C C . ASN A 1 395 ? -7.982 -15.083 -7.628 1.00 96.88 395 ASN A C 1
ATOM 3043 O O . ASN A 1 395 ? -7.397 -16.100 -7.994 1.00 96.88 395 ASN A O 1
ATOM 3047 N N . PHE A 1 396 ? -7.509 -13.859 -7.882 1.00 92.56 396 PHE A N 1
ATOM 3048 C CA . PHE A 1 396 ? -6.234 -13.642 -8.567 1.00 92.56 396 PHE A CA 1
ATOM 3049 C C . PHE A 1 396 ? -5.076 -14.291 -7.801 1.00 92.56 396 PHE A C 1
ATOM 3051 O O . PHE A 1 396 ? -4.304 -15.048 -8.382 1.00 92.56 396 PHE A O 1
ATOM 3058 N N . ARG A 1 397 ? -4.990 -14.066 -6.487 1.00 93.81 397 ARG A N 1
ATOM 3059 C CA . ARG A 1 397 ? -3.944 -14.661 -5.643 1.00 93.81 397 ARG A CA 1
ATOM 3060 C C . ARG A 1 397 ? -3.985 -16.187 -5.663 1.00 93.81 397 ARG A C 1
ATOM 3062 O O . ARG A 1 397 ? -2.955 -16.834 -5.827 1.00 93.81 397 ARG A O 1
ATOM 3069 N N . LYS A 1 398 ? -5.181 -16.770 -5.557 1.00 94.56 398 LYS A N 1
ATOM 3070 C CA . LYS A 1 398 ? -5.379 -18.223 -5.586 1.00 94.56 398 LYS A CA 1
ATOM 3071 C C . LYS A 1 398 ? -5.028 -18.837 -6.941 1.00 94.56 398 LYS A C 1
ATOM 3073 O O . LYS A 1 398 ? -4.364 -19.865 -6.983 1.00 94.56 398 LYS A O 1
ATOM 3078 N N . GLN A 1 399 ? -5.497 -18.238 -8.033 1.00 90.69 399 GLN A N 1
ATOM 3079 C CA . GLN A 1 399 ? -5.439 -18.844 -9.365 1.00 90.69 399 GLN A CA 1
ATOM 3080 C C . GLN A 1 399 ? -4.178 -18.453 -10.140 1.00 90.69 399 GLN A C 1
ATOM 3082 O O . GLN A 1 399 ? -3.542 -19.316 -10.732 1.00 90.69 399 GLN A O 1
ATOM 3087 N N . ALA A 1 400 ? -3.812 -17.169 -10.139 1.00 80.94 400 ALA A N 1
ATOM 3088 C CA . ALA A 1 400 ? -2.686 -16.654 -10.916 1.00 80.94 400 ALA A CA 1
ATOM 3089 C C . ALA A 1 400 ? -1.359 -16.713 -10.149 1.00 80.94 400 ALA A C 1
ATOM 3091 O O . ALA A 1 400 ? -0.320 -16.931 -10.762 1.00 80.94 400 ALA A O 1
ATOM 3092 N N . CYS A 1 401 ? -1.380 -16.548 -8.821 1.00 83.06 401 CYS A N 1
ATOM 3093 C CA . CYS A 1 401 ? -0.164 -16.590 -7.999 1.00 83.06 401 CYS A CA 1
ATOM 3094 C C . CYS A 1 401 ? 0.075 -17.946 -7.307 1.00 83.06 401 CYS A C 1
ATOM 3096 O O . CYS A 1 401 ? 1.027 -18.074 -6.544 1.00 83.06 401 CYS A O 1
ATOM 3098 N N . GLY A 1 402 ? -0.783 -18.949 -7.534 1.00 86.44 402 GLY A N 1
ATOM 3099 C CA . GLY A 1 402 ? -0.638 -20.288 -6.946 1.00 86.44 402 GLY A CA 1
ATOM 3100 C C . GLY A 1 402 ? -1.085 -20.413 -5.483 1.00 86.44 402 GLY A C 1
ATOM 3101 O O . GLY A 1 402 ? -0.861 -21.451 -4.864 1.00 86.44 402 GLY A O 1
ATOM 3102 N N . GLY A 1 403 ? -1.739 -19.387 -4.930 1.00 92.88 403 GLY A N 1
ATOM 3103 C CA . GLY A 1 403 ? -2.234 -19.379 -3.556 1.00 92.88 403 GLY A CA 1
ATOM 3104 C C . GLY A 1 403 ? -1.240 -18.847 -2.526 1.00 92.88 403 GLY A C 1
ATOM 3105 O O . GLY A 1 403 ? -0.092 -18.522 -2.812 1.00 92.88 403 GLY A O 1
ATOM 3106 N N . GLU A 1 404 ? -1.723 -18.728 -1.293 1.00 92.12 404 GLU A N 1
ATOM 3107 C CA . GLU A 1 404 ? -1.049 -17.978 -0.231 1.00 92.12 404 GLU A CA 1
ATOM 3108 C C . GLU A 1 404 ? 0.312 -18.551 0.179 1.00 92.12 404 GLU A C 1
ATOM 3110 O O . GLU A 1 404 ? 1.230 -17.787 0.472 1.00 92.12 404 GLU A O 1
ATOM 3115 N N . ASP A 1 405 ? 0.462 -19.878 0.186 1.00 91.06 405 ASP A N 1
ATOM 3116 C CA . ASP A 1 405 ? 1.742 -20.520 0.500 1.00 91.06 405 ASP A CA 1
ATOM 3117 C C . ASP A 1 405 ? 2.789 -20.230 -0.575 1.00 91.06 405 ASP A C 1
ATOM 3119 O O . ASP A 1 405 ? 3.898 -19.822 -0.243 1.00 91.06 405 ASP A O 1
ATOM 3123 N N . ALA A 1 406 ? 2.423 -20.343 -1.856 1.00 91.88 406 ALA A N 1
ATOM 3124 C CA . ALA A 1 406 ? 3.323 -20.042 -2.967 1.00 91.88 406 ALA A CA 1
ATOM 3125 C C . ALA A 1 406 ? 3.775 -18.573 -2.948 1.00 91.88 406 ALA A C 1
ATOM 3127 O O . ALA A 1 406 ? 4.970 -18.297 -3.056 1.00 91.88 406 ALA A O 1
ATOM 3128 N N . ILE A 1 407 ? 2.836 -17.643 -2.730 1.00 83.25 407 ILE A N 1
ATOM 3129 C CA . ILE A 1 407 ? 3.124 -16.207 -2.595 1.00 83.25 407 ILE A CA 1
ATOM 3130 C C . ILE A 1 407 ? 4.118 -15.961 -1.458 1.00 83.25 407 ILE A C 1
ATOM 3132 O O . ILE A 1 407 ? 5.127 -15.286 -1.657 1.00 83.25 407 ILE A O 1
ATOM 3136 N N . ARG A 1 408 ? 3.853 -16.509 -0.265 1.00 82.44 408 ARG A N 1
ATOM 3137 C CA . ARG A 1 408 ? 4.728 -16.323 0.899 1.00 82.44 408 ARG A CA 1
ATOM 3138 C C . ARG A 1 408 ? 6.106 -16.918 0.669 1.00 82.44 408 ARG A C 1
ATOM 3140 O O . ARG A 1 408 ? 7.092 -16.232 0.902 1.00 82.44 408 ARG A O 1
ATOM 3147 N N . THR A 1 409 ? 6.184 -18.159 0.193 1.00 84.69 409 THR A N 1
ATOM 3148 C CA . THR A 1 409 ? 7.462 -18.819 -0.085 1.00 84.69 409 THR A CA 1
ATOM 3149 C C . THR A 1 409 ? 8.289 -18.012 -1.079 1.00 84.69 409 THR A C 1
ATOM 3151 O O . THR A 1 409 ? 9.465 -17.770 -0.817 1.00 84.69 409 THR A O 1
ATOM 3154 N N . TYR A 1 410 ? 7.679 -17.541 -2.170 1.00 81.19 410 TYR A N 1
ATOM 3155 C CA . TYR A 1 410 ? 8.360 -16.700 -3.150 1.00 81.19 410 TYR A CA 1
ATOM 3156 C C . TYR A 1 410 ? 8.883 -15.405 -2.519 1.00 81.19 410 TYR A C 1
ATOM 3158 O O . TYR A 1 410 ? 10.085 -15.151 -2.549 1.00 81.19 410 TYR A O 1
ATOM 3166 N N . CYS A 1 411 ? 8.006 -14.622 -1.883 1.00 76.56 411 CYS A N 1
ATOM 3167 C CA . CYS A 1 411 ? 8.380 -13.336 -1.298 1.00 76.56 411 CYS A CA 1
ATOM 3168 C C . CYS A 1 411 ? 9.422 -13.484 -0.178 1.00 76.56 411 CYS A C 1
ATOM 3170 O O . CYS A 1 411 ? 10.352 -12.693 -0.111 1.00 76.56 411 CYS A O 1
ATOM 3172 N N . THR A 1 412 ? 9.314 -14.488 0.696 1.00 75.94 412 THR A N 1
ATOM 3173 C CA . THR A 1 412 ? 10.297 -14.708 1.769 1.00 75.94 412 THR A CA 1
ATOM 3174 C C . THR A 1 412 ? 11.657 -15.124 1.216 1.00 75.94 412 THR A C 1
ATOM 3176 O O . THR A 1 412 ? 12.679 -14.631 1.691 1.00 75.94 412 THR A O 1
ATOM 3179 N N . ASN A 1 413 ? 11.691 -16.004 0.213 1.00 78.44 413 ASN A N 1
ATOM 3180 C CA . ASN A 1 413 ? 12.948 -16.409 -0.414 1.00 78.44 413 ASN A CA 1
ATOM 3181 C C . ASN A 1 413 ? 13.601 -15.232 -1.142 1.00 78.44 413 ASN A C 1
ATOM 3183 O O . ASN A 1 413 ? 14.791 -14.992 -0.957 1.00 78.44 413 ASN A O 1
ATOM 3187 N N . LEU A 1 414 ? 12.813 -14.463 -1.896 1.00 75.06 414 LEU A N 1
ATOM 3188 C CA . LEU A 1 414 ? 13.307 -13.280 -2.588 1.00 75.06 414 LEU A CA 1
ATOM 3189 C C . LEU A 1 414 ? 13.782 -12.204 -1.607 1.00 75.06 414 LEU A C 1
ATOM 3191 O O . LEU A 1 414 ? 14.803 -11.587 -1.858 1.00 75.06 414 LEU A O 1
ATOM 3195 N N . ALA A 1 415 ? 13.111 -12.008 -0.467 1.00 71.38 415 ALA A N 1
ATOM 3196 C CA . ALA A 1 415 ? 13.544 -11.040 0.544 1.00 71.38 415 ALA A CA 1
ATOM 3197 C C . ALA A 1 415 ? 14.938 -11.377 1.092 1.00 71.38 415 ALA A C 1
ATOM 3199 O O . ALA A 1 415 ? 15.775 -10.488 1.222 1.00 71.38 415 ALA A O 1
ATOM 3200 N N . ARG A 1 416 ? 15.191 -12.663 1.375 1.00 76.25 416 ARG A N 1
ATOM 3201 C CA . ARG A 1 416 ? 16.495 -13.154 1.850 1.00 76.25 416 ARG A CA 1
ATOM 3202 C C . ARG A 1 416 ? 17.582 -12.999 0.795 1.00 76.25 416 ARG A C 1
ATOM 3204 O O . ARG A 1 416 ? 18.693 -12.586 1.112 1.00 76.25 416 ARG A O 1
ATOM 3211 N N . GLU A 1 417 ? 17.267 -13.322 -0.456 1.00 78.31 417 GLU A N 1
ATOM 3212 C CA . GLU A 1 417 ? 18.242 -13.176 -1.536 1.00 78.31 417 GLU A CA 1
ATOM 3213 C C . GLU A 1 417 ? 18.530 -11.704 -1.832 1.00 78.31 417 GLU A C 1
ATOM 3215 O O . GLU A 1 417 ? 19.685 -11.307 -1.960 1.00 78.31 417 GLU A O 1
ATOM 3220 N N . ALA A 1 418 ? 17.496 -10.868 -1.841 1.00 72.94 418 ALA A N 1
ATOM 3221 C CA . ALA A 1 418 ? 17.638 -9.435 -2.002 1.00 72.94 418 ALA A CA 1
ATOM 3222 C C . ALA A 1 418 ? 18.501 -8.828 -0.894 1.00 72.94 418 ALA A C 1
ATOM 3224 O O . ALA A 1 418 ? 19.385 -8.031 -1.186 1.00 72.94 418 ALA A O 1
ATOM 3225 N N . GLU A 1 419 ? 18.315 -9.237 0.363 1.00 76.75 419 GLU A N 1
ATOM 3226 C CA . GLU A 1 419 ? 19.192 -8.830 1.463 1.00 76.75 419 GLU A CA 1
ATOM 3227 C C . GLU A 1 419 ? 20.654 -9.220 1.200 1.00 76.75 419 GLU A C 1
ATOM 3229 O O . GLU A 1 419 ? 21.535 -8.364 1.290 1.00 76.75 419 GLU A O 1
ATOM 3234 N N . ARG A 1 420 ? 20.920 -10.469 0.788 1.00 79.31 420 ARG A N 1
ATOM 3235 C CA . ARG A 1 420 ? 22.268 -10.917 0.391 1.00 79.31 420 ARG A CA 1
ATOM 3236 C C . ARG A 1 420 ? 22.868 -10.040 -0.707 1.00 79.31 420 ARG A C 1
ATOM 3238 O O . ARG A 1 420 ? 24.029 -9.641 -0.600 1.00 79.31 420 ARG A O 1
ATOM 3245 N N . ILE A 1 421 ? 22.094 -9.743 -1.750 1.00 77.88 421 ILE A N 1
ATOM 3246 C CA . ILE A 1 421 ? 22.509 -8.906 -2.883 1.00 77.88 421 ILE A CA 1
ATOM 3247 C C . ILE A 1 421 ? 22.849 -7.493 -2.402 1.00 77.88 421 ILE A C 1
ATOM 3249 O O . ILE A 1 421 ? 23.917 -6.976 -2.739 1.00 77.88 421 ILE A O 1
ATOM 3253 N N . MET A 1 422 ? 21.969 -6.893 -1.596 1.00 76.00 422 MET A N 1
ATOM 3254 C CA . MET A 1 422 ? 22.127 -5.556 -1.023 1.00 76.00 422 MET A CA 1
ATOM 3255 C C . MET A 1 422 ? 23.402 -5.459 -0.181 1.00 76.00 422 MET A C 1
ATOM 3257 O O . MET A 1 422 ? 24.237 -4.586 -0.422 1.00 76.00 422 MET A O 1
ATOM 3261 N N . VAL A 1 423 ? 23.583 -6.395 0.753 1.00 77.62 423 VAL A N 1
ATOM 3262 C CA . VAL A 1 423 ? 24.755 -6.497 1.633 1.00 77.62 423 VAL A CA 1
ATOM 3263 C C . VAL A 1 423 ? 26.044 -6.628 0.826 1.00 77.62 423 VAL A C 1
ATOM 3265 O O . VAL A 1 423 ? 26.995 -5.878 1.051 1.00 77.62 423 VAL A O 1
ATOM 3268 N N . ALA A 1 424 ? 26.069 -7.527 -0.160 1.00 79.00 424 ALA A N 1
ATOM 3269 C CA . ALA A 1 424 ? 27.248 -7.760 -0.985 1.00 79.00 424 ALA A CA 1
ATOM 3270 C C . ALA A 1 424 ? 27.619 -6.543 -1.853 1.00 79.00 424 ALA A C 1
ATOM 3272 O O . ALA A 1 424 ? 28.797 -6.209 -1.974 1.00 79.00 424 ALA A O 1
ATOM 3273 N N . HIS A 1 425 ? 26.634 -5.863 -2.449 1.00 74.94 425 HIS A N 1
ATOM 3274 C CA . HIS A 1 425 ? 26.881 -4.712 -3.325 1.00 74.94 425 HIS A CA 1
ATOM 3275 C C . HIS A 1 425 ? 27.356 -3.477 -2.561 1.00 74.94 425 HIS A C 1
ATOM 3277 O O . HIS A 1 425 ? 28.262 -2.773 -3.031 1.00 74.94 425 HIS A O 1
ATOM 3283 N N . LEU A 1 426 ? 26.735 -3.215 -1.409 1.00 76.88 426 LEU A N 1
ATOM 3284 C CA . LEU A 1 426 ? 27.037 -2.062 -0.565 1.00 76.88 426 LEU A CA 1
ATOM 3285 C C . LEU A 1 426 ? 28.269 -2.293 0.318 1.00 76.88 426 LEU A C 1
ATOM 3287 O O . LEU A 1 426 ? 28.888 -1.321 0.743 1.00 76.88 426 LEU A O 1
ATOM 3291 N N . GLY A 1 427 ? 28.648 -3.552 0.564 1.00 75.12 427 GLY A N 1
ATOM 3292 C CA . GLY A 1 427 ? 29.700 -3.899 1.520 1.00 75.12 427 GLY A CA 1
ATOM 3293 C C . GLY A 1 427 ? 29.295 -3.577 2.961 1.00 75.12 427 GLY A C 1
ATOM 3294 O O . GLY A 1 427 ? 30.131 -3.128 3.740 1.00 75.12 427 GLY A O 1
ATOM 3295 N N . THR A 1 428 ? 28.007 -3.733 3.281 1.00 76.25 428 THR A N 1
ATOM 3296 C CA . THR A 1 428 ? 27.401 -3.377 4.576 1.00 76.25 428 THR A CA 1
ATOM 3297 C C . THR A 1 428 ? 26.931 -4.623 5.329 1.00 76.25 428 THR A C 1
ATOM 3299 O O . THR A 1 428 ? 27.329 -5.735 5.004 1.00 76.25 428 THR A O 1
ATOM 3302 N N . GLU A 1 429 ? 26.084 -4.447 6.339 1.00 64.88 429 GLU A N 1
ATOM 3303 C CA . GLU A 1 429 ? 25.443 -5.522 7.097 1.00 64.88 429 GLU A CA 1
ATOM 3304 C C . GLU A 1 429 ? 23.938 -5.598 6.804 1.00 64.88 429 GLU A C 1
ATOM 3306 O O . GLU A 1 429 ? 23.319 -4.618 6.373 1.00 64.88 429 GLU A O 1
ATOM 3311 N N . ALA A 1 430 ? 23.365 -6.785 7.009 1.00 58.12 430 ALA A N 1
ATOM 3312 C CA . ALA A 1 430 ? 21.923 -6.958 7.135 1.00 58.12 430 ALA A CA 1
ATOM 3313 C C . ALA A 1 430 ? 21.458 -6.369 8.475 1.00 58.12 430 ALA A C 1
ATOM 3315 O O . ALA A 1 430 ? 22.270 -6.095 9.358 1.00 58.12 430 ALA A O 1
ATOM 3316 N N . PHE A 1 431 ? 20.150 -6.188 8.656 1.00 59.94 431 PHE A N 1
ATOM 3317 C CA . PHE A 1 431 ? 19.602 -5.752 9.942 1.00 59.94 431 PHE A CA 1
ATOM 3318 C C . PHE A 1 431 ? 19.620 -6.922 10.957 1.00 59.94 431 PHE A C 1
ATOM 3320 O O . PHE A 1 431 ? 18.572 -7.407 11.363 1.00 59.94 431 PHE A O 1
ATOM 3327 N N . GLU A 1 432 ? 20.808 -7.386 11.363 1.00 51.19 432 GLU A N 1
ATOM 3328 C CA . GLU A 1 432 ? 21.046 -8.358 12.448 1.00 51.19 432 GLU A CA 1
ATOM 3329 C C . GLU A 1 432 ? 22.219 -7.868 13.341 1.00 51.19 432 GLU A C 1
ATOM 3331 O O . GLU A 1 432 ? 23.211 -7.351 12.840 1.00 51.19 432 GLU A O 1
ATOM 3336 N N . ILE A 1 433 ? 22.093 -7.956 14.678 1.00 43.38 433 ILE A N 1
ATOM 3337 C CA . ILE A 1 433 ? 23.044 -7.424 15.700 1.00 43.38 433 ILE A CA 1
ATOM 3338 C C . ILE A 1 433 ? 24.315 -8.301 15.718 1.00 43.38 433 ILE A C 1
ATOM 3340 O O . ILE A 1 433 ? 24.144 -9.513 15.867 1.00 43.38 433 ILE A O 1
ATOM 3344 N N . PRO A 1 434 ? 25.564 -7.775 15.624 1.00 37.19 434 PRO A N 1
ATOM 3345 C CA . PRO A 1 434 ? 26.274 -7.158 16.762 1.00 37.19 434 PRO A CA 1
ATOM 3346 C C . PRO A 1 434 ? 27.098 -5.872 16.496 1.00 37.19 434 PRO A C 1
ATOM 3348 O O . PRO A 1 434 ? 27.277 -5.388 15.390 1.00 37.19 434 PRO A O 1
ATOM 3351 N N . GLU A 1 435 ? 27.581 -5.312 17.609 1.00 32.31 435 GLU A N 1
ATOM 3352 C CA . GLU A 1 435 ? 27.772 -3.898 17.973 1.00 32.31 435 GLU A CA 1
ATOM 3353 C C . GLU A 1 435 ? 29.087 -3.225 17.508 1.00 32.31 435 GLU A C 1
ATOM 3355 O O . GLU A 1 435 ? 29.400 -2.112 17.926 1.00 32.31 435 GLU A O 1
ATOM 3360 N N . GLU A 1 436 ? 29.877 -3.865 16.646 1.00 28.92 436 GLU A N 1
ATOM 3361 C CA . GLU A 1 436 ? 31.332 -3.612 16.613 1.00 28.92 436 GLU A CA 1
ATOM 3362 C C . GLU A 1 436 ? 31.838 -2.814 15.396 1.00 28.92 436 GLU A C 1
ATOM 3364 O O . GLU A 1 436 ? 33.028 -2.510 15.317 1.00 28.92 436 GLU A O 1
ATOM 3369 N N . GLN A 1 437 ? 30.975 -2.458 14.433 1.00 34.53 437 GLN A N 1
ATOM 3370 C CA . GLN A 1 437 ? 31.425 -1.959 13.116 1.00 34.53 437 GLN A CA 1
ATOM 3371 C C . GLN A 1 437 ? 30.675 -0.734 12.569 1.00 34.53 437 GLN A C 1
ATOM 3373 O O . GLN A 1 437 ? 30.528 -0.564 11.361 1.00 34.53 437 GLN A O 1
ATOM 3378 N N . ARG A 1 438 ? 30.237 0.188 13.431 1.00 32.28 438 ARG A N 1
ATOM 3379 C CA . ARG A 1 438 ? 29.591 1.426 12.961 1.00 32.28 438 ARG A CA 1
ATOM 3380 C C . ARG A 1 438 ? 30.598 2.542 12.703 1.00 32.28 438 ARG A C 1
ATOM 3382 O O . ARG A 1 438 ? 31.209 3.052 13.638 1.00 32.28 438 ARG A O 1
ATOM 3389 N N . VAL A 1 439 ? 30.672 3.018 11.460 1.00 23.20 439 VAL A N 1
ATOM 3390 C CA . VAL A 1 439 ? 31.171 4.364 11.139 1.00 23.20 439 VAL A CA 1
ATOM 3391 C C . VAL A 1 439 ? 30.322 4.940 10.011 1.00 23.20 439 VAL A C 1
ATOM 3393 O O . VAL A 1 439 ? 30.269 4.342 8.950 1.00 23.20 439 VAL A O 1
ATOM 3396 N N . PHE A 1 440 ? 29.651 6.070 10.250 1.00 30.28 440 PHE A N 1
ATOM 3397 C CA . PHE A 1 440 ? 29.614 7.268 9.393 1.00 30.28 440 PHE A CA 1
ATOM 3398 C C . PHE A 1 440 ? 28.675 8.297 10.033 1.00 30.28 440 PHE A C 1
ATOM 3400 O O . PHE A 1 440 ? 27.486 8.061 10.206 1.00 30.28 440 PHE A O 1
ATOM 3407 N N . PHE A 1 441 ? 29.219 9.460 10.383 1.00 28.53 441 PHE A N 1
ATOM 3408 C CA . PHE A 1 441 ? 28.440 10.600 10.852 1.00 28.53 441 PHE A CA 1
ATOM 3409 C C . PHE A 1 441 ? 28.058 11.471 9.658 1.00 28.53 441 PHE A C 1
ATOM 3411 O O . PHE A 1 441 ? 28.932 11.897 8.903 1.00 28.53 441 PHE A O 1
ATOM 3418 N N . ALA A 1 442 ? 26.777 11.809 9.529 1.00 35.25 442 ALA A N 1
ATOM 3419 C CA . ALA A 1 442 ? 26.369 12.986 8.776 1.00 35.25 442 ALA A CA 1
ATOM 3420 C C . ALA A 1 442 ? 25.560 13.902 9.698 1.00 35.25 442 ALA A C 1
ATOM 3422 O O . ALA A 1 442 ? 24.549 13.501 10.266 1.00 35.25 442 ALA A O 1
ATOM 3423 N N . HIS A 1 443 ? 26.000 15.151 9.829 1.00 44.00 443 HIS A N 1
ATOM 3424 C CA . HIS A 1 443 ? 25.322 16.177 10.625 1.00 44.00 443 HIS A CA 1
ATOM 3425 C C . HIS A 1 443 ? 24.034 16.712 9.954 1.00 44.00 443 HIS A C 1
ATOM 3427 O O . HIS A 1 443 ? 23.352 17.554 10.526 1.00 44.00 443 HIS A O 1
ATOM 3433 N N . GLU A 1 444 ? 23.680 16.220 8.758 1.00 58.41 444 GLU A N 1
ATOM 3434 C CA . GLU A 1 444 ? 22.624 16.765 7.886 1.00 58.41 444 GLU A CA 1
ATOM 3435 C C . GLU A 1 444 ? 21.613 15.684 7.448 1.00 58.41 444 GLU A C 1
ATOM 3437 O O . GLU A 1 444 ? 21.238 15.593 6.278 1.00 58.41 444 GLU A O 1
ATOM 3442 N N . VAL A 1 445 ? 21.171 14.841 8.391 1.00 74.31 445 VAL A N 1
ATOM 3443 C CA . VAL A 1 445 ? 20.301 13.681 8.112 1.00 74.31 445 VAL A CA 1
ATOM 3444 C C . VAL A 1 445 ? 19.047 14.029 7.292 1.00 74.31 445 VAL A C 1
ATOM 3446 O O . VAL A 1 445 ? 18.794 13.332 6.305 1.00 74.31 445 VAL A O 1
ATOM 3449 N N . PRO A 1 446 ? 18.273 15.089 7.614 1.00 80.00 446 PRO A N 1
ATOM 3450 C CA . PRO A 1 446 ? 17.077 15.428 6.842 1.00 80.00 446 PRO A CA 1
ATOM 3451 C C . PRO A 1 446 ? 17.392 15.826 5.397 1.00 80.00 446 PRO A C 1
ATOM 3453 O O . PRO A 1 446 ? 16.739 15.334 4.483 1.00 80.00 446 PRO A O 1
ATOM 3456 N N . ALA A 1 447 ? 18.428 16.645 5.183 1.00 82.69 447 ALA A N 1
ATOM 3457 C CA . ALA A 1 447 ? 18.802 17.129 3.853 1.00 82.69 447 ALA A CA 1
ATOM 3458 C C . ALA A 1 447 ? 19.301 15.991 2.953 1.00 82.69 447 ALA A C 1
ATOM 3460 O O . ALA A 1 447 ? 18.898 15.891 1.796 1.00 82.69 447 ALA A O 1
ATOM 3461 N N . VAL A 1 448 ? 20.126 15.091 3.497 1.00 83.81 448 VAL A N 1
ATOM 3462 C CA . VAL A 1 448 ? 20.583 13.895 2.775 1.00 83.81 448 VAL A CA 1
ATOM 3463 C C . VAL A 1 448 ? 19.406 12.974 2.457 1.00 83.81 448 VAL A C 1
ATOM 3465 O O . VAL A 1 448 ? 19.285 12.510 1.328 1.00 83.81 448 VAL A O 1
ATOM 3468 N N . THR A 1 449 ? 18.510 12.732 3.420 1.00 84.44 449 THR A N 1
ATOM 3469 C CA . THR A 1 449 ? 17.351 11.844 3.224 1.00 84.44 449 THR A CA 1
ATOM 3470 C C . THR A 1 449 ? 16.388 12.403 2.179 1.00 84.44 449 THR A C 1
ATOM 3472 O O . THR A 1 449 ? 15.936 11.663 1.308 1.00 84.44 449 THR A O 1
ATOM 3475 N N . GLU A 1 450 ? 16.086 13.704 2.226 1.00 86.75 450 GLU A N 1
ATOM 3476 C CA . GLU A 1 450 ? 15.256 14.361 1.215 1.00 86.75 450 GLU A CA 1
ATOM 3477 C C . GLU A 1 450 ? 15.910 14.286 -0.165 1.00 86.75 450 GLU A C 1
ATOM 3479 O O . GLU A 1 450 ? 15.249 13.914 -1.135 1.00 86.75 450 GLU A O 1
ATOM 3484 N N . TRP A 1 451 ? 17.209 14.579 -0.251 1.00 90.31 451 TRP A N 1
ATOM 3485 C CA . TRP A 1 451 ? 17.941 14.513 -1.507 1.00 90.31 451 TRP A CA 1
ATOM 3486 C C . TRP A 1 451 ? 17.941 13.098 -2.091 1.00 90.31 451 TRP A C 1
ATOM 3488 O O . TRP A 1 451 ? 17.607 12.931 -3.262 1.00 90.31 451 TRP A O 1
ATOM 3498 N N . ILE A 1 452 ? 18.224 12.068 -1.284 1.00 86.56 452 ILE A N 1
ATOM 3499 C CA . ILE A 1 452 ? 18.158 10.670 -1.727 1.00 86.56 452 ILE A CA 1
ATOM 3500 C C . ILE A 1 452 ? 16.735 10.318 -2.184 1.00 86.56 452 ILE A C 1
ATOM 3502 O O . ILE A 1 452 ? 16.572 9.753 -3.262 1.00 86.56 452 ILE A O 1
ATOM 3506 N N . ASN A 1 453 ? 15.700 10.687 -1.422 1.00 83.38 453 ASN A N 1
ATOM 3507 C CA . ASN A 1 453 ? 14.305 10.430 -1.795 1.00 83.38 453 ASN A CA 1
ATOM 3508 C C . ASN A 1 453 ? 13.937 11.086 -3.130 1.00 83.38 453 ASN A C 1
ATOM 3510 O O . ASN A 1 453 ? 13.284 10.456 -3.964 1.00 83.38 453 ASN A O 1
ATOM 3514 N N . ARG A 1 454 ? 14.383 12.327 -3.359 1.00 82.31 454 ARG A N 1
ATOM 3515 C CA . ARG A 1 454 ? 14.227 12.994 -4.655 1.00 82.31 454 ARG A CA 1
ATOM 3516 C C . ARG A 1 454 ? 14.979 12.252 -5.736 1.00 82.31 454 ARG A C 1
ATOM 3518 O O . ARG A 1 454 ? 14.385 11.974 -6.760 1.00 82.31 454 ARG A O 1
ATOM 3525 N N . GLN A 1 455 ? 16.233 11.864 -5.523 1.00 85.50 455 GLN A N 1
ATOM 3526 C CA . GLN A 1 455 ? 16.978 11.119 -6.535 1.00 85.50 455 GLN A CA 1
ATOM 3527 C C . GLN A 1 455 ? 16.334 9.768 -6.860 1.00 85.50 455 GLN A C 1
ATOM 3529 O O . GLN A 1 455 ? 16.243 9.420 -8.036 1.00 85.50 455 GLN A O 1
ATOM 3534 N N . PHE A 1 456 ? 15.842 9.029 -5.863 1.00 77.31 456 PHE A N 1
ATOM 3535 C CA . PHE A 1 456 ? 15.093 7.796 -6.092 1.00 77.31 456 PHE A CA 1
ATOM 3536 C C . PHE A 1 456 ? 13.944 8.022 -7.073 1.00 77.31 456 PHE A C 1
ATOM 3538 O O . PHE A 1 456 ? 13.847 7.302 -8.064 1.00 77.31 456 PHE A O 1
ATOM 3545 N N . VAL A 1 457 ? 13.132 9.056 -6.844 1.00 68.94 457 VAL A N 1
ATOM 3546 C CA . VAL A 1 457 ? 11.947 9.337 -7.661 1.00 68.94 457 VAL A CA 1
ATOM 3547 C C . VAL A 1 457 ? 12.302 10.010 -8.987 1.00 68.94 457 VAL A C 1
ATOM 3549 O O . VAL A 1 457 ? 11.806 9.607 -10.028 1.00 68.94 457 VAL A O 1
ATOM 3552 N N . GLU A 1 458 ? 13.143 11.038 -8.967 1.00 73.56 458 GLU A N 1
ATOM 3553 C CA . GLU A 1 458 ? 13.433 11.920 -10.100 1.00 73.56 458 GLU A CA 1
ATOM 3554 C C . GLU A 1 458 ? 14.488 11.347 -11.044 1.00 73.56 458 GLU A C 1
ATOM 3556 O O . GLU A 1 458 ? 14.391 11.592 -12.241 1.00 73.56 458 GLU A O 1
ATOM 3561 N N . THR A 1 459 ? 15.465 10.589 -10.534 1.00 74.88 459 THR A N 1
ATOM 3562 C CA . THR A 1 459 ? 16.612 10.074 -11.306 1.00 74.88 459 THR A CA 1
ATOM 3563 C C . THR A 1 459 ? 16.520 8.573 -11.544 1.00 74.88 459 THR A C 1
ATOM 3565 O O . THR A 1 459 ? 16.811 8.124 -12.647 1.00 74.88 459 THR A O 1
ATOM 3568 N N . TYR A 1 460 ? 16.105 7.795 -10.543 1.00 69.00 460 TYR A N 1
ATOM 3569 C CA . TYR A 1 460 ? 16.116 6.328 -10.622 1.00 69.00 460 TYR A CA 1
ATOM 3570 C C . TYR A 1 460 ? 14.714 5.709 -10.764 1.00 69.00 460 TYR A C 1
ATOM 3572 O O . TYR A 1 460 ? 14.596 4.493 -10.868 1.00 69.00 460 TYR A O 1
ATOM 3580 N N . GLN A 1 461 ? 13.650 6.528 -10.800 1.00 57.28 461 GLN A N 1
ATOM 3581 C CA . GLN A 1 461 ? 12.243 6.117 -10.984 1.00 57.28 461 GLN A CA 1
ATOM 3582 C C . GLN A 1 461 ? 11.833 4.918 -10.112 1.00 57.28 461 GLN A C 1
ATOM 3584 O O . GLN A 1 461 ? 11.069 4.035 -10.512 1.00 57.28 461 GLN A O 1
ATOM 3589 N N . THR A 1 462 ? 12.365 4.905 -8.898 1.00 67.94 462 THR A N 1
ATOM 3590 C CA . THR A 1 462 ? 12.131 3.900 -7.872 1.00 67.94 462 THR A CA 1
ATOM 3591 C C . THR A 1 462 ? 11.847 4.610 -6.557 1.00 67.94 462 THR A C 1
ATOM 3593 O O . THR A 1 462 ? 11.887 5.836 -6.460 1.00 67.94 462 THR A O 1
ATOM 3596 N N . TYR A 1 463 ? 11.509 3.854 -5.526 1.00 68.81 463 TYR A N 1
ATOM 3597 C CA . TYR A 1 463 ? 11.432 4.403 -4.188 1.00 68.81 463 TYR A CA 1
ATOM 3598 C C . TYR A 1 463 ? 11.756 3.323 -3.179 1.00 68.81 463 TYR A C 1
ATOM 3600 O O . TYR A 1 463 ? 11.125 2.266 -3.158 1.00 68.81 463 TYR A O 1
ATOM 3608 N N . LEU A 1 464 ? 12.704 3.635 -2.307 1.00 70.25 464 LEU A N 1
ATOM 3609 C CA . LEU A 1 464 ? 13.031 2.812 -1.167 1.00 70.25 464 LEU A CA 1
ATOM 3610 C C . LEU A 1 464 ? 12.910 3.662 0.088 1.00 70.25 464 LEU A C 1
ATOM 3612 O O . LEU A 1 464 ? 13.465 4.756 0.171 1.00 70.25 464 LEU A O 1
ATOM 3616 N N . SER A 1 465 ? 12.167 3.160 1.069 1.00 68.25 465 SER A N 1
ATOM 3617 C CA . SER A 1 465 ? 12.028 3.868 2.335 1.00 68.25 465 SER A CA 1
ATOM 3618 C C . SER A 1 465 ? 13.345 3.779 3.095 1.00 68.25 465 SER A C 1
ATOM 3620 O O . SER A 1 465 ? 13.807 2.675 3.382 1.00 68.25 465 SER A O 1
ATOM 3622 N N . LEU A 1 466 ? 13.914 4.926 3.457 1.00 73.75 466 LEU A N 1
ATOM 3623 C CA . LEU A 1 466 ? 15.087 5.001 4.323 1.00 73.75 466 LEU A CA 1
ATOM 3624 C C . LEU A 1 466 ? 14.675 5.359 5.750 1.00 73.75 466 LEU A C 1
ATOM 3626 O O . LEU A 1 466 ? 13.887 6.280 5.963 1.00 73.75 466 LEU A O 1
ATOM 3630 N N . LEU A 1 467 ? 15.227 4.639 6.719 1.00 70.75 467 LEU A N 1
ATOM 3631 C CA . LEU A 1 467 ? 15.082 4.896 8.145 1.00 70.75 467 LEU A CA 1
ATOM 3632 C C . LEU A 1 467 ? 16.446 5.279 8.713 1.00 70.75 467 LEU A C 1
ATOM 3634 O O . LEU A 1 467 ? 17.383 4.494 8.625 1.00 70.75 467 LEU A O 1
ATOM 3638 N N . PHE A 1 468 ? 16.572 6.454 9.326 1.00 74.06 468 PHE A N 1
ATOM 3639 C CA . PHE A 1 468 ? 17.788 6.791 10.060 1.00 74.06 468 PHE A CA 1
ATOM 3640 C C . PHE A 1 468 ? 17.697 6.262 11.493 1.00 74.06 468 PHE A C 1
ATOM 3642 O O . PHE A 1 468 ? 16.826 6.682 12.252 1.00 74.06 468 PHE A O 1
ATOM 3649 N N . HIS A 1 469 ? 18.589 5.346 11.864 1.00 70.69 469 HIS A N 1
ATOM 3650 C CA . HIS A 1 469 ? 18.611 4.710 13.180 1.00 70.69 469 HIS A CA 1
ATOM 3651 C C . HIS A 1 469 ? 20.047 4.456 13.640 1.00 70.69 469 HIS A C 1
ATOM 3653 O O . HIS A 1 469 ? 20.871 3.956 12.875 1.00 70.69 469 HIS A O 1
ATOM 3659 N N . ARG A 1 470 ? 20.346 4.804 14.901 1.00 68.31 470 ARG A N 1
ATOM 3660 C CA . ARG A 1 470 ? 21.664 4.618 15.551 1.00 68.31 470 ARG A CA 1
ATOM 3661 C C . ARG A 1 470 ? 22.860 5.142 14.737 1.00 68.31 470 ARG A C 1
ATOM 3663 O O . ARG A 1 470 ? 23.931 4.543 14.727 1.00 68.31 470 ARG A O 1
ATOM 3670 N N . GLY A 1 471 ? 22.678 6.294 14.092 1.00 69.06 471 GLY A N 1
ATOM 3671 C CA . GLY A 1 471 ? 23.733 6.950 13.320 1.00 69.06 471 GLY A CA 1
ATOM 3672 C C . GLY A 1 471 ? 23.867 6.460 11.876 1.00 69.06 471 GLY A C 1
ATOM 3673 O O . GLY A 1 471 ? 24.785 6.897 11.194 1.00 69.06 471 GLY A O 1
ATOM 3674 N N . SER A 1 472 ? 22.974 5.592 11.393 1.00 71.75 472 SER A N 1
ATOM 3675 C CA . SER A 1 472 ? 23.054 5.014 10.045 1.00 71.75 472 SER A CA 1
ATOM 3676 C C . SER A 1 472 ? 21.702 5.033 9.331 1.00 71.75 472 SER A C 1
ATOM 3678 O O . SER A 1 472 ? 20.651 4.986 9.969 1.00 71.75 472 SER A O 1
ATOM 3680 N N . TRP A 1 473 ? 21.721 5.099 7.997 1.00 77.38 473 TRP A N 1
ATOM 3681 C CA . TRP A 1 473 ? 20.524 4.898 7.178 1.00 77.38 473 TRP A CA 1
ATOM 3682 C C . TRP A 1 473 ? 20.322 3.419 6.888 1.00 77.38 473 TRP A C 1
ATOM 3684 O O . TRP A 1 473 ? 21.214 2.749 6.379 1.00 77.38 473 TRP A O 1
ATOM 3694 N N . TRP A 1 474 ? 19.112 2.953 7.145 1.00 72.44 474 TRP A N 1
ATOM 3695 C CA . TRP A 1 474 ? 18.651 1.606 6.874 1.00 72.44 474 TRP A CA 1
ATOM 3696 C C . TRP A 1 474 ? 17.633 1.642 5.755 1.00 72.44 474 TRP A C 1
ATOM 3698 O O . TRP A 1 474 ? 16.664 2.404 5.795 1.00 72.44 474 TRP A O 1
ATOM 3708 N N . ALA A 1 475 ? 17.858 0.817 4.747 1.00 72.25 475 ALA A N 1
ATOM 3709 C CA . ALA A 1 475 ? 17.025 0.770 3.567 1.00 72.25 475 ALA A CA 1
ATOM 3710 C C . ALA A 1 475 ? 15.996 -0.353 3.703 1.00 72.25 475 ALA A C 1
ATOM 3712 O O . ALA A 1 475 ? 16.354 -1.518 3.852 1.00 72.25 475 ALA A O 1
ATOM 3713 N N . ARG A 1 476 ? 14.705 -0.016 3.654 1.00 69.44 476 ARG A N 1
ATOM 3714 C CA . ARG A 1 476 ? 13.629 -1.005 3.751 1.00 69.44 476 ARG A CA 1
ATOM 3715 C C . ARG A 1 476 ? 13.165 -1.423 2.365 1.00 69.44 476 ARG A C 1
ATOM 3717 O O . ARG A 1 476 ? 12.370 -0.717 1.739 1.00 69.44 476 ARG A O 1
ATOM 3724 N N . LEU A 1 477 ? 13.596 -2.606 1.942 1.00 66.31 477 LEU A N 1
ATOM 3725 C CA . LEU A 1 477 ? 13.104 -3.257 0.734 1.00 66.31 477 LEU A CA 1
ATOM 3726 C C . LEU A 1 477 ? 11.769 -3.960 0.982 1.00 66.31 477 LEU A C 1
ATOM 3728 O O . LEU A 1 477 ? 11.488 -4.467 2.065 1.00 66.31 477 LEU A O 1
ATOM 3732 N N . SER A 1 478 ? 10.905 -3.953 -0.026 1.00 66.44 478 SER A N 1
ATOM 3733 C CA . SER A 1 478 ? 9.636 -4.676 -0.015 1.00 66.44 478 SER A CA 1
ATOM 3734 C C . SER A 1 478 ? 9.538 -5.483 -1.296 1.00 66.44 478 SER A C 1
ATOM 3736 O O . SER A 1 478 ? 9.448 -4.909 -2.377 1.00 66.44 478 SER A O 1
ATOM 3738 N N . VAL A 1 479 ? 9.557 -6.804 -1.161 1.00 68.62 479 VAL A N 1
ATOM 3739 C CA . VAL A 1 479 ? 9.454 -7.737 -2.285 1.00 68.62 479 VAL A CA 1
ATOM 3740 C C . VAL A 1 479 ? 8.034 -8.283 -2.385 1.00 68.62 479 VAL A C 1
ATOM 3742 O O . VAL A 1 479 ? 7.368 -8.522 -1.376 1.00 68.62 479 VAL A O 1
ATOM 3745 N N . ALA A 1 480 ? 7.559 -8.455 -3.612 1.00 68.31 480 ALA A N 1
ATOM 3746 C CA . ALA A 1 480 ? 6.229 -8.960 -3.930 1.00 68.31 480 ALA A CA 1
ATOM 3747 C C . ALA A 1 480 ? 6.313 -9.868 -5.164 1.00 68.31 480 ALA A C 1
ATOM 3749 O O . ALA A 1 480 ? 7.339 -9.910 -5.826 1.00 68.31 480 ALA A O 1
ATOM 3750 N N . VAL A 1 481 ? 5.220 -10.545 -5.521 1.00 73.75 481 VAL A N 1
ATOM 3751 C CA . VAL A 1 481 ? 5.164 -11.513 -6.645 1.00 73.75 481 VAL A CA 1
ATOM 3752 C C . VAL A 1 481 ? 5.472 -10.943 -8.038 1.00 73.75 481 VAL A C 1
ATOM 3754 O O . VAL A 1 481 ? 5.480 -11.689 -9.009 1.00 73.75 481 VAL A O 1
ATOM 3757 N N . TYR A 1 482 ? 5.634 -9.627 -8.154 1.00 68.38 482 TYR A N 1
ATOM 3758 C CA . TYR A 1 482 ? 5.956 -8.911 -9.392 1.00 68.38 482 TYR A CA 1
ATOM 3759 C C . TYR A 1 482 ? 7.340 -8.245 -9.346 1.00 68.38 482 TYR A C 1
ATOM 3761 O O . TYR A 1 482 ? 7.638 -7.453 -10.231 1.00 68.38 482 TYR A O 1
ATOM 3769 N N . VAL A 1 483 ? 8.108 -8.494 -8.282 1.00 69.00 483 VAL A N 1
ATOM 3770 C CA . VAL A 1 483 ? 9.505 -8.081 -8.111 1.00 69.00 483 VAL A CA 1
ATOM 3771 C C . VAL A 1 483 ? 10.351 -9.333 -8.269 1.00 69.00 483 VAL A C 1
ATOM 3773 O O . VAL A 1 483 ? 9.964 -10.362 -7.718 1.00 69.00 483 VAL A O 1
ATOM 3776 N N . ASP A 1 484 ? 11.475 -9.251 -8.968 1.00 75.00 484 ASP A N 1
ATOM 3777 C CA . ASP A 1 484 ? 12.417 -10.357 -9.164 1.00 75.00 484 ASP A CA 1
ATOM 3778 C C . ASP A 1 484 ? 13.826 -10.034 -8.627 1.00 75.00 484 ASP A C 1
ATOM 3780 O O . ASP A 1 484 ? 14.022 -9.089 -7.855 1.00 75.00 484 ASP A O 1
ATOM 3784 N N . ILE A 1 485 ? 14.801 -10.896 -8.933 1.00 78.75 485 ILE A N 1
ATOM 3785 C CA . ILE A 1 485 ? 16.186 -10.741 -8.465 1.00 78.75 485 ILE A CA 1
ATOM 3786 C C . ILE A 1 485 ? 16.846 -9.550 -9.158 1.00 78.75 485 ILE A C 1
ATOM 3788 O O . ILE A 1 485 ? 17.594 -8.807 -8.523 1.00 78.75 485 ILE A O 1
ATOM 3792 N N . GLU A 1 486 ? 16.535 -9.335 -10.427 1.00 77.94 486 GLU A N 1
ATOM 3793 C CA . GLU A 1 486 ? 17.066 -8.280 -11.273 1.00 77.94 486 GLU A CA 1
ATOM 3794 C C . GLU A 1 486 ? 16.663 -6.898 -10.733 1.00 77.94 486 GLU A C 1
ATOM 3796 O O . GLU A 1 486 ? 17.508 -6.006 -10.603 1.00 77.94 486 GLU A O 1
ATOM 3801 N N . ASP A 1 487 ? 15.411 -6.741 -10.291 1.00 73.56 487 ASP A N 1
ATOM 3802 C CA . ASP A 1 487 ? 14.948 -5.556 -9.558 1.00 73.56 487 ASP A CA 1
ATOM 3803 C C . ASP A 1 487 ? 15.755 -5.317 -8.266 1.00 73.56 487 ASP A C 1
ATOM 3805 O O . ASP A 1 487 ? 16.080 -4.172 -7.917 1.00 73.56 487 ASP A O 1
ATOM 3809 N N . CYS A 1 488 ? 16.096 -6.392 -7.547 1.00 76.88 488 CYS A N 1
ATOM 3810 C CA . CYS A 1 488 ? 16.874 -6.326 -6.308 1.00 76.88 488 CYS A CA 1
ATOM 3811 C C . CYS A 1 488 ? 18.336 -5.928 -6.575 1.00 76.88 488 CYS A C 1
ATOM 3813 O O . CYS A 1 488 ? 18.903 -5.108 -5.850 1.00 76.88 488 CYS A O 1
ATOM 3815 N N . GLU A 1 489 ? 18.943 -6.443 -7.643 1.00 81.12 489 GLU A N 1
ATOM 3816 C CA . GLU A 1 489 ? 20.269 -6.015 -8.091 1.00 81.12 489 GLU A CA 1
ATOM 3817 C C . GLU A 1 489 ? 20.277 -4.559 -8.557 1.00 81.12 489 GLU A C 1
ATOM 3819 O O . GLU A 1 489 ? 21.211 -3.809 -8.256 1.00 81.12 489 GLU A O 1
ATOM 3824 N N . TYR A 1 490 ? 19.239 -4.140 -9.283 1.00 79.56 490 TYR A N 1
ATOM 3825 C CA . TYR A 1 490 ? 19.100 -2.767 -9.747 1.00 79.56 490 TYR A CA 1
ATOM 3826 C C . TYR A 1 490 ? 19.064 -1.793 -8.569 1.00 79.56 490 TYR A C 1
ATOM 3828 O O . TYR A 1 490 ? 19.868 -0.858 -8.520 1.00 79.56 490 TYR A O 1
ATOM 3836 N N . ILE A 1 491 ? 18.191 -2.024 -7.582 1.00 77.25 491 ILE A N 1
ATOM 3837 C CA . ILE A 1 491 ? 18.093 -1.121 -6.430 1.00 77.25 491 ILE A CA 1
ATOM 3838 C C . ILE A 1 491 ? 19.371 -1.128 -5.579 1.00 77.25 491 ILE A C 1
ATOM 3840 O O . ILE A 1 491 ? 19.743 -0.079 -5.051 1.00 77.25 491 ILE A O 1
ATOM 3844 N N . ALA A 1 492 ? 20.094 -2.253 -5.510 1.00 80.62 492 ALA A N 1
ATOM 3845 C CA . ALA A 1 492 ? 21.396 -2.333 -4.849 1.00 80.62 492 ALA A CA 1
ATOM 3846 C C . ALA A 1 492 ? 22.448 -1.444 -5.530 1.00 80.62 492 ALA A C 1
ATOM 3848 O O . ALA A 1 492 ? 23.140 -0.673 -4.859 1.00 80.62 492 ALA A O 1
ATOM 3849 N N . LYS A 1 493 ? 22.531 -1.498 -6.867 1.00 83.25 493 LYS A N 1
ATOM 3850 C CA . LYS A 1 493 ? 23.415 -0.638 -7.675 1.00 83.25 493 LYS A CA 1
ATOM 3851 C C . LYS A 1 493 ? 23.068 0.841 -7.482 1.00 83.25 493 LYS A C 1
ATOM 3853 O O . LYS A 1 493 ? 23.959 1.644 -7.208 1.00 83.25 493 LYS A O 1
ATOM 3858 N N . VAL A 1 494 ? 21.777 1.183 -7.537 1.00 82.31 494 VAL A N 1
ATOM 3859 C CA . VAL A 1 494 ? 21.280 2.553 -7.319 1.00 82.31 494 VAL A CA 1
ATOM 3860 C C . VAL A 1 494 ? 21.651 3.070 -5.929 1.00 82.31 494 VAL A C 1
ATOM 3862 O O . VAL A 1 494 ? 22.156 4.183 -5.796 1.00 82.31 494 VAL A O 1
ATOM 3865 N N . LEU A 1 495 ? 21.437 2.273 -4.881 1.00 84.94 495 LEU A N 1
ATOM 3866 C CA . LEU A 1 495 ? 21.768 2.674 -3.514 1.00 84.94 495 LEU A CA 1
ATOM 3867 C C . LEU A 1 495 ? 23.267 2.862 -3.289 1.00 84.94 495 LEU A C 1
ATOM 3869 O O . LEU A 1 495 ? 23.663 3.770 -2.553 1.00 84.94 495 LEU A O 1
ATOM 3873 N N . LYS A 1 496 ? 24.096 2.033 -3.929 1.00 85.62 496 LYS A N 1
ATOM 3874 C CA . LYS A 1 496 ? 25.551 2.180 -3.891 1.00 85.62 496 LYS A CA 1
ATOM 3875 C C . LYS A 1 496 ? 25.974 3.502 -4.519 1.00 85.62 496 LYS A C 1
ATOM 3877 O O . LYS A 1 496 ? 26.672 4.290 -3.886 1.00 85.62 496 LYS A O 1
ATOM 3882 N N . GLU A 1 497 ? 25.484 3.771 -5.725 1.00 87.12 497 GLU A N 1
ATOM 3883 C CA . GLU A 1 497 ? 25.776 5.008 -6.445 1.00 87.12 497 GLU A CA 1
ATOM 3884 C C . GLU A 1 497 ? 25.320 6.236 -5.644 1.00 87.12 497 GLU A C 1
ATOM 3886 O O . GLU A 1 497 ? 26.084 7.184 -5.461 1.00 87.12 497 GLU A O 1
ATOM 3891 N N . LEU A 1 498 ? 24.103 6.207 -5.095 1.00 86.62 498 LEU A N 1
ATOM 3892 C CA . LEU A 1 498 ? 23.579 7.271 -4.239 1.00 86.62 498 LEU A CA 1
ATOM 3893 C C . LEU A 1 498 ? 24.435 7.496 -2.993 1.00 86.62 498 LEU A C 1
ATOM 3895 O O . LEU A 1 498 ? 24.719 8.645 -2.656 1.00 86.62 498 LEU A O 1
ATOM 3899 N N . SER A 1 499 ? 24.888 6.424 -2.343 1.00 85.81 499 SER A N 1
ATOM 3900 C CA . SER A 1 499 ? 25.789 6.507 -1.189 1.00 85.81 499 SER A CA 1
ATOM 3901 C C . SER A 1 499 ? 27.105 7.205 -1.548 1.00 85.81 499 SER A C 1
ATOM 3903 O O . SER A 1 499 ? 27.537 8.118 -0.844 1.00 85.81 499 SER A O 1
ATOM 3905 N N . GLU A 1 500 ? 27.713 6.855 -2.683 1.00 86.06 500 GLU A N 1
ATOM 3906 C CA . GLU A 1 500 ? 28.945 7.491 -3.167 1.00 86.06 500 GLU A CA 1
ATOM 3907 C C . GLU A 1 500 ? 28.731 8.968 -3.545 1.00 86.06 500 GLU A C 1
ATOM 3909 O O . GLU A 1 500 ? 29.572 9.824 -3.256 1.00 86.06 500 GLU A O 1
ATOM 3914 N N . ARG A 1 501 ? 27.589 9.302 -4.159 1.00 88.44 501 ARG A N 1
ATOM 3915 C CA . ARG A 1 501 ? 27.206 10.688 -4.488 1.00 88.44 501 ARG A CA 1
ATOM 3916 C C . ARG A 1 501 ? 27.015 11.540 -3.232 1.00 88.44 501 ARG A C 1
ATOM 3918 O O . ARG A 1 501 ? 27.462 12.689 -3.183 1.00 88.44 501 ARG A O 1
ATOM 3925 N N . VAL A 1 502 ? 26.410 10.971 -2.188 1.00 87.38 502 VAL A N 1
ATOM 3926 C CA . VAL A 1 502 ? 26.286 11.619 -0.874 1.00 87.38 502 VAL A CA 1
ATOM 3927 C C . VAL A 1 502 ? 27.660 11.857 -0.252 1.00 87.38 502 VAL A C 1
ATOM 3929 O O . VAL A 1 502 ? 27.911 12.962 0.228 1.00 87.38 502 VAL A O 1
ATOM 3932 N N . GLN A 1 503 ? 28.576 10.885 -0.321 1.00 84.62 503 GLN A N 1
ATOM 3933 C CA . GLN A 1 503 ? 29.953 11.041 0.173 1.00 84.62 503 GLN A CA 1
ATOM 3934 C C . GLN A 1 503 ? 30.714 12.165 -0.544 1.00 84.62 503 GLN A C 1
ATOM 3936 O O . GLN A 1 503 ? 31.482 12.892 0.087 1.00 84.62 503 GLN A O 1
ATOM 3941 N N . ARG A 1 504 ? 30.461 12.369 -1.843 1.00 89.69 504 ARG A N 1
ATOM 3942 C CA . ARG A 1 504 ? 31.002 13.507 -2.610 1.00 89.69 504 ARG A CA 1
ATOM 3943 C C . ARG A 1 504 ? 30.345 14.851 -2.277 1.00 89.69 504 ARG A C 1
ATOM 3945 O O . ARG A 1 504 ? 30.791 15.884 -2.772 1.00 89.69 504 ARG A O 1
ATOM 3952 N N . GLY A 1 505 ? 29.308 14.864 -1.442 1.00 87.56 505 GLY A N 1
ATOM 3953 C CA . GLY A 1 505 ? 28.605 16.075 -1.031 1.00 87.56 505 GLY A CA 1
ATOM 3954 C C . GLY A 1 505 ? 27.658 16.639 -2.091 1.00 87.56 505 GLY A C 1
ATOM 3955 O O . GLY A 1 505 ? 27.315 17.817 -2.013 1.00 87.56 505 GLY A O 1
ATOM 3956 N N . GLU A 1 506 ? 27.212 15.833 -3.063 1.00 89.12 506 GLU A N 1
ATOM 3957 C CA . GLU A 1 506 ? 26.324 16.288 -4.150 1.00 89.12 506 GLU A CA 1
ATOM 3958 C C . GLU A 1 506 ? 24.978 16.832 -3.644 1.00 89.12 506 GLU A C 1
ATOM 3960 O O . GLU A 1 506 ? 24.381 17.699 -4.272 1.00 89.12 506 GLU A O 1
ATOM 3965 N N . TYR A 1 507 ? 24.521 16.402 -2.469 1.00 87.81 507 TYR A N 1
ATOM 3966 C CA . TYR A 1 507 ? 23.309 16.942 -1.850 1.00 87.81 507 TYR A CA 1
ATOM 3967 C C . TYR A 1 507 ? 23.445 18.419 -1.424 1.00 87.81 507 TYR A C 1
ATOM 3969 O O . TYR A 1 507 ? 22.444 19.113 -1.268 1.00 87.81 507 TYR A O 1
ATOM 3977 N N . LYS A 1 508 ? 24.675 18.936 -1.269 1.00 85.19 508 LYS A N 1
ATOM 3978 C CA . LYS A 1 508 ? 24.939 20.329 -0.862 1.00 85.19 508 LYS A CA 1
ATOM 3979 C C . LYS A 1 508 ? 24.857 21.324 -2.016 1.00 85.19 508 LYS A C 1
ATOM 3981 O O . LYS A 1 508 ? 24.689 22.517 -1.770 1.00 85.19 508 LYS A O 1
ATOM 3986 N N . SER A 1 509 ? 25.018 20.874 -3.261 1.00 70.50 509 SER A N 1
ATOM 3987 C CA . SER A 1 509 ? 25.018 21.766 -4.427 1.00 70.50 509 SER A CA 1
ATOM 3988 C C . SER A 1 509 ? 23.614 22.214 -4.835 1.00 70.50 509 SER A C 1
ATOM 3990 O O . SER A 1 509 ? 23.490 23.272 -5.440 1.00 70.50 509 SER A O 1
ATOM 3992 N N . GLN A 1 510 ? 22.562 21.483 -4.448 1.00 59.09 510 GLN A N 1
ATOM 3993 C CA . GLN A 1 510 ? 21.170 21.852 -4.746 1.00 59.09 510 GLN A CA 1
ATOM 3994 C C . GLN A 1 510 ? 20.598 22.947 -3.826 1.00 59.09 510 GLN A C 1
ATOM 3996 O O . GLN A 1 510 ? 19.648 23.616 -4.212 1.00 59.09 510 GLN A O 1
ATOM 4001 N N . ASN A 1 511 ? 21.200 23.200 -2.657 1.00 49.56 511 ASN A N 1
ATOM 4002 C CA . ASN A 1 511 ? 20.754 24.246 -1.720 1.00 49.56 511 ASN A CA 1
ATOM 4003 C C . ASN A 1 511 ? 21.300 25.653 -2.039 1.00 49.56 511 ASN A C 1
ATOM 4005 O O . ASN A 1 511 ? 21.170 26.555 -1.214 1.00 49.56 511 ASN A O 1
ATOM 4009 N N . ARG A 1 512 ? 21.970 25.857 -3.183 1.00 44.50 512 ARG A N 1
ATOM 4010 C CA . ARG A 1 512 ? 22.566 27.160 -3.542 1.00 44.50 512 ARG A CA 1
ATOM 4011 C C . ARG A 1 512 ? 21.699 28.044 -4.441 1.00 44.50 512 ARG A C 1
ATOM 4013 O O . ARG A 1 512 ? 22.058 29.204 -4.610 1.00 44.50 512 ARG A O 1
ATOM 4020 N N . ASP A 1 513 ? 20.574 27.533 -4.943 1.00 38.66 513 ASP A N 1
ATOM 4021 C CA . ASP A 1 513 ? 19.702 28.243 -5.894 1.00 38.66 513 ASP A CA 1
ATOM 4022 C C . ASP A 1 513 ? 18.298 28.575 -5.337 1.00 38.66 513 ASP A C 1
ATOM 4024 O O . ASP A 1 513 ? 17.369 28.814 -6.110 1.00 38.66 513 ASP A O 1
ATOM 4028 N N . THR A 1 514 ? 18.123 28.616 -4.010 1.00 35.69 514 THR A N 1
ATOM 4029 C CA . THR A 1 514 ? 16.895 29.124 -3.357 1.00 35.69 514 THR A CA 1
ATOM 4030 C C . THR A 1 514 ? 17.127 30.421 -2.614 1.00 35.69 514 THR A C 1
ATOM 4032 O O . THR A 1 514 ? 18.062 30.433 -1.778 1.00 35.69 514 THR A O 1
#

Sequence (514 aa):
MSSQITFRRDAVVFTAKAPAPLPIFSQAIKANNIVYVSGNVGMEPDTGKLADGLAAQTTQILKNLGAILFAAGSGLGKVIKVNVFVTDMGKFAEMNEAYLGVFEEPQPVRTCVQVSALPFGAQVEMECQALLGSFGGYPSPVRTALRQYQDVAEAAPDRFIRYVFPDILRQSRSLLAEFMRCPVDELVLCPNVTTATDTVLLNLRWEDGDTIVYTSGIYGALEKSIEAFIEAQPSVIGVSGVKIQLDLPLESEKIVAMFKEALQSEKLYLPGLLMPFQELVQGCREEGVLSMIDAAHGIGHIPLDLGKLDPVFFVTNCDKWLFTPRSVAAFFVPKRNQHMIRTTLPTSHGFRPLAARQVFDPMPSSQETNPMVKQFEYFGTIDNAPYCCIETALNFRKQACGGEDAIRTYCTNLAREAERIMVAHLGTEAFEIPEEQRVFFAHEVPAVTEWINRQFVETYQTYLSLLFHRGSWWARLSVAVYVDIEDCEYIAKVLKELSERVQRGEYKSQNRDT

Foldseek 3Di:
DDDDDPQDQPDQFDDLQAAADDPVDTCWTDGDQKIWGDKDWLAGSVPRDHDPDLLSRLLSQQSRQQRRLLSVLWGPQQWQEKEKEFQDCVCVVSSVVSVPVRADPPGHHYDYDYDNADPPRGGMMMITMGGHDDDFAFDPLLVVLLVVLVVVCVVPVCCCLFPVLLVLLLVLLVVVCVQQAHDSLQKFKFQALLQVLLLLLVLADAAAPAEEEEEPQADPSSVVSQVVSQVPDDPRRNYYYHYQYDQDDDDQVVVLVSLLVVLPRHAEYEYHPPHPLLSNQVSCVVSVHAYAYDPQVPRQAHRHNCVNSVHQKYKYACRHRLSFPHRIMMIGHPPVNLVSSQAGVVRDLLHDDPPPDDDDRPRDDDPDPNSSRVRSSDDDDDSSSSSSSSVVSQCCCVPVQVHSVSFNVVQVVLVVLLQVLLCVLQVHDRRDDDDDDDDDADPPVVLLQVVLQCCCCNPVSHGWDWDDHPRDIDTDDGDGPPDHNVNSNSVSNSVNVSVVCVVVVVSVVVVPPD

Secondary structure (DSSP, 8-state):
----------EEE--TTSPPPPTTS-SEEEETTEEEEEEEESB-TTT-PBPSSHHHHHHHHHHHHHHHHHHHT--GGGEEEEEEEES-GGGHHHHHHHHHTT-PSSPPEEEEEE-S--GGG-SEEEEEEEE---S----HHHHHHHHHHHHHHHHSHHHIIIIIHHHHHHHHHHHHHHHHTS-GGGEEEES-HHHHHHHHHHHSPP-TT-EEEEETTS-HHHHHHHHHHHHTS-TTS--EEEEE---SS--HHHHHHHHHHTTSS-SEEE--SS--HHHHHHHHHHHTPEEEEE-TTTTTTS---HHHH--SEEEEEHHHHS-PPSS-EEEE--GGGGGG--S-SS--TT---SSSPPPP--SPP-S---HHHHHHT-SSS---HHHHTHHHHHHHHHHTS--HHHHHHHHHHHHHHHHHHHHHHHT---S---SS------S-HHHHHHHHHHHHHHTSS---EEEEETTEEEEE----TT--HHHHHHHHHHHHHHHHHHHTTGGGTGGG--

pLDDT: mean 84.54, std 15.54, range [23.2, 98.62]

Organism: NCBI:txid1209926

Radius of gyration: 27.3 Å; chains: 1; bounding box: 66×50×84 Å